Protein AF-A0A383VHU3-F1 (afdb_monomer)

Solvent-accessible surface area (backbone atoms only — not comparable to full-atom values): 30784 Å² total; per-residue (Å²): 55,43,68,39,56,47,35,20,46,36,44,37,59,75,67,51,63,88,82,58,56,52,76,43,79,46,74,23,60,64,34,76,20,34,14,43,39,44,37,44,59,28,73,34,64,44,59,44,97,55,65,43,73,41,72,67,27,66,64,13,42,55,32,26,51,58,49,47,49,46,15,53,60,30,35,75,76,34,89,88,51,68,75,78,41,67,34,75,37,12,28,36,28,49,16,83,32,60,69,46,19,51,38,38,43,77,72,35,50,77,60,54,65,62,55,78,77,49,81,92,67,82,67,57,81,74,59,42,46,77,42,67,43,72,21,25,56,66,57,44,36,70,54,37,58,64,55,49,46,48,16,40,57,51,49,54,51,64,71,69,55,74,84,75,82,75,80,89,56,83,81,60,48,64,68,46,49,68,63,59,74,67,68,72,77,61,85,92,70,46,58,56,58,26,22,23,42,35,23,65,43,16,30,27,33,41,37,33,46,40,37,44,17,35,46,46,31,30,44,53,52,23,58,73,62,75,44,76,26,40,69,46,78,43,75,45,75,68,58,34,72,69,55,53,54,51,56,57,46,75,66,67,74,95,78,81,71,80,75,78,60,74,61,44,76,49,35,56,44,34,29,39,41,43,21,66,82,34,48,93,55,64,78,58,51,26,35,34,29,43,29,35,34,31,26,61,46,70,71,57,49,54,55,52,52,52,53,50,54,52,52,51,49,50,66,70,67,57,86,68,83,90,82,81,90,71,72,79,70,67,68,72,76,59,76,79,64,58,60,65,52,62,47,55,67,31,42,22,41,49,62,88,40,23,36,31,36,57,54,42,58,32,34,35,33,28,60,53,82,43,70,86,53,50,24,59,60,38,48,68,43,45,53,56,83,49,64,53,66,53,69,70,60,67,84,70,76,81,54,101,83,65,86,73,78,64,60,68,50,52,50,53,40,51,53,49,53,52,49,52,53,36,41,31,64,44,32,48,52,56,70,71,39,44,71,72,32,42,35,50,26,40,30,15,31,29,59,75,50,97,74,37,57,47,36,43,39,49,75,61,86,69,42,77,68,57,54,50,52,51,51,54,42,44,73,70,72,46,83,70,71,83,69,86,59,71,83,83,74,63,48,50,44,30,42,50,33,20,46,36,94,51,35,68,33,38,28,36,33,52,12,43,44,49,24,48,25,65,74,66,75,39,66,87,77,53,61,67,73,28,46,52,62,58,58,57,58,56,51,74,74,57,86,73,97,77,88,89,85,88,83,92,86,135

Secondary structure (DSSP, 8-state):
--THHHHHHHHHHHHSPTTS--EEEEEESS-TT-STTTTS--EE-SB-TTSPBPTTHHHHHHHHHHHHHHHHHHHTT-TTS-S--EE---EEEE-SSHHHHHHHHHHHHHHHHHHTTS------TTTGGG--EEE-HHHHHHHSTT---HHHHHHHHHHHS--------TTTHHHHHHHHTT----TT--TTTSSEEEETT-EEE-HHHHHHHHHHHHHHHHHHT-SS-EEEEEE---S-HHHHHHHHHHT--SSS-----SEEEE--GGGGGGSTTTTTTS--EEEEEEEEEEE--HHHHHHHHHHHHHHHHHHHH-SS------TTTTGGG-TTGGGG---TTPPEEPSSSEEEESTTS-EEEE---B----HHHHHHTTT--B-GGGGT-------TTS-S--HHHHHHHHHHHHHHHHHHHH-GGGGG-EEEEEEEEEEEEPPEETTEEPPEEEE----HHHHHHHHHHHHTT-------S-TT-PPEEEEEE--GGGHHHHHHHHHHHHHHHHHTT--TTS-GGGTTHHHHHHHTTS------------

Structure (mmCIF, N/CA/C/O backbone):
data_AF-A0A383VHU3-F1
#
_entry.id   AF-A0A383VHU3-F1
#
loop_
_atom_site.group_PDB
_atom_site.id
_atom_site.type_symbol
_atom_site.label_atom_id
_atom_site.label_alt_id
_atom_site.label_comp_id
_atom_site.label_asym_id
_atom_site.label_entity_id
_atom_site.label_seq_id
_atom_site.pdbx_PDB_ins_code
_atom_site.Cartn_x
_atom_site.Cartn_y
_atom_site.Cartn_z
_atom_site.occupancy
_atom_site.B_iso_or_equiv
_atom_site.auth_seq_id
_atom_site.auth_comp_id
_atom_site.auth_asym_id
_atom_site.auth_atom_id
_atom_site.pdbx_PDB_model_num
ATOM 1 N N . MET A 1 1 ? -12.168 0.105 2.430 1.00 34.06 1 MET A N 1
ATOM 2 C CA . MET A 1 1 ? -11.260 -0.050 3.598 1.00 34.06 1 MET A CA 1
ATOM 3 C C . MET A 1 1 ? -9.777 -0.216 3.287 1.00 34.06 1 MET A C 1
ATOM 5 O O . MET A 1 1 ? -9.428 -0.640 2.189 1.00 34.06 1 MET A O 1
ATOM 9 N N . ASN A 1 2 ? -8.921 0.026 4.298 1.00 41.69 2 ASN A N 1
ATOM 10 C CA . ASN A 1 2 ? -7.475 -0.238 4.295 1.00 41.69 2 ASN A CA 1
ATOM 11 C C . ASN A 1 2 ? -7.064 -1.333 5.299 1.00 41.69 2 ASN A C 1
ATOM 13 O O . ASN A 1 2 ? -7.707 -1.459 6.334 1.00 41.69 2 ASN A O 1
ATOM 17 N N . ALA A 1 3 ? -5.942 -2.031 5.067 1.00 35.06 3 ALA A N 1
ATOM 18 C CA . ALA A 1 3 ? -5.321 -3.057 5.946 1.00 35.06 3 ALA A CA 1
ATOM 19 C C . ALA A 1 3 ? -5.277 -2.768 7.450 1.00 35.06 3 ALA A C 1
ATOM 21 O O . ALA A 1 3 ? -5.223 -3.670 8.278 1.00 35.06 3 ALA A O 1
ATOM 22 N N . ARG A 1 4 ? -5.360 -1.494 7.801 1.00 42.50 4 ARG A N 1
ATOM 23 C CA . ARG A 1 4 ? -5.113 -0.897 9.108 1.00 42.50 4 ARG A CA 1
ATOM 24 C C . ARG A 1 4 ? -6.130 -1.309 10.181 1.00 42.50 4 ARG A C 1
ATOM 26 O O . ARG A 1 4 ? -5.717 -1.648 11.286 1.00 42.50 4 ARG A O 1
ATOM 33 N N . SER A 1 5 ? -7.432 -1.311 9.873 1.00 43.00 5 SER A N 1
ATOM 34 C CA . SER A 1 5 ? -8.486 -1.641 10.854 1.00 43.00 5 SER A CA 1
ATOM 35 C C . SER A 1 5 ? -8.456 -3.118 11.258 1.00 43.00 5 SER A C 1
ATOM 37 O O . SER A 1 5 ? -8.620 -3.455 12.430 1.00 43.00 5 SER A O 1
ATOM 39 N N . GLN A 1 6 ? -8.169 -4.004 10.306 1.00 46.53 6 GLN A N 1
ATOM 40 C CA . GLN A 1 6 ? -8.087 -5.451 10.524 1.00 46.53 6 GLN A CA 1
ATOM 41 C C . GLN A 1 6 ? -6.843 -5.837 11.324 1.00 46.53 6 GLN A C 1
ATOM 43 O O . GLN A 1 6 ? -6.924 -6.651 12.240 1.00 46.53 6 GLN A O 1
ATOM 48 N N . VAL A 1 7 ? -5.701 -5.195 11.055 1.00 50.34 7 VAL A N 1
ATOM 49 C CA . VAL A 1 7 ? -4.491 -5.390 11.868 1.00 50.34 7 VAL A CA 1
ATOM 50 C C . VAL A 1 7 ? -4.752 -5.028 13.328 1.00 50.34 7 VAL A C 1
ATOM 52 O O . VAL A 1 7 ? -4.440 -5.820 14.220 1.00 50.34 7 VAL A O 1
ATOM 55 N N . ALA A 1 8 ? -5.295 -3.830 13.574 1.00 50.47 8 ALA A N 1
ATOM 56 C CA . ALA A 1 8 ? -5.555 -3.347 14.927 1.00 50.47 8 ALA A CA 1
ATOM 57 C C . ALA A 1 8 ? -6.511 -4.294 15.667 1.00 50.47 8 ALA A C 1
ATOM 59 O O . ALA A 1 8 ? -6.286 -4.620 16.828 1.00 50.47 8 ALA A O 1
ATOM 60 N N . SER A 1 9 ? -7.507 -4.823 14.955 1.00 54.31 9 SER A N 1
ATOM 61 C CA . SER A 1 9 ? -8.464 -5.813 15.454 1.00 54.31 9 SER A CA 1
ATOM 62 C C . SER A 1 9 ? -7.807 -7.131 15.879 1.00 54.31 9 SER A C 1
ATOM 64 O O . SER A 1 9 ? -7.956 -7.551 17.026 1.00 54.31 9 SER A O 1
ATOM 66 N N . CYS A 1 10 ? -7.029 -7.761 14.988 1.00 47.97 10 CYS A N 1
ATOM 67 C CA . CYS A 1 10 ? -6.321 -9.012 15.278 1.00 47.97 10 CYS A CA 1
ATOM 68 C C . CYS A 1 10 ? -5.350 -8.846 16.456 1.00 47.97 10 CYS A C 1
ATOM 70 O O . CYS A 1 10 ? -5.308 -9.666 17.374 1.00 47.97 10 CYS A O 1
ATOM 72 N N . ARG A 1 11 ? -4.585 -7.746 16.473 1.00 53.53 11 ARG A N 1
ATOM 73 C CA . ARG A 1 11 ? -3.603 -7.477 17.533 1.00 53.53 11 ARG A CA 1
ATOM 74 C C . ARG A 1 11 ? -4.275 -7.144 18.872 1.00 53.53 11 ARG A C 1
ATOM 76 O O . ARG A 1 11 ? -3.773 -7.596 19.898 1.00 53.53 11 ARG A O 1
ATOM 83 N N . LYS A 1 12 ? -5.421 -6.447 18.879 1.00 52.44 12 LYS A N 1
ATOM 84 C CA . LYS A 1 12 ? -6.235 -6.202 20.089 1.00 52.44 12 LYS A CA 1
ATOM 85 C C . LYS A 1 12 ? -6.723 -7.516 20.710 1.00 52.44 12 LYS A C 1
ATOM 87 O O . LYS A 1 12 ? -6.613 -7.709 21.920 1.00 52.44 12 LYS A O 1
ATOM 92 N N . LEU A 1 13 ? -7.194 -8.446 19.880 1.00 57.75 13 LEU A N 1
ATOM 93 C CA . LEU A 1 13 ? -7.631 -9.772 20.326 1.00 57.75 13 LEU A CA 1
ATOM 94 C C . LEU A 1 13 ? -6.479 -10.610 20.894 1.00 57.75 13 LEU A C 1
ATOM 96 O O . LEU A 1 13 ? -6.655 -11.269 21.909 1.00 57.75 13 LEU A O 1
ATOM 100 N N . LYS A 1 14 ? -5.283 -10.565 20.296 1.00 58.72 14 LYS A N 1
ATOM 101 C CA . LYS A 1 14 ? -4.125 -11.327 20.804 1.00 58.72 14 LYS A CA 1
ATOM 102 C C . LYS A 1 14 ? -3.550 -10.796 22.123 1.00 58.72 14 LYS A C 1
ATOM 104 O O . LYS A 1 14 ? -2.838 -11.529 22.797 1.00 58.72 14 LYS A O 1
ATOM 109 N N . ARG A 1 15 ? -3.794 -9.528 22.469 1.00 60.59 15 ARG A N 1
ATOM 110 C CA . ARG A 1 15 ? -3.121 -8.839 23.592 1.00 60.59 15 ARG A CA 1
ATOM 111 C C . ARG A 1 15 ? -4.005 -8.529 24.790 1.00 60.59 15 ARG A C 1
ATOM 113 O O . ARG A 1 15 ? -3.489 -8.137 25.828 1.00 60.59 15 ARG A O 1
ATOM 120 N N . SER A 1 16 ? -5.313 -8.675 24.648 1.00 59.97 16 SER A N 1
ATOM 121 C CA . SER A 1 16 ? -6.242 -8.552 25.770 1.00 59.97 16 SER A CA 1
ATOM 122 C C . SER A 1 16 ? -6.091 -9.748 26.705 1.00 59.97 16 SER A C 1
ATOM 124 O O . SER A 1 16 ? -6.022 -10.891 26.240 1.00 59.97 16 SER A O 1
ATOM 126 N N . SER A 1 17 ? -6.061 -9.489 28.014 1.00 61.84 17 SER A N 1
ATOM 127 C CA . SER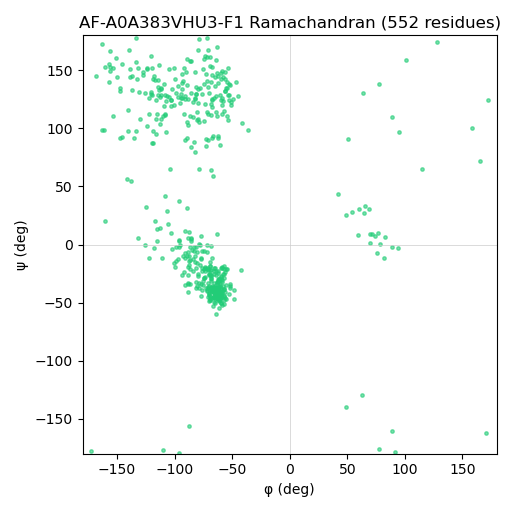 A 1 17 ? -5.995 -10.533 29.037 1.00 61.84 17 SER A CA 1
ATOM 128 C C . SER A 1 17 ? -7.105 -11.574 28.822 1.00 61.84 17 SER A C 1
ATOM 130 O O . SER A 1 17 ? -8.242 -11.190 28.517 1.00 61.84 17 SER A O 1
ATOM 132 N N . PRO A 1 18 ? -6.815 -12.880 28.954 1.00 54.09 18 PRO A N 1
ATOM 133 C CA . PRO A 1 18 ? -7.850 -13.910 28.948 1.00 54.09 18 PRO A CA 1
ATOM 134 C C . PRO A 1 18 ? -8.921 -13.614 30.010 1.00 54.09 18 PRO A C 1
ATOM 136 O O . PRO A 1 18 ? -8.595 -13.150 31.104 1.00 54.09 18 PRO A O 1
ATOM 139 N N . GLY A 1 19 ? -10.195 -13.843 29.681 1.00 58.22 19 GLY A N 1
ATOM 140 C CA . GLY A 1 19 ? -11.327 -13.622 30.596 1.00 58.22 19 GLY A CA 1
ATOM 141 C C . GLY A 1 19 ? -12.013 -12.255 30.483 1.00 58.22 19 GLY A C 1
ATOM 142 O O . GLY A 1 19 ? -13.031 -12.045 31.134 1.00 58.22 19 GLY A O 1
ATOM 143 N N . HIS A 1 20 ? -11.512 -11.351 29.633 1.00 72.00 20 HIS A N 1
ATOM 144 C CA . HIS A 1 20 ? -12.220 -10.128 29.241 1.00 72.00 20 HIS A CA 1
ATOM 145 C C . HIS A 1 20 ? -12.583 -10.210 27.758 1.00 72.00 20 HIS A C 1
ATOM 147 O O . HIS A 1 20 ? -11.723 -10.029 26.893 1.00 72.00 20 HIS A O 1
ATOM 153 N N . ALA A 1 21 ? -13.855 -10.489 27.468 1.00 80.75 21 ALA A N 1
ATOM 154 C CA . ALA A 1 21 ? -14.350 -10.614 26.103 1.00 80.75 21 ALA A CA 1
ATOM 155 C C . ALA A 1 21 ? -14.091 -9.328 25.302 1.00 80.75 21 ALA A C 1
ATOM 157 O O . ALA A 1 21 ? -14.552 -8.245 25.671 1.00 80.75 21 ALA A O 1
ATOM 158 N N . VAL A 1 22 ? -13.390 -9.444 24.173 1.00 83.38 22 VAL A N 1
ATOM 159 C CA . VAL A 1 22 ? -13.160 -8.325 23.256 1.00 83.38 22 VAL A CA 1
ATOM 160 C C . VAL A 1 22 ? -14.070 -8.456 22.050 1.00 83.38 22 VAL A C 1
ATOM 162 O O . VAL A 1 22 ? -14.043 -9.443 21.314 1.00 83.38 22 VAL A O 1
ATOM 165 N N . HIS A 1 23 ? -14.842 -7.404 21.809 1.00 86.75 23 HIS A N 1
ATOM 166 C CA . HIS A 1 23 ? -15.730 -7.322 20.662 1.00 86.75 23 HIS A CA 1
ATOM 167 C C . HIS A 1 23 ? -15.181 -6.307 19.677 1.00 86.75 23 HIS A C 1
ATOM 169 O O . HIS A 1 23 ? -14.986 -5.135 19.996 1.00 86.75 23 HIS A O 1
ATOM 175 N N . VAL A 1 24 ? -14.893 -6.787 18.477 1.00 88.94 24 VAL A N 1
ATOM 176 C CA . VAL A 1 24 ? -14.394 -5.966 17.386 1.00 88.94 24 VAL A CA 1
ATOM 177 C C . VAL A 1 24 ? -15.503 -5.801 16.366 1.00 88.94 24 VAL A C 1
ATOM 179 O O . VAL A 1 24 ? -15.974 -6.779 15.788 1.00 88.94 24 VAL A O 1
ATOM 182 N N . THR A 1 25 ? -15.840 -4.553 16.075 1.00 89.50 25 THR A N 1
ATOM 183 C CA . THR A 1 25 ? -16.714 -4.207 14.961 1.00 89.50 25 THR A CA 1
ATOM 184 C C . THR A 1 25 ? -15.918 -3.444 13.913 1.00 89.50 25 THR A C 1
ATOM 186 O O . THR A 1 25 ? -15.269 -2.446 14.218 1.00 89.50 25 THR A O 1
ATOM 189 N N . VAL A 1 26 ? -15.969 -3.917 12.672 1.00 90.75 26 VAL A N 1
ATOM 190 C CA . VAL A 1 26 ? -15.393 -3.262 11.497 1.00 90.75 26 VAL A CA 1
ATOM 191 C C . VAL A 1 26 ? -16.543 -2.726 10.650 1.00 90.75 26 VAL A C 1
ATOM 193 O O . VAL A 1 26 ? -17.464 -3.475 10.346 1.00 90.75 26 VAL A O 1
ATOM 196 N N . VAL A 1 27 ? -16.504 -1.447 10.270 1.00 90.94 27 VAL A N 1
ATOM 197 C CA . VAL A 1 27 ? -17.544 -0.810 9.439 1.00 90.94 27 VAL A CA 1
ATOM 198 C C . VAL A 1 27 ? -16.924 -0.237 8.175 1.00 90.94 27 VAL A C 1
ATOM 200 O O . VAL A 1 27 ? -16.123 0.691 8.278 1.00 90.94 27 VAL A O 1
ATOM 203 N N . ASP A 1 28 ? -17.243 -0.803 7.008 1.00 90.38 28 ASP A N 1
ATOM 204 C CA . ASP A 1 28 ? -16.713 -0.368 5.708 1.00 90.38 28 ASP A CA 1
ATOM 205 C C . ASP A 1 28 ? -17.801 -0.088 4.683 1.00 90.38 28 ASP A C 1
ATOM 207 O O . ASP A 1 28 ? -18.758 -0.840 4.600 1.00 90.38 28 ASP A O 1
ATOM 211 N N . ALA A 1 29 ? -17.589 0.890 3.806 1.00 89.75 29 ALA A N 1
ATOM 212 C CA . ALA A 1 29 ? -18.546 1.196 2.745 1.00 89.75 29 ALA A CA 1
ATOM 213 C C . ALA A 1 29 ? -18.689 0.077 1.694 1.00 89.75 29 ALA A C 1
ATOM 215 O O . ALA A 1 29 ? -19.790 -0.171 1.217 1.00 89.75 29 ALA A O 1
ATOM 216 N N . VAL A 1 30 ? -17.593 -0.600 1.331 1.00 88.81 30 VAL A N 1
ATOM 217 C CA . VAL A 1 30 ? -17.543 -1.506 0.160 1.00 88.81 30 VAL A CA 1
ATOM 218 C C . VAL A 1 30 ? -17.058 -2.917 0.496 1.00 88.81 30 VAL A C 1
ATOM 220 O O . VAL A 1 30 ? -16.983 -3.786 -0.369 1.00 88.81 30 VAL A O 1
ATOM 223 N N . GLY A 1 31 ? -16.742 -3.167 1.764 1.00 88.25 31 GLY A N 1
ATOM 224 C CA . GLY A 1 31 ? -16.284 -4.455 2.259 1.00 88.25 31 GLY A CA 1
ATOM 225 C C . GLY A 1 31 ? -14.763 -4.629 2.247 1.00 88.25 31 GLY A C 1
ATOM 226 O O . GLY A 1 31 ? -13.957 -3.748 1.922 1.00 88.25 31 GLY A O 1
ATOM 227 N N . ILE A 1 32 ? -14.337 -5.816 2.671 1.00 88.12 32 ILE A N 1
ATOM 228 C CA . ILE A 1 32 ? -12.931 -6.120 2.931 1.00 88.12 32 ILE A CA 1
ATOM 229 C C . ILE A 1 32 ? -12.117 -6.114 1.631 1.00 88.12 32 ILE A C 1
ATOM 231 O O . ILE A 1 32 ? -12.327 -6.928 0.738 1.00 88.12 32 ILE A O 1
ATOM 235 N N . GLY A 1 33 ? -11.136 -5.211 1.555 1.00 83.06 33 GLY A N 1
ATOM 236 C CA . GLY A 1 33 ? -10.191 -5.143 0.439 1.00 83.06 33 GLY A CA 1
ATOM 237 C C . GLY A 1 33 ? -10.723 -4.476 -0.834 1.00 83.06 33 GLY A C 1
ATOM 238 O O . GLY A 1 33 ? -9.952 -4.351 -1.775 1.00 83.06 33 GLY A O 1
ATOM 239 N N . ALA A 1 34 ? -11.973 -3.998 -0.856 1.00 78.31 34 ALA A N 1
ATOM 240 C CA . ALA A 1 34 ? -12.596 -3.382 -2.036 1.00 78.31 34 ALA A CA 1
ATOM 241 C C . ALA A 1 34 ? -12.366 -1.858 -2.171 1.00 78.31 34 ALA A C 1
ATOM 243 O O . ALA A 1 34 ? -12.736 -1.257 -3.171 1.00 78.31 34 ALA A O 1
ATOM 244 N N . GLY A 1 35 ? -11.750 -1.208 -1.174 1.00 76.12 35 GLY A N 1
ATOM 245 C CA . GLY A 1 35 ? -11.389 0.220 -1.244 1.00 76.12 35 GLY A CA 1
ATOM 246 C C . GLY A 1 35 ? -10.012 0.468 -1.873 1.00 76.12 35 GLY A C 1
ATOM 247 O O . GLY A 1 35 ? -9.467 -0.399 -2.544 1.00 76.12 35 GLY A O 1
ATOM 248 N N . GLY A 1 36 ? -9.370 1.602 -1.560 1.00 72.62 36 GLY A N 1
ATOM 249 C CA . GLY A 1 36 ? -8.039 1.947 -2.099 1.00 72.62 36 GLY A CA 1
ATOM 250 C C . GLY A 1 36 ? -6.929 0.900 -1.880 1.00 72.62 36 GLY A C 1
ATOM 251 O O . GLY A 1 36 ? -5.956 0.874 -2.627 1.00 72.62 36 GLY A O 1
ATOM 252 N N . SER A 1 37 ? -7.070 -0.010 -0.907 1.00 68.44 37 SER A N 1
ATOM 253 C CA . SER A 1 37 ? -6.158 -1.158 -0.776 1.00 68.44 37 SER A CA 1
ATOM 254 C C . SER A 1 37 ? -6.298 -2.186 -1.905 1.00 68.44 37 SER A C 1
ATOM 256 O O . SER A 1 37 ? -5.300 -2.806 -2.246 1.00 68.44 37 SER A O 1
ATOM 258 N N . GLY A 1 38 ? -7.478 -2.351 -2.508 1.00 69.06 38 GLY A N 1
ATOM 259 C CA . GLY A 1 38 ? -7.717 -3.264 -3.634 1.00 69.06 38 GLY A CA 1
ATOM 260 C C . GLY A 1 38 ? -7.147 -2.782 -4.971 1.00 69.06 38 GLY A C 1
ATOM 261 O O . GLY A 1 38 ? -6.921 -3.596 -5.863 1.00 69.06 38 GLY A O 1
ATOM 262 N N . ALA A 1 39 ? -6.873 -1.480 -5.091 1.00 78.19 39 ALA A N 1
ATOM 263 C CA . ALA A 1 39 ? -6.200 -0.876 -6.242 1.00 78.19 39 ALA A CA 1
ATOM 264 C C . ALA A 1 39 ? -4.666 -0.852 -6.108 1.00 78.19 39 ALA A C 1
ATOM 266 O O . ALA A 1 39 ? -3.957 -0.516 -7.057 1.00 78.19 39 ALA A O 1
ATOM 267 N N . ALA A 1 40 ? -4.135 -1.181 -4.925 1.00 84.50 40 ALA A N 1
ATOM 268 C CA . ALA A 1 40 ? -2.699 -1.203 -4.692 1.00 84.50 40 ALA A CA 1
ATOM 269 C C . ALA A 1 40 ? -2.023 -2.351 -5.459 1.00 84.50 40 ALA A C 1
ATOM 271 O O . ALA A 1 40 ? -2.605 -3.404 -5.687 1.00 84.50 40 ALA A O 1
ATOM 272 N N . ALA A 1 41 ? -0.743 -2.179 -5.778 1.00 86.81 41 ALA A N 1
ATOM 273 C CA . ALA A 1 41 ? 0.035 -3.193 -6.491 1.00 86.81 41 ALA A CA 1
ATOM 274 C C . ALA A 1 41 ? 0.620 -4.299 -5.607 1.00 86.81 41 ALA A C 1
ATOM 276 O O . ALA A 1 41 ? 1.250 -5.222 -6.110 1.00 86.81 41 ALA A O 1
ATOM 277 N N . GLY A 1 42 ? 0.474 -4.196 -4.283 1.00 94.06 42 GLY A N 1
ATOM 278 C CA . GLY A 1 42 ? 0.959 -5.236 -3.376 1.00 94.06 42 GLY A CA 1
ATOM 279 C C . GLY A 1 42 ? 2.466 -5.255 -3.123 1.00 94.06 42 GLY A C 1
ATOM 280 O O . GLY A 1 42 ? 2.953 -6.203 -2.521 1.00 94.06 42 GLY A O 1
ATOM 281 N N . LEU A 1 43 ? 3.214 -4.239 -3.553 1.00 95.38 43 LEU A N 1
ATOM 282 C CA . LEU A 1 43 ? 4.669 -4.192 -3.393 1.00 95.38 43 LEU A CA 1
ATOM 283 C C . LEU A 1 43 ? 5.066 -3.944 -1.924 1.00 95.38 43 LEU A C 1
ATOM 285 O O . LEU A 1 43 ? 4.831 -2.862 -1.382 1.00 95.38 43 LEU A O 1
ATOM 289 N N . LEU A 1 44 ? 5.703 -4.931 -1.293 1.00 95.44 44 LEU A N 1
ATOM 290 C CA . LEU A 1 44 ? 6.239 -4.877 0.066 1.00 95.44 44 LEU A CA 1
ATOM 291 C C . LEU A 1 44 ? 7.777 -4.911 0.052 1.00 95.44 44 LEU A C 1
ATOM 293 O O . LEU A 1 44 ? 8.388 -5.945 -0.216 1.00 95.44 44 LEU A O 1
ATOM 297 N N . HIS A 1 45 ? 8.401 -3.770 0.365 1.00 94.69 45 HIS A N 1
ATOM 298 C CA . HIS A 1 45 ? 9.849 -3.650 0.563 1.00 94.69 45 HIS A CA 1
ATOM 299 C C . HIS A 1 45 ? 10.212 -2.438 1.451 1.00 94.69 45 HIS A C 1
ATOM 301 O O . HIS A 1 45 ? 9.500 -1.431 1.440 1.00 94.69 45 HIS A O 1
ATOM 307 N N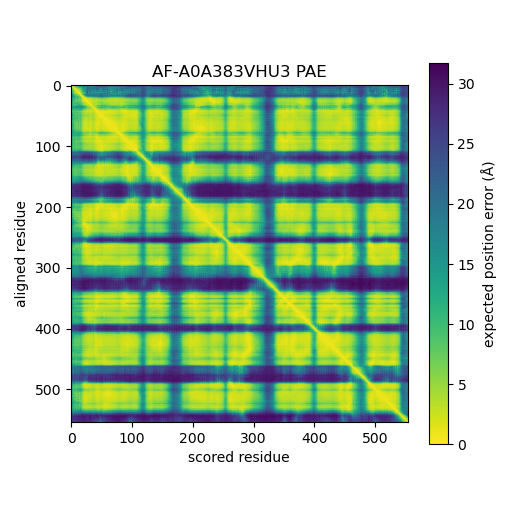 . PRO A 1 46 ? 11.343 -2.469 2.182 1.00 94.12 46 PRO A N 1
ATOM 308 C CA . PRO A 1 46 ? 11.697 -1.435 3.162 1.00 94.12 46 PRO A CA 1
ATOM 309 C C . PRO A 1 46 ? 12.537 -0.269 2.609 1.00 94.12 46 PRO A C 1
ATOM 311 O O . PRO A 1 46 ? 13.085 0.514 3.385 1.00 94.12 46 PRO A O 1
ATOM 314 N N . PHE A 1 47 ? 12.684 -0.147 1.287 1.00 94.31 47 PHE A N 1
ATOM 315 C CA . PHE A 1 47 ? 13.654 0.764 0.661 1.00 94.31 47 PHE A CA 1
ATOM 316 C C . PHE A 1 47 ? 13.009 1.969 -0.032 1.00 94.31 47 PHE A C 1
ATOM 318 O O . PHE A 1 47 ? 12.025 1.855 -0.754 1.00 94.31 47 PHE A O 1
ATOM 325 N N . SER A 1 48 ? 13.612 3.139 0.142 1.00 93.12 48 SER A N 1
ATOM 326 C CA . SER A 1 48 ? 13.305 4.363 -0.605 1.00 93.12 48 SER A CA 1
ATOM 327 C C . SER A 1 48 ? 13.785 4.288 -2.068 1.00 93.12 48 SER A C 1
ATOM 329 O O . SER A 1 48 ? 14.621 3.442 -2.396 1.00 93.12 48 SER A O 1
ATOM 331 N N . PRO A 1 49 ? 13.360 5.215 -2.953 1.00 92.06 49 PRO A N 1
ATOM 332 C CA . PRO A 1 49 ? 13.875 5.298 -4.325 1.00 92.06 49 PRO A CA 1
ATOM 333 C C . PRO A 1 49 ? 15.398 5.457 -4.426 1.00 92.06 49 PRO A C 1
ATOM 335 O O . PRO A 1 49 ? 15.982 5.074 -5.434 1.00 92.06 49 PRO A O 1
ATOM 338 N N . LYS A 1 50 ? 16.044 5.984 -3.377 1.00 92.00 50 LYS A N 1
ATOM 339 C CA . LYS A 1 50 ? 17.505 6.151 -3.273 1.00 92.00 50 LYS A CA 1
ATOM 340 C C . LYS A 1 50 ? 18.214 4.925 -2.686 1.00 92.00 50 LYS A C 1
ATOM 342 O O . LYS A 1 50 ? 19.395 4.992 -2.371 1.00 92.00 50 LYS A O 1
ATOM 347 N N . GLY A 1 51 ? 17.490 3.830 -2.453 1.00 91.88 51 GLY A N 1
ATOM 348 C CA . GLY A 1 51 ? 18.031 2.595 -1.886 1.00 91.88 51 GLY A CA 1
ATOM 349 C C . GLY A 1 51 ? 18.334 2.646 -0.387 1.00 91.88 51 GLY A C 1
ATOM 350 O O . GLY A 1 51 ? 18.894 1.692 0.143 1.00 91.88 51 GLY A O 1
ATOM 351 N N . LYS A 1 52 ? 17.959 3.720 0.320 1.00 92.75 52 LYS A N 1
ATOM 352 C CA . LYS A 1 52 ? 18.054 3.807 1.790 1.00 92.75 52 LYS A CA 1
ATOM 353 C C . LYS A 1 52 ? 16.863 3.129 2.456 1.00 92.75 52 LYS A C 1
ATOM 355 O O . LYS A 1 52 ? 15.763 3.209 1.906 1.00 92.75 52 LYS A O 1
ATOM 360 N N . LEU A 1 53 ? 17.061 2.552 3.641 1.00 92.75 53 LEU A N 1
ATOM 361 C CA . LEU A 1 53 ? 15.958 2.074 4.476 1.00 92.75 53 LEU A CA 1
ATOM 362 C C . LEU A 1 53 ? 15.008 3.224 4.834 1.00 92.75 53 LEU A C 1
ATOM 364 O O . LEU A 1 53 ? 15.435 4.361 5.041 1.00 92.75 53 LEU A O 1
ATOM 368 N N . LEU A 1 54 ? 13.716 2.916 4.871 1.00 92.81 54 LEU A N 1
ATOM 369 C CA . LEU A 1 54 ? 12.675 3.836 5.317 1.00 92.81 54 LEU A CA 1
ATOM 370 C C . LEU A 1 54 ? 12.737 4.041 6.844 1.00 92.81 54 LEU A C 1
ATOM 372 O O . LEU A 1 54 ? 13.310 3.229 7.575 1.00 92.81 54 LEU A O 1
ATOM 376 N N . TRP A 1 55 ? 12.116 5.116 7.337 1.00 93.56 55 TRP A N 1
ATOM 377 C CA . TRP A 1 55 ? 11.953 5.360 8.776 1.00 93.56 55 TRP A CA 1
ATOM 378 C C . TRP A 1 55 ? 11.320 4.138 9.448 1.00 93.56 55 TRP A C 1
ATOM 380 O O . TRP A 1 55 ? 10.310 3.641 8.958 1.00 93.56 55 TRP A O 1
ATOM 390 N N . LYS A 1 56 ? 11.911 3.617 10.529 1.00 93.88 56 LYS A N 1
ATOM 391 C CA . LYS A 1 56 ? 11.387 2.443 11.262 1.00 93.88 56 LYS A CA 1
ATOM 392 C C . LYS A 1 56 ? 11.134 1.202 10.392 1.00 93.88 56 LYS A C 1
ATOM 394 O O . LYS A 1 56 ? 10.267 0.382 10.684 1.00 93.88 56 LYS A O 1
ATOM 399 N N . ALA A 1 57 ? 11.885 1.062 9.297 1.00 92.12 57 ALA A N 1
ATOM 400 C CA . ALA A 1 57 ? 11.695 -0.018 8.335 1.00 92.12 57 ALA A CA 1
ATOM 401 C C . ALA A 1 57 ? 11.873 -1.415 8.939 1.00 92.12 57 ALA A C 1
ATOM 403 O O . ALA A 1 57 ? 11.171 -2.334 8.532 1.00 92.12 57 ALA A O 1
ATOM 404 N N . GLN A 1 58 ? 12.792 -1.581 9.891 1.00 91.00 58 GLN A N 1
ATOM 405 C CA . GLN A 1 58 ? 13.074 -2.876 10.505 1.00 91.00 58 GLN A CA 1
ATOM 406 C C . GLN A 1 58 ? 11.885 -3.369 11.334 1.00 91.00 58 GLN A C 1
ATOM 408 O O . GLN A 1 58 ? 11.379 -4.463 11.090 1.00 91.00 58 GLN A O 1
ATOM 413 N N . GLU A 1 59 ? 11.389 -2.542 12.255 1.00 91.44 59 GLU A N 1
ATOM 414 C CA . GLU A 1 59 ? 10.239 -2.874 13.099 1.00 91.44 59 GLU A CA 1
ATOM 415 C C . GLU A 1 59 ? 8.958 -3.054 12.266 1.00 91.44 59 GLU A C 1
ATOM 417 O O . GLU A 1 59 ? 8.146 -3.954 12.523 1.00 91.44 59 GLU A O 1
ATOM 422 N N . ALA A 1 60 ? 8.799 -2.213 11.239 1.00 92.81 60 ALA A N 1
ATOM 423 C CA . ALA A 1 60 ? 7.677 -2.253 10.314 1.00 92.81 60 ALA A CA 1
ATOM 424 C C . ALA A 1 60 ? 7.662 -3.542 9.478 1.00 92.81 60 ALA A C 1
ATOM 426 O O . ALA A 1 60 ? 6.655 -4.252 9.467 1.00 92.81 60 ALA A O 1
ATOM 427 N N . MET A 1 61 ? 8.793 -3.888 8.854 1.00 91.88 61 MET A N 1
ATOM 428 C CA . MET A 1 61 ? 8.923 -5.082 8.020 1.00 91.88 61 MET A CA 1
ATOM 429 C C . MET A 1 61 ? 8.750 -6.363 8.840 1.00 91.88 61 MET A C 1
ATOM 431 O O . MET A 1 61 ? 7.950 -7.210 8.457 1.00 91.88 61 MET A O 1
ATOM 435 N N . ALA A 1 62 ? 9.405 -6.478 10.002 1.00 90.31 62 ALA A N 1
ATOM 436 C CA . ALA A 1 62 ? 9.240 -7.634 10.890 1.00 90.31 62 ALA A CA 1
ATOM 437 C C . ALA A 1 62 ? 7.761 -7.850 11.259 1.00 90.31 62 ALA A C 1
ATOM 439 O O . ALA A 1 62 ? 7.207 -8.940 11.109 1.00 90.31 62 ALA A O 1
ATOM 440 N N . SER A 1 63 ? 7.065 -6.772 11.637 1.00 91.75 63 SER A N 1
ATOM 441 C CA . SER A 1 63 ? 5.629 -6.833 11.920 1.00 91.75 63 SER A CA 1
ATOM 442 C C . SER A 1 63 ? 4.795 -7.236 10.701 1.00 91.75 63 SER A C 1
ATOM 444 O O . SER A 1 63 ? 3.822 -7.976 10.861 1.00 91.75 63 SER A O 1
ATOM 446 N N . ALA A 1 64 ? 5.125 -6.728 9.510 1.00 93.12 64 ALA A N 1
ATOM 447 C CA . ALA A 1 64 ? 4.402 -7.024 8.274 1.00 93.12 64 ALA A CA 1
ATOM 448 C C . ALA A 1 64 ? 4.496 -8.508 7.906 1.00 93.12 64 ALA A C 1
ATOM 450 O O . ALA A 1 64 ? 3.492 -9.096 7.512 1.00 93.12 64 ALA A O 1
ATOM 451 N N . LEU A 1 65 ? 5.658 -9.124 8.113 1.00 92.44 65 LEU A N 1
ATOM 452 C CA . LEU A 1 65 ? 5.900 -10.538 7.824 1.00 92.44 65 LEU A CA 1
ATOM 453 C C . LEU A 1 65 ? 5.178 -11.462 8.795 1.00 92.44 65 LEU A C 1
ATOM 455 O O . LEU A 1 65 ? 4.504 -12.387 8.356 1.00 92.44 65 LEU A O 1
ATOM 459 N N . GLN A 1 66 ? 5.232 -11.167 10.096 1.00 91.31 66 GLN A N 1
ATOM 460 C CA . GLN A 1 66 ? 4.451 -11.901 11.098 1.00 91.31 66 GLN A CA 1
ATOM 461 C C . GLN A 1 66 ? 2.954 -11.862 10.777 1.00 91.31 66 GLN A C 1
ATOM 463 O O . GLN A 1 66 ? 2.223 -12.832 10.971 1.00 91.31 66 GLN A O 1
ATOM 468 N N . LEU A 1 67 ? 2.478 -10.716 10.288 1.00 91.94 67 LEU A N 1
ATOM 469 C CA . LEU A 1 67 ? 1.083 -10.556 9.919 1.00 91.94 67 LEU A CA 1
ATOM 470 C C . LEU A 1 67 ? 0.742 -11.251 8.591 1.00 91.94 67 LEU A C 1
ATOM 472 O O . LEU A 1 67 ? -0.360 -11.774 8.453 1.00 91.94 67 LEU A O 1
ATOM 476 N N . LEU A 1 68 ? 1.665 -11.268 7.627 1.00 93.81 68 LEU A N 1
ATOM 477 C CA . LEU A 1 68 ? 1.533 -12.051 6.399 1.00 93.81 68 LEU A CA 1
ATOM 478 C C . LEU A 1 68 ? 1.449 -13.546 6.698 1.00 93.81 68 LEU A C 1
ATOM 480 O O . LEU A 1 68 ? 0.541 -14.198 6.198 1.00 93.81 68 LEU A O 1
ATOM 484 N N . GLN A 1 69 ? 2.318 -14.053 7.570 1.00 93.25 69 GLN A N 1
ATOM 485 C CA . GLN A 1 69 ? 2.276 -15.439 8.017 1.00 93.25 69 GLN A CA 1
ATOM 486 C C . GLN A 1 69 ? 0.915 -15.779 8.640 1.00 93.25 69 GLN A C 1
ATOM 488 O O . GLN A 1 69 ? 0.284 -16.748 8.235 1.00 93.25 69 GLN A O 1
ATOM 493 N N . ALA A 1 70 ? 0.404 -14.937 9.545 1.00 90.50 70 ALA A N 1
ATOM 494 C CA . ALA A 1 70 ? -0.921 -15.144 10.133 1.00 90.50 70 ALA A CA 1
ATOM 495 C C . ALA A 1 70 ? -2.055 -15.136 9.085 1.00 90.50 70 ALA A C 1
ATOM 497 O O . ALA A 1 70 ? -3.051 -15.838 9.248 1.00 90.50 70 ALA A O 1
ATOM 498 N N . ALA A 1 71 ? -1.924 -14.342 8.016 1.00 94.12 71 ALA A N 1
ATOM 499 C CA . ALA A 1 71 ? -2.876 -14.343 6.908 1.00 94.12 71 ALA A CA 1
ATOM 500 C C . ALA A 1 71 ? -2.792 -15.641 6.090 1.00 94.12 71 ALA A C 1
ATOM 502 O O . ALA A 1 71 ? -3.823 -16.211 5.752 1.00 94.12 71 ALA A O 1
ATOM 503 N N . GLU A 1 72 ? -1.587 -16.126 5.789 1.00 94.75 72 GLU A N 1
ATOM 504 C CA . GLU A 1 72 ? -1.371 -17.386 5.065 1.00 94.75 72 GLU A CA 1
ATOM 505 C C . GLU A 1 72 ? -1.886 -18.592 5.872 1.00 94.75 72 GLU A C 1
ATOM 507 O O . GLU A 1 72 ? -2.607 -19.428 5.329 1.00 94.75 72 GLU A O 1
ATOM 512 N N . GLU A 1 73 ? -1.614 -18.637 7.180 1.00 93.31 73 GLU A N 1
ATOM 513 C CA . GLU A 1 73 ? -2.132 -19.658 8.106 1.00 93.31 73 GLU A CA 1
ATOM 514 C C . GLU A 1 73 ? -3.664 -19.653 8.187 1.00 93.31 73 GLU A C 1
ATOM 516 O O . GLU A 1 73 ? -4.290 -20.714 8.248 1.00 93.31 73 GLU A O 1
ATOM 521 N N . ALA A 1 74 ? -4.282 -18.469 8.176 1.00 92.31 74 ALA A N 1
ATOM 522 C CA . ALA A 1 74 ? -5.733 -18.353 8.130 1.00 92.31 74 ALA A CA 1
ATOM 523 C C . ALA A 1 74 ? -6.277 -18.806 6.772 1.00 92.31 74 ALA A C 1
ATOM 525 O O . ALA A 1 74 ? -7.183 -19.628 6.729 1.00 92.31 74 ALA A O 1
ATOM 526 N N . ALA A 1 75 ? -5.707 -18.340 5.658 1.00 93.56 75 ALA A N 1
ATOM 527 C CA . ALA A 1 75 ? -6.151 -18.728 4.320 1.00 93.56 75 ALA A CA 1
ATOM 528 C C . ALA A 1 75 ? -6.045 -20.238 4.063 1.00 93.56 75 ALA A C 1
ATOM 530 O O . ALA A 1 75 ? -6.856 -20.778 3.319 1.00 93.56 75 ALA A O 1
ATOM 531 N N . ALA A 1 76 ? -5.101 -20.937 4.698 1.00 92.50 76 ALA A N 1
ATOM 532 C CA . ALA A 1 76 ? -5.017 -22.397 4.641 1.00 92.50 76 ALA A CA 1
ATOM 533 C C . ALA A 1 76 ? -6.206 -23.111 5.320 1.00 92.50 76 ALA A C 1
ATOM 535 O O . ALA A 1 76 ? -6.500 -24.255 4.986 1.00 92.50 76 ALA A O 1
ATOM 536 N N . GLN A 1 77 ? -6.896 -22.448 6.253 1.00 92.50 77 GLN A N 1
ATOM 537 C CA . GLN A 1 77 ? -8.065 -22.982 6.964 1.00 92.50 77 GLN A CA 1
ATOM 538 C C . GLN A 1 77 ? -9.403 -22.622 6.302 1.00 92.50 77 GLN A C 1
ATOM 540 O O . GLN A 1 77 ? -10.432 -23.172 6.687 1.00 92.50 77 GLN A O 1
ATOM 545 N N . PHE A 1 78 ? -9.408 -21.724 5.311 1.00 87.88 78 PHE A N 1
ATOM 546 C CA . PHE A 1 78 ? -10.613 -21.298 4.594 1.00 87.88 78 PHE A CA 1
ATOM 547 C C . PHE A 1 78 ? -10.500 -21.644 3.103 1.00 87.88 78 PHE A C 1
ATOM 549 O O . PHE A 1 78 ? -9.912 -20.866 2.350 1.00 87.88 78 PHE A O 1
ATOM 556 N N . PRO A 1 79 ? -11.086 -22.772 2.653 1.00 82.19 79 PRO A N 1
ATOM 557 C CA . PRO A 1 79 ? -10.996 -23.228 1.262 1.00 82.19 79 PRO A CA 1
ATOM 558 C C . PRO A 1 79 ? -11.509 -22.215 0.230 1.00 82.19 79 PRO A C 1
ATOM 560 O O . PRO A 1 79 ? -11.012 -22.179 -0.892 1.00 82.19 79 PRO A O 1
ATOM 563 N N . ASP A 1 80 ? -12.469 -21.374 0.620 1.00 87.69 80 ASP A N 1
ATOM 564 C CA . ASP A 1 80 ? -13.081 -20.374 -0.260 1.00 87.69 80 ASP A CA 1
ATOM 565 C C . ASP A 1 80 ? -12.196 -19.135 -0.481 1.00 87.69 80 ASP A C 1
ATOM 567 O O . ASP A 1 80 ? -12.485 -18.314 -1.355 1.00 87.69 80 ASP A O 1
ATOM 571 N N . LEU A 1 81 ? -11.120 -18.963 0.301 1.00 87.62 81 LEU A N 1
ATOM 572 C CA . LEU A 1 81 ? -10.213 -17.832 0.129 1.00 87.62 81 LEU A CA 1
ATOM 573 C C . LEU A 1 81 ? -9.241 -18.080 -1.034 1.00 87.62 81 LEU A C 1
ATOM 575 O O . LEU A 1 81 ? -8.454 -19.029 -0.989 1.00 87.62 81 LEU A O 1
ATOM 579 N N . PRO A 1 82 ? -9.212 -17.203 -2.058 1.00 87.62 82 PRO A N 1
ATOM 580 C CA . PRO A 1 82 ? -8.332 -17.401 -3.200 1.00 87.62 82 PRO A CA 1
ATOM 581 C C . PRO A 1 82 ? -6.852 -17.324 -2.807 1.00 87.62 82 PRO A C 1
ATOM 583 O O . PRO A 1 82 ? -6.420 -16.400 -2.113 1.00 87.62 82 PRO A O 1
ATOM 586 N N . GLN A 1 83 ? -6.055 -18.251 -3.336 1.00 87.50 83 GLN A N 1
ATOM 587 C CA . GLN A 1 83 ? -4.603 -18.328 -3.156 1.00 87.50 83 GLN A CA 1
ATOM 588 C C . GLN A 1 83 ? -3.863 -18.252 -4.511 1.00 87.50 83 GLN A C 1
ATOM 590 O O . GLN A 1 83 ? -4.485 -18.438 -5.560 1.00 87.50 83 GLN A O 1
ATOM 595 N N . PRO A 1 84 ? -2.551 -17.941 -4.534 1.00 93.00 84 PRO A N 1
ATOM 596 C CA . PRO A 1 84 ? -1.720 -17.508 -3.404 1.00 93.00 84 PRO A CA 1
ATOM 597 C C . PRO A 1 84 ? -2.022 -16.061 -2.973 1.00 93.00 84 PRO A C 1
ATOM 599 O O . PRO A 1 84 ? -2.636 -15.288 -3.717 1.00 93.00 84 PRO A O 1
ATOM 602 N N . LEU A 1 85 ? -1.596 -15.710 -1.752 1.00 94.56 85 LEU A N 1
ATOM 603 C CA . LEU A 1 85 ? -1.675 -14.346 -1.206 1.00 94.56 85 LEU A CA 1
ATOM 604 C C . LEU A 1 85 ? -0.442 -13.500 -1.553 1.00 94.56 85 LEU A C 1
ATOM 606 O O . LEU A 1 85 ? -0.530 -12.271 -1.568 1.00 94.56 85 LEU A O 1
ATOM 610 N N . ALA A 1 86 ? 0.703 -14.153 -1.772 1.00 95.56 86 ALA A N 1
ATOM 611 C CA . ALA A 1 86 ? 2.014 -13.528 -1.848 1.00 95.56 86 ALA A CA 1
ATOM 612 C C . ALA A 1 86 ? 2.973 -14.295 -2.770 1.00 95.56 86 ALA A C 1
ATOM 614 O O . ALA A 1 86 ? 2.997 -15.525 -2.766 1.00 95.56 86 ALA A O 1
ATOM 615 N N . TRP A 1 87 ? 3.824 -13.555 -3.478 1.00 95.69 87 TRP A N 1
ATOM 616 C CA . TRP A 1 87 ? 4.930 -14.047 -4.297 1.00 95.69 87 TRP A CA 1
ATOM 617 C C . TRP A 1 87 ? 6.242 -13.466 -3.773 1.00 95.69 87 TRP A C 1
ATOM 619 O O . TRP A 1 87 ? 6.354 -12.258 -3.552 1.00 95.69 87 TRP A O 1
ATOM 629 N N . ARG A 1 88 ? 7.228 -14.337 -3.545 1.00 94.38 88 ARG A N 1
ATOM 630 C CA . ARG A 1 88 ? 8.511 -14.020 -2.890 1.00 94.38 88 ARG A CA 1
ATOM 631 C C . ARG A 1 88 ? 9.669 -14.028 -3.892 1.00 94.38 88 ARG A C 1
ATOM 633 O O . ARG A 1 88 ? 10.738 -14.549 -3.606 1.00 94.38 88 ARG A O 1
ATOM 640 N N . SER A 1 89 ? 9.424 -13.459 -5.068 1.00 92.50 89 SER A N 1
ATOM 641 C CA . SER A 1 89 ? 10.345 -13.461 -6.215 1.00 92.50 89 SER A CA 1
ATOM 642 C C . SER A 1 89 ? 11.365 -12.311 -6.179 1.00 92.50 89 SER A C 1
ATOM 644 O O . SER A 1 89 ? 12.137 -12.130 -7.114 1.00 92.50 89 SER A O 1
ATOM 646 N N . GLY A 1 90 ? 11.365 -11.498 -5.119 1.00 95.31 90 GLY A N 1
ATOM 647 C CA . GLY A 1 90 ? 12.230 -10.332 -4.998 1.00 95.31 90 GLY A CA 1
ATOM 648 C C . GLY A 1 90 ? 11.755 -9.130 -5.815 1.00 95.31 90 GLY A C 1
ATOM 649 O O . GLY A 1 90 ? 10.679 -9.111 -6.422 1.00 95.31 90 GLY A O 1
ATOM 650 N N . MET A 1 91 ? 12.567 -8.075 -5.796 1.00 97.25 91 MET A N 1
ATOM 651 C CA . MET A 1 91 ? 12.334 -6.845 -6.549 1.00 97.25 91 MET A CA 1
ATOM 652 C C . MET A 1 91 ? 13.624 -6.312 -7.159 1.00 97.25 91 MET A C 1
ATOM 654 O O . MET A 1 91 ? 14.680 -6.337 -6.528 1.00 97.25 91 MET A O 1
ATOM 658 N N . LEU A 1 92 ? 13.516 -5.746 -8.355 1.00 97.69 92 LEU A N 1
ATOM 659 C CA . LEU A 1 92 ? 14.599 -5.057 -9.039 1.00 97.69 92 LEU A CA 1
ATOM 660 C C . LEU A 1 92 ? 14.184 -3.610 -9.303 1.00 97.69 92 LEU A C 1
ATOM 662 O O . LEU A 1 92 ? 13.095 -3.339 -9.803 1.00 97.69 92 LEU A O 1
ATOM 666 N N . ARG A 1 93 ? 15.051 -2.659 -8.964 1.00 97.69 93 ARG A N 1
ATOM 667 C CA . ARG A 1 93 ? 14.861 -1.238 -9.261 1.00 97.69 93 ARG A CA 1
ATOM 668 C C . ARG A 1 93 ? 15.956 -0.770 -10.216 1.00 97.69 93 ARG A C 1
ATOM 670 O O . ARG A 1 93 ? 17.036 -0.417 -9.735 1.00 97.69 93 ARG A O 1
ATOM 677 N N . PRO A 1 94 ? 15.709 -0.757 -11.534 1.00 97.06 94 PRO A N 1
ATOM 678 C CA . PRO A 1 94 ? 16.596 -0.093 -12.479 1.00 97.06 94 PRO A CA 1
ATOM 679 C C . PRO A 1 94 ? 16.805 1.368 -12.077 1.00 97.06 94 PRO A C 1
ATOM 681 O O . PRO A 1 94 ? 15.850 2.064 -11.724 1.00 97.06 94 PRO A O 1
ATOM 684 N N . ALA A 1 95 ? 18.050 1.841 -12.113 1.00 95.62 95 ALA A N 1
ATOM 685 C CA . ALA A 1 95 ? 18.324 3.247 -11.873 1.00 95.62 95 ALA A CA 1
ATOM 686 C C . ALA A 1 95 ? 17.771 4.069 -13.047 1.00 95.62 95 ALA A C 1
ATOM 688 O O . ALA A 1 95 ? 18.174 3.893 -14.199 1.00 95.62 95 ALA A O 1
ATOM 689 N N . SER A 1 96 ? 16.866 4.997 -12.747 1.00 93.19 96 SER A N 1
ATOM 690 C CA . SER A 1 96 ? 16.211 5.862 -13.731 1.00 93.19 96 SER A CA 1
ATOM 691 C C . SER A 1 96 ? 17.179 6.830 -14.408 1.00 93.19 96 SER A C 1
ATOM 693 O O . SER A 1 96 ? 16.866 7.385 -15.454 1.00 93.19 96 SER A O 1
ATOM 695 N N . ASN A 1 97 ? 18.330 7.088 -13.784 1.00 91.44 97 ASN A N 1
ATOM 696 C CA . ASN A 1 97 ? 19.388 7.955 -14.288 1.00 91.44 97 ASN A CA 1
ATOM 697 C C . ASN A 1 97 ? 20.712 7.692 -13.549 1.00 91.44 97 ASN A C 1
ATOM 699 O O . ASN A 1 97 ? 20.763 6.996 -12.527 1.00 91.44 97 ASN A O 1
ATOM 703 N N . ILE A 1 98 ? 21.785 8.319 -14.035 1.00 90.94 98 ILE A N 1
ATOM 704 C CA . ILE A 1 98 ? 23.130 8.227 -13.448 1.00 90.94 98 ILE A CA 1
ATOM 705 C C . ILE A 1 98 ? 23.169 8.662 -11.971 1.00 90.94 98 ILE A C 1
ATOM 707 O O . ILE A 1 98 ? 23.872 8.055 -11.165 1.00 90.94 98 ILE A O 1
ATOM 711 N N . LYS A 1 99 ? 22.415 9.696 -11.577 1.00 91.31 99 LYS A N 1
ATOM 712 C CA . LYS A 1 99 ? 22.412 10.189 -10.188 1.00 91.31 99 LYS A CA 1
ATOM 713 C C . LYS A 1 99 ? 21.863 9.130 -9.230 1.00 91.31 99 LYS A C 1
ATOM 715 O O . LYS A 1 99 ? 22.447 8.907 -8.173 1.00 91.31 99 LYS A O 1
ATOM 720 N N . GLN A 1 100 ? 20.783 8.450 -9.606 1.00 93.00 100 GLN A N 1
ATOM 721 C CA . GLN A 1 100 ? 20.213 7.376 -8.799 1.00 93.00 100 GLN A CA 1
ATOM 722 C C . GLN A 1 100 ? 21.156 6.165 -8.718 1.00 93.00 100 GLN A C 1
ATOM 724 O O . GLN A 1 100 ? 21.320 5.601 -7.639 1.00 93.00 100 GLN A O 1
ATOM 729 N N . SER A 1 101 ? 21.847 5.830 -9.814 1.00 92.62 101 SER A N 1
ATOM 730 C CA . SER A 1 101 ? 22.914 4.816 -9.814 1.00 92.62 101 SER A CA 1
ATOM 731 C C . SER A 1 101 ? 24.023 5.154 -8.803 1.00 92.62 101 SER A C 1
ATOM 733 O O . SER A 1 101 ? 24.434 4.310 -8.004 1.00 92.62 101 SER A O 1
ATOM 735 N N . GLN A 1 102 ? 24.461 6.416 -8.762 1.00 91.12 102 GLN A N 1
ATOM 736 C CA . GLN A 1 102 ? 25.451 6.879 -7.785 1.00 91.12 102 GLN A CA 1
ATOM 737 C C . GLN A 1 102 ? 24.932 6.818 -6.348 1.00 91.12 102 GLN A C 1
ATOM 739 O O . GLN A 1 102 ? 25.705 6.548 -5.431 1.00 91.12 102 GLN A O 1
ATOM 744 N N . ASP A 1 103 ? 23.645 7.086 -6.126 1.00 92.31 103 ASP A N 1
ATOM 745 C CA . ASP A 1 103 ? 23.040 6.962 -4.801 1.00 92.31 103 ASP A CA 1
ATOM 746 C C . ASP A 1 103 ? 23.021 5.501 -4.329 1.00 92.31 103 ASP A C 1
ATOM 748 O O . ASP A 1 103 ? 23.368 5.246 -3.176 1.00 92.31 103 ASP A O 1
ATOM 752 N N . TYR A 1 104 ? 22.733 4.535 -5.211 1.00 93.06 104 TYR A N 1
ATOM 753 C CA . TYR A 1 104 ? 22.855 3.108 -4.880 1.00 93.06 104 TYR A CA 1
ATOM 754 C C . TYR A 1 104 ? 24.282 2.739 -4.499 1.00 93.06 104 TYR A C 1
ATOM 756 O O . TYR A 1 104 ? 24.490 2.115 -3.457 1.00 93.06 104 TYR A O 1
ATOM 764 N N . TRP A 1 105 ? 25.261 3.198 -5.282 1.00 90.81 105 TRP A N 1
ATOM 765 C CA . TRP A 1 105 ? 26.673 2.976 -4.989 1.00 90.81 105 TRP A CA 1
ATOM 766 C C . TRP A 1 105 ? 27.072 3.504 -3.617 1.00 90.81 105 TRP A C 1
ATOM 768 O O . TRP A 1 105 ? 27.613 2.757 -2.810 1.00 90.81 105 TRP A O 1
ATOM 778 N N . LYS A 1 106 ? 26.745 4.764 -3.310 1.00 90.44 106 LYS A N 1
ATOM 779 C CA . LYS A 1 106 ? 27.060 5.385 -2.011 1.00 90.44 106 LYS A CA 1
ATOM 780 C C . LYS A 1 106 ? 26.512 4.600 -0.825 1.00 90.44 106 LYS A C 1
ATOM 782 O O . LYS A 1 106 ? 27.111 4.629 0.243 1.00 90.44 106 LYS A O 1
ATOM 787 N N . VAL A 1 107 ? 25.343 3.983 -0.984 1.00 89.25 107 VAL A N 1
ATOM 788 C CA . VAL A 1 107 ? 24.652 3.303 0.116 1.00 89.25 107 VAL A CA 1
ATOM 789 C C . VAL A 1 107 ? 25.125 1.855 0.278 1.00 89.25 107 VAL A C 1
ATOM 791 O O . VAL A 1 107 ? 25.170 1.368 1.408 1.00 89.25 107 VAL A O 1
ATOM 794 N N . HIS A 1 108 ? 25.475 1.167 -0.814 1.00 88.50 108 HIS A N 1
ATOM 795 C CA . HIS A 1 108 ? 25.621 -0.296 -0.810 1.00 88.50 108 HIS A CA 1
ATOM 796 C C . HIS A 1 108 ? 27.002 -0.832 -1.226 1.00 88.50 108 HIS A C 1
ATOM 798 O O . HIS A 1 108 ? 27.275 -2.002 -0.963 1.00 88.50 108 HIS A O 1
ATOM 804 N N . SER A 1 109 ? 27.908 -0.020 -1.785 1.00 80.81 109 SER A N 1
ATOM 805 C CA . SER A 1 109 ? 29.216 -0.505 -2.273 1.00 80.81 109 SER A CA 1
ATOM 806 C C . SER A 1 109 ? 30.137 -1.029 -1.161 1.00 80.81 109 SER A C 1
ATOM 808 O O . SER A 1 109 ? 30.759 -2.079 -1.311 1.00 80.81 109 SER A O 1
ATOM 810 N N . SER A 1 110 ? 30.171 -0.369 0.002 1.00 68.25 110 SER A N 1
ATOM 811 C CA . SER A 1 110 ? 30.983 -0.810 1.149 1.00 68.25 110 SER A CA 1
ATOM 812 C C . SER A 1 110 ? 30.484 -2.118 1.776 1.00 68.25 110 SER A C 1
ATOM 814 O O . SER A 1 110 ? 31.273 -2.865 2.348 1.00 68.25 110 SER A O 1
ATOM 816 N N . LYS A 1 111 ? 29.183 -2.423 1.654 1.00 61.09 111 LYS A N 1
ATOM 817 C CA . LYS A 1 111 ? 28.589 -3.673 2.159 1.00 61.09 111 LYS A CA 1
ATOM 818 C C . LYS A 1 111 ? 28.893 -4.865 1.247 1.00 61.09 111 LYS A C 1
ATOM 820 O O . LYS A 1 111 ? 29.107 -5.964 1.747 1.00 61.09 111 LYS A O 1
ATOM 825 N N . GLN A 1 112 ? 28.977 -4.638 -0.067 1.00 57.12 112 GLN A N 1
ATOM 826 C CA . GLN A 1 112 ? 29.361 -5.667 -1.041 1.00 57.12 112 GLN A CA 1
ATOM 827 C C . GLN A 1 112 ? 30.808 -6.146 -0.860 1.00 57.12 112 GLN A C 1
ATOM 829 O O . GLN A 1 112 ? 31.065 -7.342 -0.966 1.00 57.12 112 GLN A O 1
ATOM 834 N N . GLN A 1 113 ? 31.742 -5.249 -0.527 1.00 50.62 113 GLN A N 1
ATOM 835 C CA . GLN A 1 113 ? 33.153 -5.614 -0.330 1.00 50.62 113 GLN A CA 1
ATOM 836 C C . GLN A 1 113 ? 33.391 -6.483 0.919 1.00 50.62 113 GLN A C 1
ATOM 838 O O . GLN A 1 113 ? 34.298 -7.307 0.917 1.00 50.62 113 GLN A O 1
ATOM 843 N N . GLN A 1 114 ? 32.564 -6.361 1.965 1.00 48.59 114 GLN A N 1
ATOM 844 C CA . GLN A 1 114 ? 32.652 -7.218 3.158 1.00 48.59 114 GLN A CA 1
ATOM 845 C C . GLN A 1 114 ? 32.016 -8.605 2.967 1.00 48.59 114 GLN A C 1
ATOM 847 O O . GLN A 1 114 ? 32.444 -9.559 3.612 1.00 48.59 114 GLN A O 1
ATOM 852 N N . GLN A 1 115 ? 31.028 -8.748 2.078 1.00 48.09 115 GLN A N 1
ATOM 853 C CA . GLN A 1 115 ? 30.374 -10.037 1.802 1.00 48.09 115 GLN A CA 1
ATOM 854 C C . GLN A 1 115 ? 31.162 -10.946 0.848 1.00 48.09 115 GLN A C 1
ATOM 856 O O . GLN A 1 115 ? 30.909 -12.143 0.824 1.00 48.09 115 GLN A O 1
ATOM 861 N N . GLN A 1 116 ? 32.149 -10.426 0.111 1.00 45.78 116 GLN A N 1
ATOM 862 C CA . GLN A 1 116 ? 33.027 -11.246 -0.740 1.00 45.78 116 GLN A CA 1
ATOM 863 C C . GLN A 1 116 ? 34.130 -11.999 0.037 1.00 45.78 116 GLN A C 1
ATOM 865 O O . GLN A 1 116 ? 34.908 -12.723 -0.576 1.00 45.78 116 GLN A O 1
ATOM 870 N N . GLY A 1 117 ? 34.205 -11.850 1.368 1.00 37.97 117 GLY A N 1
ATOM 871 C CA . GLY A 1 117 ? 35.207 -12.503 2.227 1.00 37.97 117 GLY A CA 1
ATOM 872 C C . GLY A 1 117 ? 34.659 -13.517 3.239 1.00 37.97 117 GLY A C 1
ATOM 873 O O . GLY A 1 117 ? 35.432 -14.037 4.038 1.00 37.97 117 GLY A O 1
ATOM 874 N N . LEU A 1 118 ? 33.351 -13.785 3.247 1.00 37.16 118 LEU A N 1
ATOM 875 C CA . LEU A 1 118 ? 32.713 -14.732 4.166 1.00 37.16 118 LEU A CA 1
ATOM 876 C C . LEU A 1 118 ? 31.810 -15.668 3.362 1.00 37.16 118 LEU A C 1
ATOM 878 O O . LEU A 1 118 ? 31.021 -15.197 2.543 1.00 37.16 118 LEU A O 1
ATOM 882 N N . ASP A 1 119 ? 31.936 -16.977 3.599 1.00 37.25 119 ASP A N 1
ATOM 883 C CA . ASP A 1 119 ? 31.059 -17.995 3.019 1.00 37.25 119 ASP A CA 1
ATOM 884 C C . ASP A 1 119 ? 29.591 -17.577 3.153 1.00 37.25 119 ASP A C 1
ATOM 886 O O . ASP A 1 119 ? 29.180 -17.038 4.185 1.00 37.25 119 ASP A O 1
ATOM 890 N N . ALA A 1 120 ? 28.806 -17.839 2.103 1.00 40.22 120 ALA A N 1
ATOM 891 C CA . ALA A 1 120 ? 27.371 -17.581 2.003 1.00 40.22 120 ALA A CA 1
ATOM 892 C C . ALA A 1 120 ? 26.561 -18.463 2.979 1.00 40.22 120 ALA A C 1
ATOM 894 O O . ALA A 1 120 ? 25.719 -19.269 2.585 1.00 40.22 120 ALA A O 1
ATOM 895 N N . GLY A 1 121 ? 26.840 -18.337 4.275 1.00 38.16 121 GLY A N 1
ATOM 896 C CA . GLY A 1 121 ? 26.086 -18.933 5.359 1.00 38.16 121 GLY A CA 1
ATOM 897 C C . GLY A 1 121 ? 24.712 -18.285 5.426 1.00 38.16 121 GLY A C 1
ATOM 898 O O . GLY A 1 121 ? 24.594 -17.061 5.484 1.00 38.16 121 GLY A O 1
ATOM 899 N N . ALA A 1 122 ? 23.681 -19.127 5.377 1.00 40.62 122 ALA A N 1
ATOM 900 C CA . ALA A 1 122 ? 22.272 -18.770 5.363 1.00 40.62 122 ALA A CA 1
ATOM 901 C C . ALA A 1 122 ? 21.943 -17.634 6.345 1.00 40.62 122 ALA A C 1
ATOM 903 O O . ALA A 1 122 ? 21.845 -17.831 7.557 1.00 40.62 122 ALA A O 1
ATOM 904 N N . VAL A 1 123 ? 21.738 -16.436 5.801 1.00 43.78 123 VAL A N 1
ATOM 905 C CA . VAL A 1 123 ? 21.135 -15.333 6.540 1.00 43.78 123 VAL A CA 1
ATOM 906 C C . VAL A 1 123 ? 19.679 -15.729 6.776 1.00 43.78 123 VAL A C 1
ATOM 908 O O . VAL A 1 123 ? 18.899 -15.865 5.835 1.00 43.78 123 VAL A O 1
ATOM 911 N N . SER A 1 124 ? 19.335 -15.982 8.034 1.00 48.56 124 SER A N 1
ATOM 912 C CA . SER A 1 124 ? 17.997 -16.383 8.466 1.00 48.56 124 SER A CA 1
ATOM 913 C C . SER A 1 124 ? 16.921 -15.374 8.026 1.00 48.56 124 SER A C 1
ATOM 915 O O . SER A 1 124 ? 17.169 -14.172 7.895 1.00 48.56 124 SER A O 1
ATOM 917 N N . GLY A 1 125 ? 15.712 -15.889 7.767 1.00 56.50 125 GLY A N 1
ATOM 918 C CA . GLY A 1 125 ? 14.704 -15.301 6.871 1.00 56.50 125 GLY A CA 1
ATOM 919 C C . GLY A 1 125 ? 14.244 -13.855 7.114 1.00 56.50 125 GLY A C 1
ATOM 920 O O . GLY A 1 125 ? 13.770 -13.232 6.170 1.00 56.50 125 GLY A O 1
ATOM 921 N N . GLU A 1 126 ? 14.407 -13.275 8.308 1.00 56.12 126 GLU A N 1
ATOM 922 C CA . GLU A 1 126 ? 14.044 -11.866 8.570 1.00 56.12 126 GLU A CA 1
ATOM 923 C C . GLU A 1 126 ? 15.117 -10.860 8.120 1.00 56.12 126 GLU A C 1
ATOM 925 O O . GLU A 1 126 ? 14.791 -9.759 7.674 1.00 56.12 126 GLU A O 1
ATOM 930 N N . LEU A 1 127 ? 16.402 -11.223 8.186 1.00 60.50 127 LEU A N 1
ATOM 931 C CA . LEU A 1 127 ? 17.506 -10.330 7.813 1.00 60.50 127 LEU A CA 1
ATOM 932 C C . LEU A 1 127 ? 17.643 -10.189 6.292 1.00 60.50 127 LEU A C 1
ATOM 934 O O . LEU A 1 127 ? 17.979 -9.107 5.812 1.00 60.50 127 LEU A O 1
ATOM 938 N N . ALA A 1 128 ? 17.311 -11.237 5.530 1.00 65.75 128 ALA A N 1
ATOM 939 C CA . ALA A 1 128 ? 17.312 -11.212 4.064 1.00 65.75 128 ALA A CA 1
ATOM 940 C C . ALA A 1 128 ? 16.359 -10.144 3.484 1.00 65.75 128 ALA A C 1
ATOM 942 O O . ALA A 1 128 ? 16.602 -9.582 2.418 1.00 65.75 128 ALA A O 1
ATOM 943 N N . LEU A 1 129 ? 15.295 -9.809 4.221 1.00 71.50 129 LEU A N 1
ATOM 944 C CA . LEU A 1 129 ? 14.258 -8.853 3.822 1.00 71.50 129 LEU A CA 1
ATOM 945 C C . LEU A 1 129 ? 14.681 -7.389 3.979 1.00 71.50 129 LEU A C 1
ATOM 947 O O . LEU A 1 129 ? 14.090 -6.498 3.368 1.00 71.50 129 LEU A O 1
ATOM 951 N N . LEU A 1 130 ? 15.736 -7.148 4.759 1.00 82.56 130 LEU A N 1
ATOM 952 C CA . LEU A 1 130 ? 16.346 -5.836 4.985 1.00 82.56 130 LEU A CA 1
ATOM 953 C C . LEU A 1 130 ? 17.645 -5.652 4.195 1.00 82.56 130 LEU A C 1
ATOM 955 O O . LEU A 1 130 ? 18.365 -4.670 4.401 1.00 82.56 130 LEU A O 1
ATOM 959 N N . GLN A 1 131 ? 17.945 -6.577 3.283 1.00 87.38 131 GLN A N 1
ATOM 960 C CA . GLN A 1 131 ? 19.101 -6.505 2.406 1.00 87.38 131 GLN A CA 1
ATOM 961 C C . GLN A 1 131 ? 18.713 -6.006 1.018 1.00 87.38 131 GLN A C 1
ATOM 963 O O . GLN A 1 131 ? 17.663 -6.331 0.465 1.00 87.38 131 GLN A O 1
ATOM 968 N N . ALA A 1 132 ? 19.605 -5.199 0.459 1.00 92.50 132 ALA A N 1
ATOM 969 C CA . ALA A 1 132 ? 19.616 -4.858 -0.946 1.00 92.50 132 ALA A CA 1
ATOM 970 C C . ALA A 1 132 ? 21.066 -4.878 -1.424 1.00 92.50 132 ALA A C 1
ATOM 972 O O . ALA A 1 132 ? 21.989 -4.642 -0.643 1.00 92.50 132 ALA A O 1
ATOM 973 N N . SER A 1 133 ? 21.255 -5.178 -2.700 1.00 92.38 133 SER A N 1
ATOM 974 C CA . SER A 1 133 ? 22.563 -5.254 -3.338 1.00 92.38 133 SER A CA 1
ATOM 975 C C . SER A 1 133 ? 22.541 -4.509 -4.662 1.00 92.38 133 SER A C 1
ATOM 977 O O . SER A 1 133 ? 21.483 -4.275 -5.251 1.00 92.38 133 SER A O 1
ATOM 979 N N . ILE A 1 134 ? 23.718 -4.093 -5.108 1.00 93.12 134 ILE A N 1
ATOM 980 C CA . ILE A 1 134 ? 23.877 -3.450 -6.404 1.00 93.12 134 ILE A CA 1
ATOM 981 C C . ILE A 1 134 ? 23.929 -4.549 -7.463 1.00 93.12 134 ILE A C 1
ATOM 983 O O . ILE A 1 134 ? 24.711 -5.489 -7.327 1.00 93.12 134 ILE A O 1
ATOM 987 N N . ALA A 1 135 ? 23.115 -4.412 -8.505 1.00 93.25 135 ALA A N 1
ATOM 988 C CA . ALA A 1 135 ? 23.192 -5.240 -9.696 1.00 93.25 135 ALA A CA 1
ATOM 989 C C . ALA A 1 135 ? 23.832 -4.440 -10.840 1.00 93.25 135 ALA A C 1
ATOM 991 O O . ALA A 1 135 ? 23.398 -3.328 -11.179 1.00 93.25 135 ALA A O 1
ATOM 992 N N . ASP A 1 136 ? 24.873 -5.017 -11.431 1.00 92.50 136 ASP A N 1
ATOM 993 C CA . ASP A 1 136 ? 25.396 -4.572 -12.717 1.00 92.50 136 ASP A CA 1
ATOM 994 C C . ASP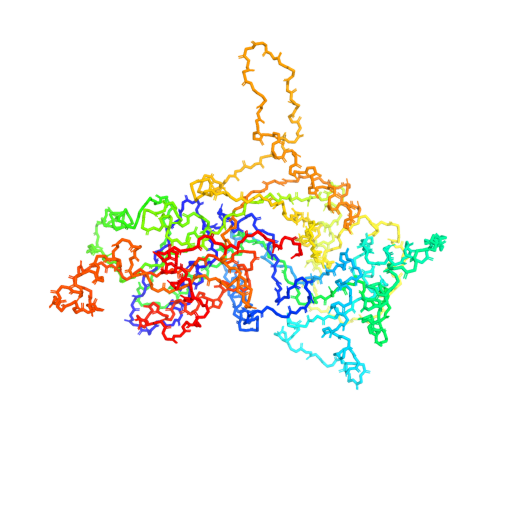 A 1 136 ? 24.430 -4.952 -13.855 1.00 92.50 136 ASP A C 1
ATOM 996 O O . ASP A 1 136 ? 23.373 -5.555 -13.631 1.00 92.50 136 ASP A O 1
ATOM 1000 N N . ALA A 1 137 ? 24.767 -4.554 -15.082 1.00 91.25 137 ALA A N 1
ATOM 1001 C CA . ALA A 1 137 ? 23.909 -4.809 -16.233 1.00 91.25 137 ALA A CA 1
ATOM 1002 C C . ALA A 1 137 ? 23.672 -6.309 -16.485 1.00 91.25 137 ALA A C 1
ATOM 1004 O O . ALA A 1 137 ? 22.550 -6.704 -16.804 1.00 91.25 137 ALA A O 1
ATOM 1005 N N . ALA A 1 138 ? 24.702 -7.144 -16.325 1.00 92.25 138 ALA A N 1
ATOM 1006 C CA . ALA A 1 138 ? 24.614 -8.576 -16.589 1.00 92.25 138 ALA A CA 1
ATOM 1007 C C . ALA A 1 138 ? 23.734 -9.281 -15.548 1.00 92.25 138 ALA A C 1
ATOM 1009 O O . ALA A 1 138 ? 22.826 -10.027 -15.911 1.00 92.25 138 ALA A O 1
ATOM 1010 N N . ALA A 1 139 ? 23.936 -8.981 -14.263 1.00 93.88 139 ALA A N 1
ATOM 1011 C CA . ALA A 1 139 ? 23.123 -9.500 -13.172 1.00 93.88 139 ALA A CA 1
ATOM 1012 C C . ALA A 1 139 ? 21.657 -9.061 -13.301 1.00 93.88 139 ALA A C 1
ATOM 1014 O O . ALA A 1 139 ? 20.749 -9.864 -13.087 1.00 93.88 139 ALA A O 1
ATOM 1015 N N . ALA A 1 140 ? 21.402 -7.808 -13.694 1.00 94.00 140 ALA A N 1
ATOM 1016 C CA . ALA A 1 140 ? 20.045 -7.324 -13.927 1.00 94.00 140 ALA A CA 1
ATOM 1017 C C . ALA A 1 140 ? 19.349 -8.068 -15.083 1.00 94.00 140 ALA A C 1
ATOM 1019 O O . ALA A 1 140 ? 18.202 -8.483 -14.924 1.00 94.00 140 ALA A O 1
ATOM 1020 N N . GLN A 1 141 ? 20.044 -8.294 -16.206 1.00 93.00 141 GLN A N 1
ATOM 1021 C CA . GLN A 1 141 ? 19.515 -9.078 -17.333 1.00 93.00 141 GLN A CA 1
ATOM 1022 C C . GLN A 1 141 ? 19.306 -10.554 -16.981 1.00 93.00 141 GLN A C 1
ATOM 1024 O O . GLN A 1 141 ? 18.369 -11.174 -17.472 1.00 93.00 141 GLN A O 1
ATOM 1029 N N . GLN A 1 142 ? 20.150 -11.124 -16.120 1.00 93.44 142 GLN A N 1
ATOM 1030 C CA . GLN A 1 142 ? 19.970 -12.492 -15.641 1.00 93.44 142 GLN A CA 1
ATOM 1031 C C . GLN A 1 142 ? 18.725 -12.622 -14.751 1.00 93.44 142 GLN A C 1
ATOM 1033 O O . GLN A 1 142 ? 18.007 -13.615 -14.846 1.00 93.44 142 GLN A O 1
ATOM 1038 N N . LEU A 1 143 ? 18.469 -11.631 -13.891 1.00 93.75 143 LEU A N 1
ATOM 1039 C CA . LEU A 1 143 ? 17.297 -11.611 -13.012 1.00 93.75 143 LEU A CA 1
ATOM 1040 C C . LEU A 1 143 ? 15.994 -11.390 -13.787 1.00 93.75 143 LEU A C 1
ATOM 1042 O O . LEU A 1 143 ? 14.990 -12.033 -13.490 1.00 93.75 143 LEU A O 1
ATOM 1046 N N . LEU A 1 144 ? 16.002 -10.479 -14.762 1.00 94.25 144 LEU A N 1
ATOM 1047 C CA . LEU A 1 144 ? 14.870 -10.247 -15.652 1.00 94.25 144 LEU A CA 1
ATOM 1048 C C . LEU A 1 144 ? 15.362 -9.994 -17.085 1.00 94.25 144 LEU A C 1
ATOM 1050 O O . LEU A 1 144 ? 15.704 -8.857 -17.426 1.00 94.25 144 LEU A O 1
ATOM 1054 N N . PRO A 1 145 ? 15.357 -11.028 -17.942 1.00 93.56 145 PRO A N 1
ATOM 1055 C CA . PRO A 1 145 ? 15.713 -10.878 -19.344 1.00 93.56 145 PRO A CA 1
ATOM 1056 C C . PRO A 1 145 ? 14.847 -9.829 -20.048 1.00 93.56 145 PRO A C 1
ATOM 1058 O O . PRO A 1 145 ? 13.618 -9.823 -19.932 1.00 93.56 145 PRO A O 1
ATOM 1061 N N . GLY A 1 146 ? 15.498 -8.926 -20.781 1.00 92.06 146 GLY A N 1
ATOM 1062 C CA . GLY A 1 146 ? 14.829 -7.854 -21.520 1.00 92.06 146 GLY A CA 1
ATOM 1063 C C . GLY A 1 146 ? 14.491 -6.622 -20.679 1.00 92.06 146 GLY A C 1
ATOM 1064 O O . GLY A 1 146 ? 13.831 -5.714 -21.182 1.00 92.06 146 GLY A O 1
ATOM 1065 N N . VAL A 1 147 ? 14.929 -6.549 -19.416 1.00 94.81 147 VAL A N 1
ATOM 1066 C CA . VAL A 1 147 ? 14.792 -5.327 -18.611 1.00 94.81 147 VAL A CA 1
ATOM 1067 C C . VAL A 1 147 ? 15.581 -4.175 -19.234 1.00 94.81 147 VAL A C 1
ATOM 1069 O O . VAL A 1 147 ? 16.713 -4.346 -19.692 1.00 94.81 147 VAL A O 1
ATOM 1072 N N . VAL A 1 148 ? 15.004 -2.975 -19.236 1.00 95.06 148 VAL A N 1
ATOM 1073 C CA . VAL A 1 148 ? 15.695 -1.764 -19.693 1.00 95.06 148 VAL A CA 1
ATOM 1074 C C . VAL A 1 148 ? 16.430 -1.109 -18.526 1.00 95.06 148 VAL A C 1
ATOM 1076 O O . VAL A 1 148 ? 15.899 -0.987 -17.422 1.00 95.06 148 VAL A O 1
ATOM 1079 N N . LEU A 1 149 ? 17.662 -0.655 -18.779 1.00 94.56 149 LEU A N 1
ATOM 1080 C CA . LEU A 1 149 ? 18.546 -0.026 -17.792 1.00 94.56 149 LEU A CA 1
ATOM 1081 C C . LEU A 1 149 ? 18.884 1.419 -18.213 1.00 94.56 149 LEU A C 1
ATOM 1083 O O . LEU A 1 149 ? 19.902 1.647 -18.875 1.00 94.56 149 LEU A O 1
ATOM 1087 N N . PRO A 1 150 ? 18.059 2.419 -17.841 1.00 89.81 150 PRO A N 1
ATOM 1088 C CA . PRO A 1 150 ? 18.190 3.793 -18.338 1.00 89.81 150 PRO A CA 1
ATOM 1089 C C . PRO A 1 150 ? 19.548 4.443 -18.053 1.00 89.81 150 PRO A C 1
ATOM 1091 O O . PRO A 1 150 ? 20.093 5.137 -18.909 1.00 89.81 150 PRO A O 1
ATOM 1094 N N . ALA A 1 151 ? 20.129 4.198 -16.874 1.00 83.69 151 ALA A N 1
ATOM 1095 C CA . ALA A 1 151 ? 21.433 4.753 -16.509 1.00 83.69 151 ALA A CA 1
ATOM 1096 C C . ALA A 1 151 ? 22.578 4.286 -17.431 1.00 83.69 151 ALA A C 1
ATOM 1098 O O . ALA A 1 151 ? 23.497 5.064 -17.689 1.00 83.69 151 ALA A O 1
ATOM 1099 N N . VAL A 1 152 ? 22.506 3.058 -17.960 1.00 82.38 152 VAL A N 1
ATOM 1100 C CA . VAL A 1 152 ? 23.490 2.526 -18.920 1.00 82.38 152 VAL A CA 1
ATOM 1101 C C . VAL A 1 152 ? 23.354 3.242 -20.258 1.00 82.38 152 VAL A C 1
ATOM 1103 O O . VAL A 1 152 ? 24.338 3.751 -20.791 1.00 82.38 152 VAL A O 1
ATOM 1106 N N . ALA A 1 153 ? 22.123 3.352 -20.766 1.00 81.31 153 ALA A N 1
ATOM 1107 C CA . ALA A 1 153 ? 21.842 4.052 -22.016 1.00 81.31 153 ALA A CA 1
ATOM 1108 C C . ALA A 1 153 ? 22.274 5.529 -21.954 1.00 81.31 153 ALA A C 1
ATOM 1110 O O . ALA A 1 153 ? 22.885 6.040 -22.891 1.00 81.31 153 ALA A O 1
ATOM 1111 N N . GLN A 1 154 ? 22.022 6.197 -20.823 1.00 81.44 154 GLN A N 1
ATOM 1112 C CA . GLN A 1 154 ? 22.456 7.574 -20.591 1.00 81.44 154 GLN A CA 1
ATOM 1113 C C . GLN A 1 154 ? 23.986 7.706 -20.603 1.00 81.44 154 GLN A C 1
ATOM 1115 O O . GLN A 1 154 ? 24.516 8.603 -21.252 1.00 81.44 154 GLN A O 1
ATOM 1120 N N . ALA A 1 155 ? 24.705 6.808 -19.924 1.00 78.12 155 ALA A N 1
ATOM 1121 C CA . ALA A 1 155 ? 26.165 6.846 -19.886 1.00 78.12 155 ALA A CA 1
ATOM 1122 C C . ALA A 1 155 ? 26.799 6.586 -21.260 1.00 78.12 155 ALA A C 1
ATOM 1124 O O . ALA A 1 155 ? 27.778 7.243 -21.617 1.00 78.12 155 ALA A O 1
ATOM 1125 N N . ALA A 1 156 ? 26.218 5.678 -22.050 1.00 77.62 156 ALA A N 1
ATOM 1126 C CA . ALA A 1 156 ? 26.633 5.457 -23.428 1.00 77.62 156 ALA A CA 1
ATOM 1127 C C . ALA A 1 156 ? 26.419 6.717 -24.285 1.00 77.62 156 ALA A C 1
ATOM 1129 O O . ALA A 1 156 ? 27.329 7.119 -25.008 1.00 77.62 156 ALA A O 1
ATOM 1130 N N . ALA A 1 157 ? 25.266 7.385 -24.172 1.00 79.06 157 ALA A N 1
ATOM 1131 C CA . ALA A 1 157 ? 24.993 8.628 -24.898 1.00 79.06 157 ALA A CA 1
ATOM 1132 C C . ALA A 1 157 ? 25.967 9.761 -24.517 1.00 79.06 157 ALA A C 1
ATOM 1134 O O . ALA A 1 157 ? 26.498 10.436 -25.400 1.00 79.06 157 ALA A O 1
ATOM 1135 N N . ASP A 1 158 ? 26.263 9.925 -23.224 1.00 77.62 158 ASP A N 1
ATOM 1136 C CA . ASP A 1 158 ? 27.212 10.928 -22.724 1.00 77.62 158 ASP A CA 1
ATOM 1137 C C . ASP A 1 158 ? 28.644 10.693 -23.246 1.00 77.62 158 ASP A C 1
ATOM 1139 O O . ASP A 1 158 ? 29.382 11.652 -23.475 1.00 77.62 158 ASP A O 1
ATOM 1143 N N . ALA A 1 159 ? 29.043 9.433 -23.463 1.00 73.81 159 ALA A N 1
ATOM 1144 C CA . ALA A 1 159 ? 30.358 9.081 -24.006 1.00 73.81 159 ALA A CA 1
ATOM 1145 C C . ALA A 1 159 ? 30.498 9.369 -25.514 1.00 73.81 159 ALA A C 1
ATOM 1147 O O . ALA A 1 159 ? 31.604 9.630 -25.983 1.00 73.81 159 ALA A O 1
ATOM 1148 N N . HIS A 1 160 ? 29.391 9.336 -26.264 1.00 7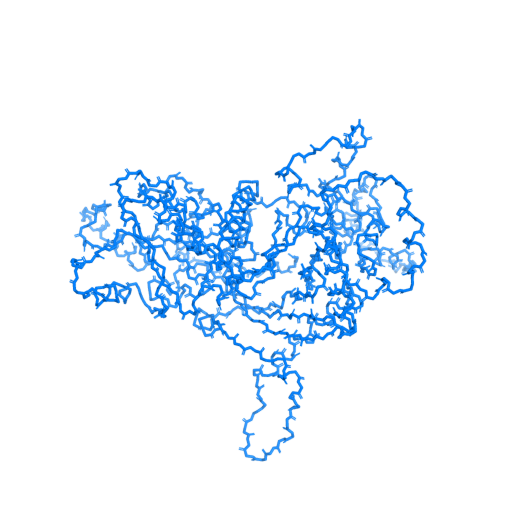2.06 160 HIS A N 1
ATOM 1149 C CA . HIS A 1 160 ? 29.364 9.551 -27.718 1.00 72.06 160 HIS A CA 1
ATOM 1150 C C . HIS A 1 160 ? 29.021 10.997 -28.117 1.00 72.06 160 HIS A C 1
ATOM 1152 O O . HIS A 1 160 ? 29.007 11.322 -29.306 1.00 72.06 160 HIS A O 1
ATOM 1158 N N . ALA A 1 161 ? 28.746 11.883 -27.154 1.00 65.94 161 ALA A N 1
ATOM 1159 C CA . ALA A 1 161 ? 28.483 13.288 -27.434 1.00 65.94 161 ALA A CA 1
ATOM 1160 C C . ALA A 1 161 ? 29.762 13.985 -27.956 1.00 65.94 161 ALA A C 1
ATOM 1162 O O . ALA A 1 161 ? 30.794 13.956 -27.278 1.00 65.94 161 ALA A O 1
ATOM 1163 N N . PRO A 1 162 ? 29.732 14.635 -29.139 1.00 57.22 162 PRO A N 1
ATOM 1164 C CA . PRO A 1 162 ? 30.903 15.317 -29.676 1.00 57.22 162 PRO A CA 1
ATOM 1165 C C . PRO A 1 162 ? 31.346 16.450 -28.736 1.00 57.22 162 PRO A C 1
ATOM 1167 O O . PRO A 1 162 ? 30.495 17.119 -28.135 1.00 57.22 162 PRO A O 1
ATOM 1170 N N . PRO A 1 163 ? 32.661 16.711 -28.606 1.00 55.00 163 PRO A N 1
ATOM 1171 C CA . PRO A 1 163 ? 33.149 17.816 -27.796 1.00 55.00 163 PRO A CA 1
ATOM 1172 C C . PRO A 1 163 ? 32.567 19.122 -28.341 1.00 55.00 163 PRO A C 1
ATOM 1174 O O . PRO A 1 163 ? 32.875 19.540 -29.456 1.00 55.00 163 PRO A O 1
ATOM 1177 N N . GLN A 1 164 ? 31.694 19.763 -27.561 1.00 50.81 164 GLN A N 1
ATOM 1178 C CA . GLN A 1 164 ? 31.134 21.059 -27.928 1.00 50.81 164 GLN A CA 1
ATOM 1179 C C . GLN A 1 164 ? 32.280 22.061 -28.115 1.00 50.81 164 GLN A C 1
ATOM 1181 O O . GLN A 1 164 ? 33.039 22.321 -27.175 1.00 50.81 164 GLN A O 1
ATOM 1186 N N . GLN A 1 165 ? 32.403 22.624 -29.321 1.00 46.75 165 GLN A N 1
ATOM 1187 C CA . GLN A 1 165 ? 33.316 23.731 -29.593 1.00 46.75 165 GLN A CA 1
ATOM 1188 C C . GLN A 1 165 ? 32.969 24.891 -28.655 1.00 46.75 165 GLN A C 1
ATOM 1190 O O . GLN A 1 165 ? 31.867 25.442 -28.669 1.00 46.75 165 GLN A O 1
ATOM 1195 N N . GLN A 1 166 ? 33.910 25.210 -27.773 1.00 48.06 166 GLN A N 1
ATOM 1196 C CA . GLN A 1 166 ? 33.743 26.219 -26.742 1.00 48.06 166 GLN A CA 1
ATOM 1197 C C . GLN A 1 166 ? 33.824 27.607 -27.380 1.00 48.06 166 GLN A C 1
ATOM 1199 O O . GLN A 1 166 ? 34.913 28.075 -27.697 1.00 48.06 166 GLN A O 1
ATOM 1204 N N . ASN A 1 167 ? 32.693 28.302 -27.507 1.00 47.53 167 ASN A N 1
ATOM 1205 C CA . ASN A 1 167 ? 32.726 29.746 -27.723 1.00 47.53 167 ASN A CA 1
ATOM 1206 C C . ASN A 1 167 ? 33.355 30.414 -26.490 1.00 47.53 167 ASN A C 1
ATOM 1208 O O . ASN A 1 167 ? 32.828 30.347 -25.375 1.00 47.53 167 ASN A O 1
ATOM 1212 N N . HIS A 1 168 ? 34.526 31.015 -26.694 1.00 45.72 168 HIS A N 1
ATOM 1213 C CA . HIS A 1 168 ? 35.350 31.645 -25.670 1.00 45.72 168 HIS A CA 1
ATOM 1214 C C . HIS A 1 168 ? 34.674 32.896 -25.087 1.00 45.72 168 HIS A C 1
ATOM 1216 O O . HIS A 1 168 ? 34.834 34.001 -25.596 1.00 45.72 168 HIS A O 1
ATOM 1222 N N . GLN A 1 169 ? 33.944 32.739 -23.978 1.00 47.12 169 GLN A N 1
ATOM 1223 C CA . GLN A 1 169 ? 33.545 33.855 -23.113 1.00 47.12 169 GLN A CA 1
ATOM 1224 C C . GLN A 1 169 ? 34.187 33.714 -21.716 1.00 47.12 169 GLN A C 1
ATOM 1226 O O . GLN A 1 169 ? 33.780 32.850 -20.932 1.00 47.12 169 GLN A O 1
ATOM 1231 N N . PRO A 1 170 ? 35.180 34.557 -21.364 1.00 53.03 170 PRO A N 1
ATOM 1232 C CA . PRO A 1 170 ? 36.003 34.383 -20.157 1.00 53.03 170 PRO A CA 1
ATOM 1233 C C . PRO A 1 170 ? 35.264 34.604 -18.821 1.00 53.03 170 PRO A C 1
ATOM 1235 O O . PRO A 1 170 ? 35.737 34.177 -17.770 1.00 53.03 170 PRO A O 1
ATOM 1238 N N . HIS A 1 171 ? 34.074 35.212 -18.824 1.00 52.62 171 HIS A N 1
ATOM 1239 C CA . HIS A 1 171 ? 33.326 35.554 -17.604 1.00 52.62 171 HIS A CA 1
ATOM 1240 C C . HIS A 1 171 ? 32.400 34.432 -17.087 1.00 52.62 171 HIS A C 1
ATOM 1242 O O . HIS A 1 171 ? 32.053 34.417 -15.905 1.00 52.62 171 HIS A O 1
ATOM 1248 N N . LEU A 1 172 ? 32.057 33.433 -17.911 1.00 49.62 172 LEU A N 1
ATOM 1249 C CA . LEU A 1 172 ? 31.243 32.273 -17.498 1.00 49.62 172 LEU A CA 1
ATOM 1250 C C . LEU A 1 172 ? 32.077 31.083 -16.983 1.00 49.62 172 LEU A C 1
ATOM 1252 O O . LEU A 1 172 ? 31.532 30.164 -16.364 1.00 49.62 172 LEU A O 1
ATOM 1256 N N . GLN A 1 173 ? 33.401 31.103 -17.178 1.00 50.75 173 GLN A N 1
ATOM 1257 C CA . GLN A 1 173 ? 34.297 30.016 -16.769 1.00 50.75 173 GLN A CA 1
ATOM 1258 C C . GLN A 1 173 ? 34.485 29.925 -15.248 1.00 50.75 173 GLN A C 1
ATOM 1260 O O . GLN A 1 173 ? 34.442 28.821 -14.712 1.00 50.75 173 GLN A O 1
ATOM 1265 N N . ARG A 1 174 ? 34.586 31.043 -14.511 1.00 47.53 174 ARG A N 1
ATOM 1266 C CA . ARG A 1 174 ? 34.798 31.003 -13.044 1.00 47.53 174 ARG A CA 1
ATOM 1267 C C . ARG A 1 174 ? 33.604 30.438 -12.264 1.00 47.53 174 ARG A C 1
ATOM 1269 O O . ARG A 1 174 ? 33.791 29.688 -11.311 1.00 47.53 174 ARG A O 1
ATOM 1276 N N . ARG A 1 175 ? 32.369 30.717 -12.703 1.00 46.88 175 ARG A N 1
ATOM 1277 C CA . ARG A 1 175 ? 31.143 30.161 -12.091 1.00 46.88 175 ARG A CA 1
ATOM 1278 C C . ARG A 1 175 ? 30.923 28.681 -12.431 1.00 46.88 175 ARG A C 1
ATOM 1280 O O . ARG A 1 175 ? 30.334 27.957 -11.631 1.00 46.88 175 ARG A O 1
ATOM 1287 N N . ARG A 1 176 ? 31.402 28.220 -13.595 1.00 45.25 176 ARG A N 1
ATOM 1288 C CA . ARG A 1 176 ? 31.345 26.807 -14.007 1.00 45.25 176 ARG A CA 1
ATOM 1289 C C . ARG A 1 176 ? 32.466 25.968 -13.396 1.00 45.25 176 ARG A C 1
ATOM 1291 O O . ARG A 1 176 ? 32.184 24.859 -12.962 1.00 45.25 176 ARG A O 1
ATOM 1298 N N . GLN A 1 177 ? 33.676 26.506 -13.256 1.00 45.12 177 GLN A N 1
ATOM 1299 C CA . GLN A 1 177 ? 34.796 25.822 -12.600 1.00 45.12 177 GLN A CA 1
ATOM 1300 C C . GLN A 1 177 ? 34.525 25.586 -11.106 1.00 45.12 177 GLN A C 1
ATOM 1302 O O . GLN A 1 177 ? 34.760 24.481 -10.630 1.00 45.12 177 GLN A O 1
ATOM 1307 N N . GLY A 1 178 ? 33.891 26.537 -10.405 1.00 39.41 178 GLY A N 1
ATOM 1308 C CA . GLY A 1 178 ? 33.471 26.346 -9.008 1.00 39.41 178 GLY A CA 1
ATOM 1309 C C . GLY A 1 178 ? 32.375 25.286 -8.801 1.00 39.41 178 GLY A C 1
ATOM 1310 O O . GLY A 1 178 ? 32.310 24.683 -7.736 1.00 39.41 178 GLY A O 1
ATOM 1311 N N . LYS A 1 179 ? 31.540 25.004 -9.816 1.00 41.97 179 LYS A N 1
ATOM 1312 C CA . LYS A 1 179 ? 30.529 23.924 -9.772 1.00 41.97 179 LYS A CA 1
ATOM 1313 C C . LYS A 1 179 ? 31.025 22.595 -10.363 1.00 41.97 179 LYS A C 1
ATOM 1315 O O . LYS A 1 179 ? 30.548 21.540 -9.958 1.00 41.97 179 LYS A O 1
ATOM 1320 N N . GLN A 1 180 ? 31.985 22.614 -11.290 1.00 43.22 180 GLN A N 1
ATOM 1321 C CA . GLN A 1 180 ? 32.615 21.407 -11.846 1.00 43.22 180 GLN A CA 1
ATOM 1322 C C . GLN A 1 180 ? 33.691 20.817 -10.919 1.00 43.22 180 GLN A C 1
ATOM 1324 O O . GLN A 1 180 ? 33.890 19.605 -10.935 1.00 43.22 180 GLN A O 1
ATOM 1329 N N . GLN A 1 181 ? 34.317 21.620 -10.051 1.00 41.69 181 GLN A N 1
ATOM 1330 C CA . GLN A 1 181 ? 35.328 21.163 -9.082 1.00 41.69 181 GLN A CA 1
ATOM 1331 C C . GLN A 1 181 ? 34.763 20.449 -7.837 1.00 41.69 181 GLN A C 1
ATOM 1333 O O . GLN A 1 181 ? 35.522 20.084 -6.944 1.00 41.69 181 GLN A O 1
ATOM 1338 N N . GLN A 1 182 ? 33.457 20.163 -7.791 1.00 42.69 182 GLN A N 1
ATOM 1339 C CA . GLN A 1 182 ? 32.836 19.355 -6.731 1.00 42.69 182 GLN A CA 1
ATOM 1340 C C . GLN A 1 182 ? 32.196 18.049 -7.234 1.00 42.69 182 GLN A C 1
ATOM 1342 O O . GLN A 1 182 ? 31.404 17.429 -6.530 1.00 42.69 182 GLN A O 1
ATOM 1347 N N . LYS A 1 183 ? 32.579 17.557 -8.421 1.00 46.94 183 LYS A N 1
ATOM 1348 C CA . LYS A 1 183 ? 32.417 16.135 -8.769 1.00 46.94 183 LYS A CA 1
ATOM 1349 C C . LYS A 1 183 ? 33.599 15.366 -8.168 1.00 46.94 183 LYS A C 1
ATOM 1351 O O . LYS A 1 183 ? 34.559 15.050 -8.866 1.00 46.94 183 LYS A O 1
ATOM 1356 N N . LYS A 1 184 ? 33.552 15.068 -6.861 1.00 46.94 184 LYS A N 1
ATOM 1357 C CA . LYS A 1 184 ? 34.365 13.965 -6.317 1.00 46.94 184 LYS A CA 1
ATOM 1358 C C . LYS A 1 184 ? 33.999 12.734 -7.148 1.00 46.94 184 LYS A C 1
ATOM 1360 O O . LYS A 1 184 ? 32.848 12.298 -7.090 1.00 46.94 184 LYS A O 1
ATOM 1365 N N . LYS A 1 185 ? 34.923 12.234 -7.978 1.00 56.28 185 LYS A N 1
ATOM 1366 C CA . LYS A 1 185 ? 34.765 10.911 -8.594 1.00 56.28 185 LYS A CA 1
ATOM 1367 C C . LYS A 1 185 ? 34.492 9.947 -7.440 1.00 56.28 185 LYS A C 1
ATOM 1369 O O . LYS A 1 185 ? 35.224 9.959 -6.457 1.00 56.28 185 LYS A O 1
ATOM 1374 N N . LEU A 1 186 ? 33.379 9.222 -7.506 1.00 68.00 186 LEU A N 1
ATOM 1375 C CA . LEU A 1 186 ? 33.131 8.153 -6.551 1.00 68.00 186 LEU A CA 1
ATOM 1376 C C . LEU A 1 186 ? 34.100 7.033 -6.892 1.00 68.00 186 LEU A C 1
ATOM 1378 O O . LEU A 1 186 ? 33.990 6.446 -7.968 1.00 68.00 186 LEU A O 1
ATOM 1382 N N . ASP A 1 187 ? 35.056 6.788 -6.004 1.00 71.06 187 ASP A N 1
ATOM 1383 C CA . ASP A 1 187 ? 36.055 5.745 -6.193 1.00 71.06 187 ASP A CA 1
ATOM 1384 C C . ASP A 1 187 ? 35.361 4.400 -6.469 1.00 71.06 187 ASP A C 1
ATOM 1386 O O . ASP A 1 187 ? 34.427 4.002 -5.766 1.00 71.06 187 ASP A O 1
ATOM 1390 N N . GLY A 1 188 ? 35.777 3.740 -7.553 1.00 71.81 188 GLY A N 1
ATOM 1391 C CA . GLY A 1 188 ? 35.263 2.439 -7.991 1.00 71.81 188 GLY A CA 1
ATOM 1392 C C . GLY A 1 188 ? 33.887 2.434 -8.671 1.00 71.81 188 GLY A C 1
ATOM 1393 O O . GLY A 1 188 ? 33.498 1.392 -9.189 1.00 71.81 188 GLY A O 1
ATOM 1394 N N . TRP A 1 189 ? 33.152 3.552 -8.718 1.00 83.38 189 TRP A N 1
ATOM 1395 C CA . TRP A 1 189 ? 31.848 3.582 -9.388 1.00 83.38 189 TRP A CA 1
ATOM 1396 C C . TRP A 1 189 ? 31.997 3.617 -10.913 1.00 83.38 189 TRP A C 1
ATOM 1398 O O . TRP A 1 189 ? 32.673 4.492 -11.462 1.00 83.38 189 TRP A O 1
ATOM 1408 N N . THR A 1 190 ? 31.286 2.723 -11.599 1.00 75.38 190 THR A N 1
ATOM 1409 C CA . THR A 1 190 ? 31.089 2.758 -13.052 1.00 75.38 190 THR A CA 1
ATOM 1410 C C . THR A 1 190 ? 29.596 2.766 -13.373 1.00 75.38 190 THR A C 1
ATOM 1412 O O . THR A 1 190 ? 28.781 2.223 -12.623 1.00 75.38 190 THR A O 1
ATOM 1415 N N . ALA A 1 191 ? 29.222 3.377 -14.500 1.00 68.62 191 ALA A N 1
ATOM 1416 C CA . ALA A 1 191 ? 27.822 3.440 -14.920 1.00 68.62 191 ALA A CA 1
ATOM 1417 C C . ALA A 1 191 ? 27.223 2.054 -15.222 1.00 68.62 191 ALA A C 1
ATOM 1419 O O . ALA A 1 191 ? 26.022 1.870 -15.061 1.00 68.62 191 ALA A O 1
ATOM 1420 N N . GLU A 1 192 ? 28.057 1.084 -15.603 1.00 72.50 192 GLU A N 1
ATOM 1421 C CA . GLU A 1 192 ? 27.667 -0.307 -15.875 1.00 72.50 192 GLU A CA 1
ATOM 1422 C C . GLU A 1 192 ? 27.701 -1.201 -14.625 1.00 72.50 192 GLU A C 1
ATOM 1424 O O . GLU A 1 192 ? 27.042 -2.236 -14.598 1.00 72.50 192 GLU A O 1
ATOM 1429 N N . GLY A 1 193 ? 28.425 -0.798 -13.574 1.00 75.44 193 GLY A N 1
ATOM 1430 C CA . GLY A 1 193 ? 28.582 -1.574 -12.340 1.00 75.44 193 GLY A CA 1
ATOM 1431 C C . GLY A 1 193 ? 27.487 -1.342 -11.295 1.00 75.44 193 GLY A C 1
ATOM 1432 O O . GLY A 1 193 ? 27.390 -2.104 -10.339 1.00 75.44 193 GLY A O 1
ATOM 1433 N N . ALA A 1 194 ? 26.657 -0.302 -11.449 1.00 83.06 194 ALA A N 1
ATOM 1434 C CA . ALA A 1 194 ? 25.587 0.029 -10.502 1.00 83.06 194 ALA A CA 1
ATOM 1435 C C . ALA A 1 194 ? 24.275 0.427 -11.182 1.00 83.06 194 ALA A C 1
ATOM 1437 O O . ALA A 1 194 ? 23.727 1.508 -10.958 1.00 83.06 194 ALA A O 1
ATOM 1438 N N . THR A 1 195 ? 23.781 -0.444 -12.051 1.00 89.44 195 THR A N 1
ATOM 1439 C CA . THR A 1 195 ? 22.660 -0.139 -12.955 1.00 89.44 195 THR A CA 1
ATOM 1440 C C . THR A 1 195 ? 21.295 -0.330 -12.314 1.00 89.44 195 THR A C 1
ATOM 1442 O O . THR A 1 195 ? 20.321 0.278 -12.758 1.00 89.44 195 THR A O 1
ATOM 1445 N N . ALA A 1 196 ? 21.217 -1.143 -11.261 1.00 95.19 196 ALA A N 1
ATOM 1446 C CA . ALA A 1 196 ? 19.986 -1.421 -10.545 1.00 95.19 196 ALA A CA 1
ATOM 1447 C C . ALA A 1 196 ? 20.243 -1.741 -9.066 1.00 95.19 196 ALA A C 1
ATOM 1449 O O . ALA A 1 196 ? 21.348 -2.108 -8.660 1.00 95.19 196 ALA A O 1
ATOM 1450 N N . LEU A 1 197 ? 19.191 -1.618 -8.260 1.00 96.19 197 LEU A N 1
ATOM 1451 C CA . LEU A 1 197 ? 19.144 -2.110 -6.888 1.00 96.19 197 LEU A CA 1
ATOM 1452 C C . LEU A 1 197 ? 18.315 -3.397 -6.846 1.00 96.19 197 LEU A C 1
ATOM 1454 O O . LEU A 1 197 ? 17.125 -3.374 -7.163 1.00 96.19 197 LEU A O 1
ATOM 1458 N N . HIS A 1 198 ? 18.928 -4.500 -6.429 1.00 96.75 198 HIS A N 1
ATOM 1459 C CA . HIS A 1 198 ? 18.266 -5.784 -6.238 1.00 96.75 198 HIS A CA 1
ATOM 1460 C C . HIS A 1 198 ? 17.892 -5.981 -4.764 1.00 96.75 198 HIS A C 1
ATOM 1462 O O . HIS A 1 198 ? 18.735 -5.860 -3.874 1.00 96.75 198 HIS A O 1
ATOM 1468 N N . ILE A 1 199 ? 16.619 -6.281 -4.511 1.00 95.94 199 ILE A N 1
ATOM 1469 C CA . ILE A 1 199 ? 16.030 -6.514 -3.191 1.00 95.94 199 ILE A CA 1
ATOM 1470 C C . ILE A 1 199 ? 15.482 -7.952 -3.189 1.00 95.94 199 ILE A C 1
ATOM 1472 O O . ILE A 1 199 ? 14.310 -8.153 -3.518 1.00 95.94 199 ILE A O 1
ATOM 1476 N N . PRO A 1 200 ? 16.299 -8.963 -2.846 1.00 93.81 200 PRO A N 1
ATOM 1477 C CA . PRO A 1 200 ? 15.897 -10.369 -2.948 1.00 93.81 200 PRO A CA 1
ATOM 1478 C C . PRO A 1 200 ? 14.707 -10.708 -2.043 1.00 93.81 200 PRO A C 1
ATOM 1480 O O . PRO A 1 200 ? 13.865 -11.519 -2.401 1.00 93.81 200 PRO A O 1
ATOM 1483 N N . GLY A 1 201 ? 14.581 -10.033 -0.897 1.00 91.88 201 GLY A N 1
ATOM 1484 C CA . GLY A 1 201 ? 13.429 -10.190 -0.014 1.00 91.88 201 GLY A CA 1
ATOM 1485 C C . GLY A 1 201 ? 12.159 -9.444 -0.455 1.00 91.88 201 GLY A C 1
ATOM 1486 O O . GLY A 1 201 ? 11.154 -9.474 0.241 1.00 91.88 201 GLY A O 1
ATOM 1487 N N . GLY A 1 202 ? 12.143 -8.726 -1.576 1.00 94.31 202 GLY A N 1
ATOM 1488 C CA . GLY A 1 202 ? 10.915 -8.057 -2.014 1.00 94.31 202 GLY A CA 1
ATOM 1489 C C . GLY A 1 202 ? 9.742 -9.042 -2.164 1.00 94.31 202 GLY A C 1
ATOM 1490 O O . GLY A 1 202 ? 9.891 -10.095 -2.781 1.00 94.31 202 GLY A O 1
ATOM 1491 N N . ILE A 1 203 ? 8.575 -8.703 -1.606 1.00 96.06 203 ILE A N 1
ATOM 1492 C CA . ILE A 1 203 ? 7.353 -9.518 -1.707 1.00 96.06 203 ILE A CA 1
ATOM 1493 C C . ILE A 1 203 ? 6.297 -8.759 -2.507 1.00 96.06 203 ILE A C 1
ATOM 1495 O O . ILE A 1 203 ? 6.056 -7.575 -2.266 1.00 96.06 203 ILE A O 1
ATOM 1499 N N . THR A 1 204 ? 5.626 -9.452 -3.423 1.00 96.62 204 THR A N 1
ATOM 1500 C CA . THR A 1 204 ? 4.413 -8.951 -4.077 1.00 96.62 204 THR A CA 1
ATOM 1501 C C . THR A 1 204 ? 3.207 -9.640 -3.462 1.00 96.62 204 THR A C 1
ATOM 1503 O O . THR A 1 204 ? 3.147 -10.861 -3.420 1.00 96.62 204 THR A O 1
ATOM 1506 N N . LEU A 1 205 ? 2.252 -8.873 -2.953 1.00 95.12 205 LEU A N 1
ATOM 1507 C CA . LEU A 1 205 ? 1.005 -9.366 -2.377 1.00 95.12 205 LEU A CA 1
ATOM 1508 C C . LEU A 1 205 ? -0.133 -9.218 -3.381 1.00 95.12 205 LEU A C 1
ATOM 1510 O O . LEU A 1 205 ? -0.147 -8.276 -4.164 1.00 95.12 205 LEU A O 1
ATOM 1514 N N . HIS A 1 206 ? -1.148 -10.070 -3.292 1.00 94.38 206 HIS A N 1
ATOM 1515 C CA . HIS A 1 206 ? -2.458 -9.733 -3.833 1.00 94.38 206 HIS A CA 1
ATOM 1516 C C . HIS A 1 206 ? -3.259 -9.019 -2.736 1.00 94.38 206 HIS A C 1
ATOM 1518 O O . HIS A 1 206 ? -3.759 -9.687 -1.825 1.00 94.38 206 HIS A O 1
ATOM 1524 N N . PRO A 1 207 ? -3.456 -7.686 -2.786 1.00 90.81 207 PRO A N 1
ATOM 1525 C CA . PRO A 1 207 ? -3.958 -6.955 -1.625 1.00 90.81 207 PRO A CA 1
ATOM 1526 C C . PRO A 1 207 ? -5.349 -7.388 -1.177 1.00 90.81 207 PRO A C 1
ATOM 1528 O O . PRO A 1 207 ? -5.555 -7.600 0.009 1.00 90.81 207 PRO A O 1
ATOM 1531 N N . GLN A 1 208 ? -6.297 -7.586 -2.097 1.00 90.00 208 GLN A N 1
ATOM 1532 C CA . GLN A 1 208 ? -7.656 -7.995 -1.722 1.00 90.00 208 GLN A CA 1
ATOM 1533 C C . GLN A 1 208 ? -7.691 -9.367 -1.027 1.00 90.00 208 GLN A C 1
ATOM 1535 O O . GLN A 1 208 ? -8.269 -9.481 0.051 1.00 90.00 208 GLN A O 1
ATOM 1540 N N . ARG A 1 209 ? -7.013 -10.381 -1.584 1.00 93.25 209 ARG A N 1
ATOM 1541 C CA . ARG A 1 209 ? -6.890 -11.713 -0.971 1.00 93.25 209 ARG A CA 1
ATOM 1542 C C . ARG A 1 209 ? -6.204 -11.637 0.392 1.00 93.25 209 ARG A C 1
ATOM 1544 O O . ARG A 1 209 ? -6.706 -12.191 1.362 1.00 93.25 209 ARG A O 1
ATOM 1551 N N . TYR A 1 210 ? -5.101 -10.890 0.483 1.00 94.75 210 TYR A N 1
ATOM 1552 C CA . TYR A 1 210 ? -4.391 -10.654 1.742 1.00 94.75 210 TYR A CA 1
ATOM 1553 C C . TYR A 1 210 ? -5.313 -10.049 2.810 1.00 94.75 210 TYR A C 1
ATOM 1555 O O . TYR A 1 210 ? -5.360 -10.525 3.938 1.00 94.75 210 TYR A O 1
ATOM 1563 N N . MET A 1 211 ? -6.104 -9.044 2.442 1.00 92.00 211 MET A N 1
ATOM 1564 C CA . MET A 1 211 ? -7.076 -8.394 3.320 1.00 92.00 211 MET A CA 1
ATOM 1565 C C . MET A 1 211 ? -8.182 -9.340 3.797 1.00 92.00 211 MET A C 1
ATOM 1567 O O . MET A 1 211 ? -8.532 -9.357 4.974 1.00 92.00 211 MET A O 1
ATOM 1571 N N . GLN A 1 212 ? -8.738 -10.147 2.897 1.00 92.69 212 GLN A N 1
ATOM 1572 C CA . GLN A 1 212 ? -9.752 -11.141 3.252 1.00 92.69 212 GLN A CA 1
ATOM 1573 C C . GLN A 1 212 ? -9.176 -12.201 4.201 1.00 92.69 212 GLN A C 1
ATOM 1575 O O . GLN A 1 212 ? -9.799 -12.530 5.210 1.00 92.69 212 GLN A O 1
ATOM 1580 N N . ALA A 1 213 ? -7.946 -12.647 3.948 1.00 94.69 213 ALA A N 1
ATOM 1581 C CA . ALA A 1 213 ? -7.225 -13.570 4.814 1.00 94.69 213 ALA A CA 1
ATOM 1582 C C . ALA A 1 213 ? -6.899 -12.973 6.196 1.00 94.69 213 ALA A C 1
ATOM 1584 O O . ALA A 1 213 ? -7.008 -13.661 7.209 1.00 94.69 213 ALA A O 1
ATOM 1585 N N . LEU A 1 214 ? -6.576 -11.678 6.283 1.00 92.75 214 LEU A N 1
ATOM 1586 C CA . LEU A 1 214 ? -6.418 -10.994 7.572 1.00 92.75 214 LEU A CA 1
ATOM 1587 C C . LEU A 1 214 ? -7.721 -10.915 8.360 1.00 92.75 214 LEU A C 1
ATOM 1589 O O . LEU A 1 214 ? -7.710 -11.065 9.584 1.00 92.75 214 LEU A O 1
ATOM 1593 N N . TRP A 1 215 ? -8.840 -10.668 7.683 1.00 93.06 215 TRP A N 1
ATOM 1594 C CA . TRP A 1 215 ? -10.146 -10.683 8.328 1.00 93.06 215 TRP A CA 1
ATOM 1595 C C . TRP A 1 215 ? -10.488 -12.074 8.877 1.00 93.06 215 TRP A C 1
ATOM 1597 O O . TRP A 1 215 ? -10.862 -12.194 10.045 1.00 93.06 215 TRP A O 1
ATOM 1607 N N . ALA A 1 216 ? -10.242 -13.121 8.090 1.00 93.06 216 ALA A N 1
ATOM 1608 C CA . ALA A 1 216 ? -10.337 -14.508 8.535 1.00 93.06 216 ALA A CA 1
ATOM 1609 C C . ALA A 1 216 ? -9.434 -14.795 9.752 1.00 93.06 216 ALA A C 1
ATOM 1611 O O . ALA A 1 216 ? -9.886 -15.366 10.744 1.00 93.06 216 ALA A O 1
ATOM 1612 N N . ALA A 1 217 ? -8.187 -14.311 9.749 1.00 92.31 217 ALA A N 1
ATOM 1613 C CA . ALA A 1 217 ? -7.285 -14.434 10.896 1.00 92.31 217 ALA A CA 1
ATOM 1614 C C . ALA A 1 217 ? -7.839 -13.745 12.160 1.00 92.31 217 ALA A C 1
ATOM 1616 O O . ALA A 1 217 ? -7.677 -14.263 13.268 1.00 92.31 217 ALA A O 1
ATOM 1617 N N . CYS A 1 218 ? -8.522 -12.600 12.020 1.00 91.06 218 CYS A N 1
ATOM 1618 C CA . CYS A 1 218 ? -9.205 -11.940 13.139 1.00 91.06 218 CYS A CA 1
ATOM 1619 C C . CYS A 1 218 ? -10.332 -12.814 13.704 1.00 91.06 218 CYS A C 1
ATOM 1621 O O . CYS A 1 218 ? -10.446 -12.943 14.921 1.00 91.06 218 CYS A O 1
ATOM 1623 N N . GLN A 1 219 ? -11.153 -13.403 12.829 1.00 91.12 219 GLN A N 1
ATOM 1624 C CA . GLN A 1 219 ? -12.265 -14.278 13.213 1.00 91.12 219 GLN A CA 1
ATOM 1625 C C . GLN A 1 219 ? -11.767 -15.518 13.962 1.00 91.12 219 GLN A C 1
ATOM 1627 O O . GLN A 1 219 ? -12.242 -15.790 15.063 1.00 91.12 219 GLN A O 1
ATOM 1632 N N . LEU A 1 220 ? -10.755 -16.206 13.420 1.00 91.69 220 LEU A N 1
ATOM 1633 C CA . LEU A 1 220 ? -10.130 -17.358 14.075 1.00 91.69 220 LEU A CA 1
ATOM 1634 C C . LEU A 1 220 ? -9.534 -16.985 15.435 1.00 91.69 220 LEU A C 1
ATOM 1636 O O . LEU A 1 220 ? -9.733 -17.701 16.411 1.00 91.69 220 LEU A O 1
ATOM 1640 N N . THR A 1 221 ? -8.851 -15.839 15.522 1.00 90.25 221 THR A N 1
ATOM 1641 C CA . THR A 1 221 ? -8.267 -15.368 16.786 1.00 90.25 221 THR A CA 1
ATOM 1642 C C . THR A 1 221 ? -9.347 -15.109 17.838 1.00 90.25 221 THR A C 1
ATOM 1644 O O . THR A 1 221 ? -9.162 -15.488 18.989 1.00 90.25 221 THR A O 1
ATOM 1647 N N . ALA A 1 222 ? -10.471 -14.483 17.475 1.00 88.56 222 ALA A N 1
ATOM 1648 C CA . ALA A 1 222 ? -11.572 -14.257 18.413 1.00 88.56 222 ALA A CA 1
ATOM 1649 C C . ALA A 1 222 ? -12.216 -15.573 18.868 1.00 88.56 222 ALA A C 1
ATOM 1651 O O . ALA A 1 222 ? -12.416 -15.761 20.065 1.00 88.56 222 ALA A O 1
ATOM 1652 N N . ALA A 1 223 ? -12.477 -16.494 17.936 1.00 89.31 223 ALA A N 1
ATOM 1653 C CA . ALA A 1 223 ? -13.050 -17.800 18.245 1.00 89.31 223 ALA A CA 1
ATOM 1654 C C . ALA A 1 223 ? -12.145 -18.621 19.182 1.00 89.31 223 ALA A C 1
ATOM 1656 O O . ALA A 1 223 ? -12.624 -19.198 20.156 1.00 89.31 223 ALA A O 1
ATOM 1657 N N . ALA A 1 224 ? -10.831 -18.611 18.939 1.00 88.94 224 ALA A N 1
ATOM 1658 C CA . ALA A 1 224 ? -9.849 -19.353 19.730 1.00 88.94 224 ALA A CA 1
ATOM 1659 C C . ALA A 1 224 ? -9.729 -18.878 21.188 1.00 88.94 224 ALA A C 1
ATOM 1661 O O . ALA A 1 224 ? -9.239 -19.628 22.029 1.00 88.94 224 ALA A O 1
ATOM 1662 N N . ARG A 1 225 ? -10.166 -17.652 21.514 1.00 84.19 225 ARG A N 1
ATOM 1663 C CA . ARG A 1 225 ? -10.134 -17.146 22.897 1.00 84.19 225 ARG A CA 1
ATOM 1664 C C . ARG A 1 225 ? -11.139 -17.841 23.812 1.00 84.19 225 ARG A C 1
ATOM 1666 O O . ARG A 1 225 ? -10.913 -17.850 25.017 1.00 84.19 225 ARG A O 1
ATOM 1673 N N . ALA A 1 226 ? -12.230 -18.384 23.261 1.00 85.31 226 ALA A N 1
ATOM 1674 C CA . ALA A 1 226 ? -13.289 -19.077 24.003 1.00 85.31 226 ALA A CA 1
ATOM 1675 C C . ALA A 1 226 ? -13.822 -18.314 25.242 1.00 85.31 226 ALA A C 1
ATOM 1677 O O . ALA A 1 226 ? -14.354 -18.917 26.169 1.00 85.31 226 ALA A O 1
ATOM 1678 N N . ASP A 1 227 ? -13.704 -16.983 25.254 1.00 85.38 227 ASP A N 1
ATOM 1679 C CA . ASP A 1 227 ? -14.046 -16.106 26.383 1.00 85.38 227 ASP A CA 1
ATOM 1680 C C . ASP A 1 227 ? -15.221 -15.165 26.068 1.00 85.38 227 ASP A C 1
ATOM 1682 O O . ASP A 1 227 ? -15.451 -14.184 26.769 1.00 85.38 227 ASP A O 1
ATOM 1686 N N . GLY A 1 228 ? -15.943 -15.442 24.978 1.00 86.25 228 GLY A N 1
ATOM 1687 C CA . GLY A 1 228 ? -17.018 -14.598 24.459 1.00 86.25 228 GLY A CA 1
ATOM 1688 C C . GLY A 1 228 ? -16.561 -13.519 23.473 1.00 86.25 228 GLY A C 1
ATOM 1689 O O . GLY A 1 228 ? -17.413 -12.814 22.939 1.00 86.25 228 GLY A O 1
ATOM 1690 N N . SER A 1 229 ? -15.261 -13.386 23.184 1.00 87.44 229 SER A N 1
ATOM 1691 C CA . SER A 1 229 ? -14.767 -12.457 22.157 1.00 87.44 229 SER A CA 1
ATOM 1692 C C . SER A 1 229 ? -15.407 -12.708 20.788 1.00 87.44 229 SER A C 1
ATOM 1694 O O . SER A 1 229 ? -15.622 -13.847 20.380 1.00 87.44 229 SER A O 1
ATOM 1696 N N . SER A 1 230 ? -15.688 -11.640 20.038 1.00 89.31 230 SER A N 1
ATOM 1697 C CA . SER A 1 230 ? -16.344 -11.753 18.730 1.00 89.31 230 SER A CA 1
ATOM 1698 C C . SER A 1 230 ? -15.866 -10.697 17.745 1.00 89.31 230 SER A C 1
ATOM 1700 O O . SER A 1 230 ? -15.517 -9.583 18.136 1.00 89.31 230 SER A O 1
ATOM 1702 N N . THR A 1 231 ? -15.974 -10.991 16.454 1.00 90.88 231 THR A N 1
ATOM 1703 C CA . THR A 1 231 ? -15.778 -10.008 15.385 1.00 90.88 231 THR A CA 1
ATOM 1704 C C . THR A 1 231 ? -17.061 -9.829 14.572 1.00 90.88 231 THR A C 1
ATOM 1706 O O . THR A 1 231 ? -17.824 -10.776 14.384 1.00 90.88 231 THR A O 1
ATOM 1709 N N . ARG A 1 232 ? -17.327 -8.609 14.097 1.00 90.31 232 ARG A N 1
ATOM 1710 C CA . ARG A 1 232 ? -18.434 -8.292 13.181 1.00 90.31 232 ARG A CA 1
ATOM 1711 C C . ARG A 1 232 ? -17.971 -7.341 12.089 1.00 90.31 232 ARG A C 1
ATOM 1713 O O . ARG A 1 232 ? -17.162 -6.453 12.351 1.00 90.31 232 ARG A O 1
ATOM 1720 N N . LEU A 1 233 ? -18.513 -7.520 10.891 1.00 90.44 233 LEU A N 1
ATOM 1721 C CA . LEU A 1 233 ? -18.337 -6.619 9.758 1.00 90.44 233 LEU A CA 1
ATOM 1722 C C . LEU A 1 233 ? -19.698 -6.029 9.389 1.00 90.44 233 LEU A C 1
ATOM 1724 O O . LEU A 1 233 ? -20.621 -6.784 9.101 1.00 90.44 233 LEU A O 1
ATOM 1728 N N . TYR A 1 234 ? -19.796 -4.705 9.359 1.00 88.88 234 TYR A N 1
ATOM 1729 C CA . TYR A 1 234 ? -20.917 -3.993 8.758 1.00 88.88 234 TYR A CA 1
ATOM 1730 C C . TYR A 1 234 ? -20.461 -3.368 7.448 1.00 88.88 234 TYR A C 1
ATOM 1732 O O . TYR A 1 234 ? -19.453 -2.659 7.402 1.00 88.88 234 TYR A O 1
ATOM 1740 N N . MET A 1 235 ? -21.206 -3.648 6.384 1.00 90.38 235 MET A N 1
ATOM 1741 C CA . MET A 1 235 ? -21.021 -2.989 5.100 1.00 90.38 235 MET A CA 1
ATOM 1742 C C . MET A 1 235 ? -21.927 -1.762 5.051 1.00 90.38 235 MET A C 1
ATOM 1744 O O . MET A 1 235 ? -23.096 -1.864 4.695 1.00 90.38 235 MET A O 1
ATOM 1748 N N . GLN A 1 236 ? -21.402 -0.627 5.501 1.00 89.25 236 GLN A N 1
ATOM 1749 C CA . GLN A 1 236 ? -22.132 0.626 5.606 1.00 89.25 236 GLN A CA 1
ATOM 1750 C C . GLN A 1 236 ? -21.193 1.805 5.354 1.00 89.25 236 GLN A C 1
ATOM 1752 O O . GLN A 1 236 ? -20.103 1.896 5.926 1.00 89.25 236 GLN A O 1
ATOM 1757 N N . GLN A 1 237 ? -21.638 2.724 4.502 1.00 91.31 237 GLN A N 1
ATOM 1758 C CA . GLN A 1 237 ? -21.020 4.033 4.359 1.00 91.31 237 GLN A CA 1
ATOM 1759 C C . GLN A 1 237 ? -21.497 4.940 5.495 1.00 91.31 237 GLN A C 1
ATOM 1761 O O . GLN A 1 237 ? -22.691 4.998 5.778 1.00 91.31 237 GLN A O 1
ATOM 1766 N N . LEU A 1 238 ? -20.560 5.645 6.121 1.00 91.44 238 LEU A N 1
ATOM 1767 C CA . LEU A 1 238 ? -20.831 6.597 7.195 1.00 91.44 238 LEU A CA 1
ATOM 1768 C C . LEU A 1 238 ? -20.484 8.009 6.729 1.00 91.44 238 LEU A C 1
ATOM 1770 O O . LEU A 1 238 ? -19.467 8.198 6.059 1.00 91.44 238 LEU A O 1
ATOM 1774 N N . SER A 1 239 ? -21.302 8.982 7.122 1.00 91.94 239 SER A N 1
ATOM 1775 C CA . SER A 1 239 ? -21.037 10.416 6.966 1.00 91.94 239 SER A CA 1
ATOM 1776 C C . SER A 1 239 ? -20.542 11.068 8.268 1.00 91.94 239 SER A C 1
ATOM 1778 O O . SER A 1 239 ? -19.978 12.160 8.247 1.00 91.94 239 SER A O 1
ATOM 1780 N N . SER A 1 240 ? -20.710 10.397 9.414 1.00 92.00 240 SER A N 1
ATOM 1781 C CA . SER A 1 240 ? -20.233 10.862 10.724 1.00 92.00 240 SER A CA 1
ATOM 1782 C C . SER A 1 240 ? -20.035 9.711 11.717 1.00 92.00 240 SER A C 1
ATOM 1784 O O . SER A 1 240 ? -20.521 8.594 11.519 1.00 92.00 240 SER A O 1
ATOM 1786 N N . LEU A 1 241 ? -19.344 9.975 12.827 1.00 88.69 241 LEU A N 1
ATOM 1787 C CA . LEU A 1 241 ? -19.237 9.045 13.956 1.00 88.69 241 LEU A CA 1
ATOM 1788 C C . LEU A 1 241 ? -20.539 8.963 14.767 1.00 88.69 241 LEU A C 1
ATOM 1790 O O . LEU A 1 241 ? -20.780 7.949 15.421 1.00 88.69 241 LEU A O 1
ATOM 1794 N N . ALA A 1 242 ? -21.398 9.984 14.707 1.00 84.69 242 ALA A N 1
ATOM 1795 C CA . ALA A 1 242 ? -22.725 9.936 15.324 1.00 84.69 242 ALA A CA 1
ATOM 1796 C C . ALA A 1 242 ? -23.617 8.854 14.684 1.00 84.69 242 ALA A C 1
ATOM 1798 O O . ALA A 1 242 ? -24.289 8.103 15.393 1.00 84.69 242 ALA A O 1
ATOM 1799 N N . GLU A 1 243 ? -23.563 8.712 13.356 1.00 86.88 243 GLU A N 1
ATOM 1800 C CA . GLU A 1 243 ? -24.270 7.647 12.629 1.00 86.88 243 GLU A CA 1
ATOM 1801 C C . GLU A 1 243 ? -23.795 6.248 13.028 1.00 86.88 243 GLU A C 1
ATOM 1803 O O . GLU A 1 243 ? -24.605 5.327 13.118 1.00 86.88 243 GLU A O 1
ATOM 1808 N N . LEU A 1 244 ? -22.495 6.074 13.301 1.00 83.94 244 LEU A N 1
ATOM 1809 C CA . LEU A 1 244 ? -21.951 4.793 13.758 1.00 83.94 244 LEU A CA 1
ATOM 1810 C C . LEU A 1 244 ? -22.622 4.346 15.059 1.00 83.94 244 LEU A C 1
ATOM 1812 O O . LEU A 1 244 ? -22.990 3.181 15.195 1.00 83.94 244 LEU A O 1
ATOM 1816 N N . GLN A 1 245 ? -22.780 5.265 16.011 1.00 74.88 245 GLN A N 1
ATOM 1817 C CA . GLN A 1 245 ? -23.409 4.951 17.286 1.00 74.88 245 GLN A CA 1
ATOM 1818 C C . GLN A 1 245 ? -24.877 4.546 17.089 1.00 74.88 245 GLN A C 1
ATOM 1820 O O . GLN A 1 245 ? -25.282 3.487 17.566 1.00 74.88 245 GLN A O 1
ATOM 1825 N N . GLN A 1 246 ? -25.635 5.302 16.290 1.00 75.94 246 GLN A N 1
ATOM 1826 C CA . GLN A 1 246 ? -27.033 4.984 15.974 1.00 75.94 246 GLN A CA 1
ATOM 1827 C C . GLN A 1 246 ? -27.186 3.630 15.262 1.00 75.94 246 GLN A C 1
ATOM 1829 O O . GLN A 1 246 ? -28.062 2.837 15.610 1.00 75.94 246 GLN A O 1
ATOM 1834 N N . ALA A 1 247 ? -26.311 3.329 14.297 1.00 75.00 247 ALA A N 1
ATOM 1835 C CA . ALA A 1 247 ? -26.333 2.069 13.555 1.00 75.00 247 ALA A CA 1
ATOM 1836 C C . ALA A 1 247 ? -26.097 0.853 14.466 1.00 75.00 247 ALA A C 1
ATOM 1838 O O . ALA A 1 247 ? -26.710 -0.205 14.291 1.00 75.00 247 ALA A O 1
ATOM 1839 N N . LEU A 1 248 ? -25.228 1.000 15.469 1.00 73.44 248 LEU A N 1
ATOM 1840 C CA . LEU A 1 248 ? -24.925 -0.064 16.423 1.00 73.44 248 LEU A CA 1
ATOM 1841 C C . LEU A 1 248 ? -26.003 -0.217 17.502 1.00 73.44 248 LEU A C 1
ATOM 1843 O O . LEU A 1 248 ? -26.278 -1.345 17.912 1.00 73.44 248 LEU A O 1
ATOM 1847 N N . GLU A 1 249 ? -26.646 0.876 17.914 1.00 69.25 249 GLU A N 1
ATOM 1848 C CA . GLU A 1 249 ? -27.778 0.862 18.848 1.00 69.25 249 GLU A CA 1
ATOM 1849 C C . GLU A 1 249 ? -29.021 0.209 18.212 1.00 69.25 249 GLU A C 1
ATOM 1851 O O . GLU A 1 249 ? -29.616 -0.695 18.804 1.00 69.25 249 GLU A O 1
ATOM 1856 N N . GLY A 1 250 ? -29.360 0.573 16.969 1.00 61.16 250 GLY A N 1
ATOM 1857 C CA . GLY A 1 250 ? -30.518 0.038 16.236 1.00 61.16 250 GLY A CA 1
ATOM 1858 C C . GLY A 1 250 ? -30.402 -1.434 15.814 1.00 61.16 250 GLY A C 1
ATOM 1859 O O . GLY A 1 250 ? -31.411 -2.088 15.562 1.00 61.16 250 GLY A O 1
ATOM 1860 N N . SER A 1 251 ? -29.186 -1.989 15.787 1.00 58.50 251 SER A N 1
ATOM 1861 C CA . SER A 1 251 ? -28.930 -3.400 15.449 1.00 58.50 251 SER A CA 1
ATOM 1862 C C . SER A 1 251 ? -29.120 -4.362 16.637 1.00 58.50 251 SER A C 1
ATOM 1864 O O . SER A 1 251 ? -28.959 -5.576 16.490 1.00 58.50 251 SER A O 1
ATOM 1866 N N . SER A 1 252 ? -29.444 -3.849 17.830 1.00 55.06 252 SER A N 1
ATOM 1867 C CA . SER A 1 252 ? -29.653 -4.655 19.037 1.00 55.06 252 SER A CA 1
ATOM 1868 C C . SER A 1 252 ? -31.097 -5.171 19.134 1.00 55.06 252 SER A C 1
ATOM 1870 O O . SER A 1 252 ? -31.946 -4.607 19.816 1.00 55.06 252 SER A O 1
ATOM 1872 N N . SER A 1 253 ? -31.392 -6.287 18.461 1.00 48.69 253 SER A N 1
ATOM 1873 C CA . SER A 1 253 ? -32.637 -7.034 18.683 1.00 48.69 253 SER A CA 1
ATOM 1874 C C . SER A 1 253 ? -32.381 -8.396 19.343 1.00 48.69 253 SER A C 1
ATOM 1876 O O . SER A 1 253 ? -31.505 -9.163 18.951 1.00 48.69 253 SER A O 1
ATOM 1878 N N . SER A 1 254 ? -33.201 -8.681 20.358 1.00 49.09 254 SER A N 1
ATOM 1879 C CA . SER A 1 254 ? -33.488 -9.967 21.024 1.00 49.09 254 SER A CA 1
ATOM 1880 C C . SER A 1 254 ? -32.572 -10.558 22.112 1.00 49.09 254 SER A C 1
ATOM 1882 O O . SER A 1 254 ? -33.065 -11.408 22.848 1.00 49.09 254 SER A O 1
ATOM 1884 N N . SER A 1 255 ? -31.352 -10.078 22.380 1.00 43.94 255 SER A N 1
ATOM 1885 C CA . SER A 1 255 ? -30.666 -10.461 23.637 1.00 43.94 255 SER A CA 1
ATOM 1886 C C . SER A 1 255 ? -29.519 -9.524 24.039 1.00 43.94 255 SER A C 1
ATOM 1888 O O . SER A 1 255 ? -28.392 -9.681 23.573 1.00 43.94 255 SER A O 1
ATOM 1890 N N . GLY A 1 256 ? -29.803 -8.600 24.964 1.00 39.38 256 GLY A N 1
ATOM 1891 C CA . GLY A 1 256 ? -28.804 -7.973 25.842 1.00 39.38 256 GLY A CA 1
ATOM 1892 C C . GLY A 1 256 ? -28.221 -6.630 25.388 1.00 39.38 256 GLY A C 1
ATOM 1893 O O . GLY A 1 256 ? -27.232 -6.617 24.670 1.00 39.38 256 GLY A O 1
ATOM 1894 N N . GLY A 1 257 ? -28.789 -5.536 25.922 1.00 44.91 257 GLY A N 1
ATOM 1895 C CA . GLY A 1 257 ? -28.159 -4.223 26.154 1.00 44.91 257 GLY A CA 1
ATOM 1896 C C . GLY A 1 257 ? -27.675 -3.426 24.934 1.00 44.91 257 GLY A C 1
ATOM 1897 O O . GLY A 1 257 ? -26.900 -3.920 24.123 1.00 44.91 257 GLY A O 1
ATOM 1898 N N . SER A 1 258 ? -28.047 -2.140 24.856 1.00 50.84 258 SER A N 1
ATOM 1899 C CA . SER A 1 258 ? -27.363 -1.174 23.981 1.00 50.84 258 SER A CA 1
ATOM 1900 C C . SER A 1 258 ? -25.865 -1.211 24.295 1.00 50.84 258 SER A C 1
ATOM 1902 O O . SER A 1 258 ? -25.428 -0.817 25.381 1.00 50.84 258 SER A O 1
ATOM 1904 N N . ARG A 1 259 ? -25.075 -1.795 23.390 1.00 61.00 259 ARG A N 1
ATOM 1905 C CA . ARG A 1 259 ? -23.663 -2.049 23.650 1.00 61.00 259 ARG A CA 1
ATOM 1906 C C . ARG A 1 259 ? -22.851 -0.847 23.216 1.00 61.00 259 ARG A C 1
ATOM 1908 O O . ARG A 1 259 ? -22.425 -0.737 22.069 1.00 61.00 259 ARG A O 1
ATOM 1915 N N . LYS A 1 260 ? -22.653 0.048 24.172 1.00 72.38 260 LYS A N 1
ATOM 1916 C CA . LYS A 1 260 ? -21.787 1.211 24.043 1.00 72.38 260 LYS A CA 1
ATOM 1917 C C . LYS A 1 260 ? -20.370 0.790 23.644 1.00 72.38 260 LYS A C 1
ATOM 1919 O O . LYS A 1 260 ? -19.821 -0.168 24.184 1.00 72.38 260 LYS A O 1
ATOM 1924 N N . LEU A 1 261 ? -19.798 1.501 22.677 1.00 83.25 261 LEU A N 1
ATOM 1925 C CA . LEU A 1 261 ? -18.404 1.329 22.285 1.00 83.25 261 LEU A CA 1
ATOM 1926 C C . LEU A 1 261 ? -17.488 1.951 23.347 1.00 83.25 261 LEU A C 1
ATOM 1928 O O . LEU A 1 261 ? -17.742 3.068 23.793 1.00 83.25 261 LEU A O 1
ATOM 1932 N N . ASP A 1 262 ? -16.394 1.271 23.690 1.00 85.38 262 ASP A N 1
ATOM 1933 C CA . ASP A 1 262 ? -15.345 1.851 24.544 1.00 85.38 262 ASP A CA 1
ATOM 1934 C C . ASP A 1 262 ? -14.440 2.801 23.742 1.00 85.38 262 ASP A C 1
ATOM 1936 O O . ASP A 1 262 ? -14.015 3.852 24.218 1.00 85.38 262 ASP A O 1
ATOM 1940 N N . ALA A 1 263 ? -14.154 2.435 22.488 1.00 89.88 263 ALA A N 1
ATOM 1941 C CA . ALA A 1 263 ? -13.284 3.194 21.600 1.00 89.88 263 ALA A CA 1
ATOM 1942 C C . ALA A 1 263 ? -13.618 2.966 20.118 1.00 89.88 263 ALA A C 1
ATOM 1944 O O . ALA A 1 263 ? -14.048 1.880 19.720 1.00 89.88 263 ALA A O 1
ATOM 1945 N N . VAL A 1 264 ? -13.336 3.974 19.293 1.00 92.12 264 VAL A N 1
ATOM 1946 C CA . VAL A 1 264 ? -13.447 3.964 17.829 1.00 92.12 264 VAL A CA 1
ATOM 1947 C C . VAL A 1 264 ? -12.072 4.230 17.226 1.00 92.12 264 VAL A C 1
ATOM 1949 O O . VAL A 1 264 ? -11.423 5.213 17.569 1.00 92.12 264 VAL A O 1
ATOM 1952 N N . VAL A 1 265 ? -11.634 3.382 16.291 1.00 94.31 265 VAL A N 1
ATOM 1953 C CA . VAL A 1 265 ? -10.410 3.610 15.506 1.00 94.31 265 VAL A CA 1
ATOM 1954 C C . VAL A 1 265 ? -10.786 3.969 14.074 1.00 94.31 265 VAL A C 1
ATOM 1956 O O . VAL A 1 265 ? -11.255 3.128 13.307 1.00 94.31 265 VAL A O 1
ATOM 1959 N N . VAL A 1 266 ? -10.536 5.214 13.692 1.00 95.06 266 VAL A N 1
ATOM 1960 C CA . VAL A 1 266 ? -10.803 5.749 12.361 1.00 95.06 266 VAL A CA 1
ATOM 1961 C C . VAL A 1 266 ? -9.608 5.474 11.449 1.00 95.06 266 VAL A C 1
ATOM 1963 O O . VAL A 1 266 ? -8.527 6.053 11.579 1.00 95.06 266 VAL A O 1
ATOM 1966 N N . ALA A 1 267 ? -9.821 4.571 10.490 1.00 94.06 267 ALA A N 1
ATOM 1967 C CA . ALA A 1 267 ? -8.825 4.130 9.512 1.00 94.06 267 ALA A CA 1
ATOM 1968 C C . ALA A 1 267 ? -9.302 4.304 8.052 1.00 94.06 267 ALA A C 1
ATOM 1970 O O . ALA A 1 267 ? -8.929 3.529 7.164 1.00 94.06 267 ALA A O 1
ATOM 1971 N N . ALA A 1 268 ? -10.111 5.339 7.799 1.00 92.19 268 ALA A N 1
ATOM 1972 C CA . ALA A 1 268 ? -10.822 5.595 6.538 1.00 92.19 268 ALA A CA 1
ATOM 1973 C C . ALA A 1 268 ? -9.935 6.048 5.354 1.00 92.19 268 ALA A C 1
ATOM 1975 O O . ALA A 1 268 ? -10.412 6.218 4.235 1.00 92.19 268 ALA A O 1
ATOM 1976 N N . GLY A 1 269 ? -8.617 6.179 5.542 1.00 92.12 269 GLY A N 1
ATOM 1977 C CA . GLY A 1 269 ? -7.696 6.448 4.433 1.00 92.12 269 GLY A CA 1
ATOM 1978 C C . GLY A 1 269 ? -7.962 7.788 3.748 1.00 92.12 269 GLY A C 1
ATOM 1979 O O . GLY A 1 269 ? -8.012 8.804 4.425 1.00 92.12 269 GLY A O 1
ATOM 1980 N N . ALA A 1 270 ? -8.078 7.783 2.416 1.00 94.00 270 ALA A N 1
ATOM 1981 C CA . ALA A 1 270 ? -8.345 8.985 1.617 1.00 94.00 270 ALA A CA 1
ATOM 1982 C C . ALA A 1 270 ? -9.756 9.554 1.820 1.00 94.00 270 ALA A C 1
ATOM 1984 O O . ALA A 1 270 ? -9.943 10.755 1.692 1.00 94.00 270 ALA A O 1
ATOM 1985 N N . ALA A 1 271 ? -10.715 8.716 2.217 1.00 94.81 271 ALA A N 1
ATOM 1986 C CA . ALA A 1 271 ? -12.081 9.139 2.501 1.00 94.81 271 ALA A CA 1
ATOM 1987 C C . ALA A 1 271 ? -12.261 9.647 3.943 1.00 94.81 271 ALA A C 1
ATOM 1989 O O . ALA A 1 271 ? -13.375 9.919 4.352 1.00 94.81 271 ALA A O 1
ATOM 1990 N N . VAL A 1 272 ? -11.201 9.779 4.757 1.00 95.06 272 VAL A N 1
ATOM 1991 C CA . VAL A 1 272 ? -11.372 10.222 6.157 1.00 95.06 272 VAL A CA 1
ATOM 1992 C C . VAL A 1 272 ? -12.054 11.586 6.266 1.00 95.06 272 VAL A C 1
ATOM 1994 O O . VAL A 1 272 ? -12.866 11.772 7.162 1.00 95.06 272 VAL A O 1
ATOM 1997 N N . GLY A 1 273 ? -11.781 12.500 5.333 1.00 94.62 273 GLY A N 1
ATOM 1998 C CA . GLY A 1 273 ? -12.416 13.818 5.299 1.00 94.62 273 GLY A CA 1
ATOM 1999 C C . GLY A 1 273 ? -13.887 13.803 4.873 1.00 94.62 273 GLY A C 1
ATOM 2000 O O . GLY A 1 273 ? -14.522 14.840 4.948 1.00 94.62 273 GLY A O 1
ATOM 2001 N N . SER A 1 274 ? -14.446 12.663 4.440 1.00 94.25 274 SER A N 1
ATOM 2002 C CA . SER A 1 274 ? -15.889 12.551 4.173 1.00 94.25 274 SER A CA 1
ATOM 2003 C C . SER A 1 274 ? -16.706 12.323 5.448 1.00 94.25 274 SER A C 1
ATOM 2005 O O . SER A 1 274 ? -17.930 12.267 5.386 1.00 94.25 274 SER A O 1
ATOM 2007 N N . LEU A 1 275 ? -16.037 12.132 6.590 1.00 93.75 275 LEU A N 1
ATOM 2008 C CA . LEU A 1 275 ? -16.660 12.112 7.906 1.00 93.75 275 LEU A CA 1
ATOM 2009 C C . LEU A 1 275 ? -16.648 13.535 8.470 1.00 93.75 275 LEU A C 1
ATOM 2011 O O . LEU A 1 275 ? -15.584 14.158 8.539 1.00 93.75 275 LEU A O 1
ATOM 2015 N N . ALA A 1 276 ? -17.809 14.020 8.907 1.00 92.44 276 ALA A N 1
ATOM 2016 C CA . ALA A 1 276 ? -18.007 15.397 9.360 1.00 92.44 276 ALA A CA 1
ATOM 2017 C C . ALA A 1 276 ? -16.987 15.858 10.421 1.00 92.44 276 ALA A C 1
ATOM 2019 O O . ALA A 1 276 ? -16.573 17.014 10.431 1.00 92.44 276 ALA A O 1
ATOM 2020 N N . GLU A 1 277 ? -16.536 14.957 11.296 1.00 91.06 277 GLU A N 1
ATOM 2021 C CA . GLU A 1 277 ? -15.574 15.258 12.358 1.00 91.06 277 GLU A CA 1
ATOM 2022 C C . GLU A 1 277 ? -14.164 15.593 11.848 1.00 91.06 277 GLU A C 1
ATOM 2024 O O . GLU A 1 277 ? -13.386 16.216 12.575 1.00 91.06 277 GLU A O 1
ATOM 2029 N N . PHE A 1 278 ? -13.815 15.169 10.630 1.00 92.50 278 PHE A N 1
ATOM 2030 C CA . PHE A 1 278 ? -12.460 15.281 10.081 1.00 92.50 278 PHE A CA 1
ATOM 2031 C C . PHE A 1 278 ? -12.372 16.150 8.823 1.00 92.50 278 PHE A C 1
ATOM 2033 O O . PHE A 1 278 ? -11.260 16.360 8.325 1.00 92.50 278 PHE A O 1
ATOM 2040 N N . ASP A 1 279 ? -13.496 16.667 8.321 1.00 91.38 279 ASP A N 1
ATOM 2041 C CA . ASP A 1 279 ? -13.521 17.511 7.127 1.00 91.38 279 ASP A CA 1
ATOM 2042 C C . ASP A 1 279 ? -12.661 18.775 7.310 1.00 91.38 279 ASP A C 1
ATOM 2044 O O . ASP A 1 279 ? -12.771 19.515 8.296 1.00 91.38 279 ASP A O 1
ATOM 2048 N N . GLY A 1 280 ? -11.714 18.963 6.389 1.00 88.31 280 GLY A N 1
ATOM 2049 C CA . GLY A 1 280 ? -10.714 20.033 6.433 1.00 88.31 280 GLY A CA 1
ATOM 2050 C C . GLY A 1 280 ? -9.796 20.041 7.665 1.00 88.31 280 GLY A C 1
ATOM 2051 O O . GLY A 1 280 ? -9.053 21.003 7.860 1.00 88.31 280 GLY A O 1
ATOM 2052 N N . GLN A 1 281 ? -9.831 19.013 8.523 1.00 90.06 281 GLN A N 1
ATOM 2053 C CA . GLN A 1 281 ? -9.061 19.023 9.768 1.00 90.06 281 GLN A CA 1
ATOM 2054 C C . GLN A 1 281 ? -7.672 18.408 9.616 1.00 90.06 281 GLN A C 1
ATOM 2056 O O . GLN A 1 281 ? -6.738 18.827 10.293 1.00 90.06 281 GLN A O 1
ATOM 2061 N N . LEU A 1 282 ? -7.515 17.381 8.783 1.00 92.31 282 LEU A N 1
ATOM 2062 C CA . LEU A 1 282 ? -6.278 16.604 8.703 1.00 92.31 282 LEU A CA 1
ATOM 2063 C C . LEU A 1 282 ? -5.393 17.102 7.551 1.00 92.31 282 LEU A C 1
ATOM 2065 O O . LEU A 1 282 ? -5.906 17.281 6.448 1.00 92.31 282 LEU A O 1
ATOM 2069 N N . PRO A 1 283 ? -4.069 17.258 7.753 1.00 93.25 283 PRO A N 1
ATOM 2070 C CA . PRO A 1 283 ? -3.162 17.764 6.725 1.00 93.25 283 PRO A CA 1
ATOM 2071 C C . PRO A 1 283 ? -2.810 16.656 5.718 1.00 93.25 283 PRO A C 1
ATOM 2073 O O . PRO A 1 283 ? -1.682 16.172 5.664 1.00 93.25 283 PRO A O 1
ATOM 2076 N N . LEU A 1 284 ? -3.798 16.181 4.964 1.00 94.00 284 LEU A N 1
ATOM 2077 C CA . LEU A 1 284 ? -3.645 15.118 3.976 1.00 94.00 284 LEU A CA 1
ATOM 2078 C C . LEU A 1 284 ? -3.825 15.690 2.574 1.00 94.00 284 LEU A C 1
ATOM 2080 O O . LEU A 1 284 ? -4.853 16.295 2.287 1.00 94.00 284 LEU A O 1
ATOM 2084 N N . SER A 1 285 ? -2.873 15.426 1.681 1.00 95.06 285 SER A N 1
ATOM 2085 C CA . SER A 1 285 ? -3.099 15.587 0.245 1.00 95.06 285 SER A CA 1
ATOM 2086 C C . SER A 1 285 ? -3.552 14.261 -0.353 1.00 95.06 285 SER A C 1
ATOM 2088 O O . SER A 1 285 ? -3.072 13.185 0.024 1.00 95.06 285 SER A O 1
ATOM 2090 N N . LEU A 1 286 ? -4.520 14.311 -1.264 1.00 95.81 286 LEU A N 1
ATOM 2091 C CA . LEU A 1 286 ? -5.048 13.113 -1.904 1.00 95.81 286 LEU A CA 1
ATOM 2092 C C . LEU A 1 286 ? -4.470 12.972 -3.306 1.00 95.81 286 LEU A C 1
ATOM 2094 O O . LEU A 1 286 ? -4.400 13.934 -4.066 1.00 95.81 286 LEU A O 1
ATOM 2098 N N . CYS A 1 287 ? -4.034 11.756 -3.626 1.00 94.69 287 CYS A N 1
ATOM 2099 C CA . CYS A 1 287 ? -3.461 11.434 -4.921 1.00 94.69 287 CYS A CA 1
ATOM 2100 C C . CYS A 1 287 ? -4.119 10.184 -5.502 1.00 94.69 287 CYS A C 1
ATOM 2102 O O . CYS A 1 287 ? -3.866 9.072 -5.013 1.00 94.69 287 CYS A O 1
ATOM 2104 N N . GLN A 1 288 ? -4.937 10.364 -6.534 1.00 94.88 288 GLN A N 1
ATOM 2105 C CA . GLN A 1 288 ? -5.507 9.273 -7.312 1.00 94.88 288 GLN A CA 1
ATOM 2106 C C . GLN A 1 288 ? -4.459 8.673 -8.254 1.00 94.88 288 GLN A C 1
ATOM 2108 O O . GLN A 1 288 ? -3.484 9.325 -8.646 1.00 94.88 288 GLN A O 1
ATOM 2113 N N . GLY A 1 289 ? -4.621 7.389 -8.553 1.00 93.81 289 GLY A N 1
ATOM 2114 C CA . GLY A 1 289 ? -3.902 6.737 -9.631 1.00 93.81 289 GLY A CA 1
ATOM 2115 C C . GLY A 1 289 ? -4.636 5.509 -10.148 1.00 93.81 289 GLY A C 1
ATOM 2116 O O . GLY A 1 289 ? -5.295 4.795 -9.386 1.00 93.81 289 GLY A O 1
ATOM 2117 N N . TYR A 1 290 ? -4.445 5.249 -11.436 1.00 95.12 290 TYR A N 1
ATOM 2118 C CA . TYR A 1 290 ? -4.876 4.031 -12.105 1.00 95.12 290 TYR A CA 1
ATOM 2119 C C . TYR A 1 290 ? -3.777 2.969 -12.081 1.00 95.12 290 TYR A C 1
ATOM 2121 O O . TYR A 1 290 ? -2.582 3.286 -12.074 1.00 95.12 290 TYR A O 1
ATOM 2129 N N . THR A 1 291 ? -4.191 1.706 -12.109 1.00 95.75 291 THR A N 1
ATOM 2130 C CA . THR A 1 291 ? -3.332 0.551 -12.378 1.00 95.75 291 THR A CA 1
ATOM 2131 C C . THR A 1 291 ? -3.984 -0.360 -13.415 1.00 95.75 291 THR A C 1
ATOM 2133 O O . THR A 1 291 ? -5.210 -0.394 -13.545 1.00 95.75 291 THR A O 1
ATOM 2136 N N . LEU A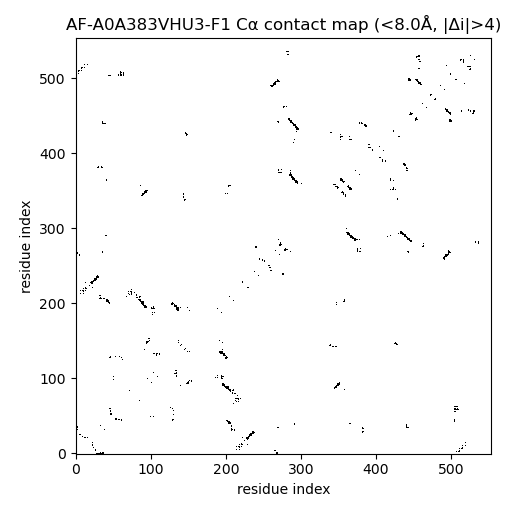 1 292 ? -3.155 -1.076 -14.172 1.00 96.50 292 LEU A N 1
ATOM 2137 C CA . LEU A 1 292 ? -3.590 -2.068 -15.152 1.00 96.50 292 LEU A CA 1
ATOM 2138 C C . LEU A 1 292 ? -3.159 -3.453 -14.690 1.00 96.50 292 LEU A C 1
ATOM 2140 O O . LEU A 1 292 ? -1.992 -3.650 -14.357 1.00 96.50 292 LEU A O 1
ATOM 2144 N N . ASP A 1 293 ? -4.068 -4.417 -14.741 1.00 95.62 293 ASP A N 1
ATOM 2145 C CA . ASP A 1 293 ? -3.718 -5.827 -14.631 1.00 95.62 293 ASP A CA 1
ATOM 2146 C C . ASP A 1 293 ? -3.399 -6.334 -16.041 1.00 95.62 293 ASP A C 1
ATOM 2148 O O . ASP A 1 293 ? -4.302 -6.554 -16.850 1.00 95.62 293 ASP A O 1
ATOM 2152 N N . MET A 1 294 ? -2.115 -6.483 -16.358 1.00 95.94 294 MET A N 1
ATOM 2153 C CA . MET A 1 294 ? -1.670 -7.041 -17.633 1.00 95.94 294 MET A CA 1
ATOM 2154 C C . MET A 1 294 ? -1.630 -8.563 -17.540 1.00 95.94 294 MET A C 1
ATOM 2156 O O . MET A 1 294 ? -1.017 -9.104 -16.619 1.00 95.94 294 MET A O 1
ATOM 2160 N N . VAL A 1 295 ? -2.226 -9.249 -18.513 1.00 93.94 295 VAL A N 1
ATOM 2161 C CA . VAL A 1 295 ? -2.242 -10.714 -18.624 1.00 93.94 295 VAL A CA 1
ATOM 2162 C C . VAL A 1 295 ? -1.520 -11.169 -19.897 1.00 93.94 295 VAL A C 1
ATOM 2164 O O . VAL A 1 295 ? -1.646 -10.507 -20.934 1.00 93.94 295 VAL A O 1
ATOM 2167 N N . PRO A 1 296 ? -0.762 -12.278 -19.860 1.00 90.94 296 PRO A N 1
ATOM 2168 C CA . PRO A 1 296 ? -0.067 -12.776 -21.041 1.00 90.94 296 PRO A CA 1
ATOM 2169 C C . PRO A 1 296 ? -1.066 -13.320 -22.078 1.00 90.94 296 PRO A C 1
ATOM 2171 O O . PRO A 1 296 ? -2.205 -13.635 -21.718 1.00 90.94 296 PRO A O 1
ATOM 2174 N N . PRO A 1 297 ? -0.673 -13.469 -23.356 1.00 85.69 297 PRO A N 1
ATOM 2175 C CA . PRO A 1 297 ? -1.485 -14.130 -24.380 1.00 85.69 297 PRO A CA 1
ATOM 2176 C C . PRO A 1 297 ? -1.952 -15.539 -23.979 1.00 85.69 297 PRO A C 1
ATOM 2178 O O . PRO A 1 297 ? -1.268 -16.242 -23.234 1.00 85.69 297 PRO A O 1
ATOM 2181 N N . LEU A 1 298 ? -3.095 -15.980 -24.519 1.00 77.38 298 LEU A N 1
ATOM 2182 C CA . LEU A 1 298 ? -3.735 -17.262 -24.177 1.00 77.38 298 LEU A CA 1
ATOM 2183 C C . LEU A 1 298 ? -2.798 -18.475 -24.304 1.00 77.38 298 LEU A C 1
ATOM 2185 O O . LEU A 1 298 ? -2.782 -19.324 -23.414 1.00 77.38 298 LEU A O 1
ATOM 2189 N N . ASP A 1 299 ? -1.988 -18.542 -25.361 1.00 72.25 299 ASP A N 1
ATOM 2190 C CA . ASP A 1 299 ? -1.064 -19.664 -25.583 1.00 72.25 299 ASP A CA 1
ATOM 2191 C C . ASP A 1 299 ? -0.021 -19.769 -24.460 1.00 72.25 299 ASP A C 1
ATOM 2193 O O . ASP A 1 299 ? 0.282 -20.853 -23.959 1.00 72.25 299 ASP A O 1
ATOM 2197 N N . GLN A 1 300 ? 0.474 -18.622 -23.995 1.00 70.75 300 GLN A N 1
ATOM 2198 C CA . GLN A 1 300 ? 1.421 -18.542 -22.890 1.00 70.75 300 GLN A CA 1
ATOM 2199 C C . GLN A 1 300 ? 0.758 -18.892 -21.548 1.00 70.75 300 GLN A C 1
ATOM 2201 O O . GLN A 1 300 ? 1.366 -19.579 -20.724 1.00 70.75 300 GLN A O 1
ATOM 2206 N N . GLN A 1 301 ? -0.501 -18.488 -21.339 1.00 70.50 301 GLN A N 1
ATOM 2207 C CA . GLN A 1 301 ? -1.270 -18.870 -20.149 1.00 70.50 301 GLN A CA 1
ATOM 2208 C C . GLN A 1 301 ? -1.421 -20.395 -20.045 1.00 70.50 301 GLN A C 1
ATOM 2210 O O . GLN A 1 301 ? -1.189 -20.973 -18.981 1.00 70.50 301 GLN A O 1
ATOM 2215 N N . GLN A 1 302 ? -1.758 -21.066 -21.152 1.00 72.69 302 GLN A N 1
ATOM 2216 C CA . GLN A 1 302 ? -1.928 -22.523 -21.187 1.00 72.69 302 GLN A CA 1
ATOM 2217 C C . GLN A 1 302 ? -0.617 -23.263 -20.876 1.00 72.69 302 GLN A C 1
ATOM 2219 O O . GLN A 1 302 ? -0.611 -24.213 -20.089 1.00 72.69 302 GLN A O 1
ATOM 2224 N N . GLN A 1 303 ? 0.510 -22.800 -21.430 1.00 68.56 303 GLN A N 1
ATOM 2225 C CA . GLN A 1 303 ? 1.832 -23.373 -21.153 1.00 68.56 303 GLN A CA 1
ATOM 2226 C C . GLN A 1 303 ? 2.222 -23.243 -19.672 1.00 68.56 303 GLN A C 1
ATOM 2228 O O . GLN A 1 303 ? 2.690 -24.210 -19.064 1.00 68.56 303 GLN A O 1
ATOM 2233 N N . GLN A 1 304 ? 1.996 -22.074 -19.065 1.00 70.00 304 GLN A N 1
ATOM 2234 C CA . GLN A 1 304 ? 2.332 -21.835 -17.660 1.00 70.00 304 GLN A CA 1
ATOM 2235 C C . GLN A 1 304 ? 1.443 -22.643 -16.704 1.00 70.00 304 GLN A C 1
ATOM 2237 O O . GLN A 1 304 ? 1.949 -23.219 -15.738 1.00 70.00 304 GLN A O 1
ATOM 2242 N N . GLN A 1 305 ? 0.143 -22.765 -16.995 1.00 70.75 305 GLN A N 1
ATOM 2243 C CA . GLN A 1 305 ? -0.755 -23.639 -16.231 1.00 70.75 305 GLN A CA 1
ATOM 2244 C C . GLN A 1 305 ? -0.295 -25.100 -16.281 1.00 70.75 305 GLN A C 1
ATOM 2246 O O . GLN A 1 305 ? -0.267 -25.774 -15.249 1.00 70.75 305 GLN A O 1
ATOM 2251 N N . HIS A 1 306 ? 0.124 -25.587 -17.452 1.00 70.19 306 HIS A N 1
ATOM 2252 C CA . HIS A 1 306 ? 0.619 -26.953 -17.603 1.00 70.19 306 HIS A CA 1
ATOM 2253 C C . HIS A 1 306 ? 1.903 -27.192 -16.787 1.00 70.19 306 HIS A C 1
ATOM 2255 O O . HIS A 1 306 ? 2.005 -28.192 -16.073 1.00 70.19 306 HIS A O 1
ATOM 2261 N N . GLN A 1 307 ? 2.853 -26.250 -16.809 1.00 70.19 307 GLN A N 1
ATOM 2262 C CA . GLN A 1 307 ? 4.076 -26.326 -15.997 1.00 70.19 307 GLN A CA 1
ATOM 2263 C C . GLN A 1 307 ? 3.782 -26.320 -14.489 1.00 70.19 307 GLN A C 1
ATOM 2265 O O . GLN A 1 307 ? 4.364 -27.113 -13.747 1.00 70.19 307 GLN A O 1
ATOM 2270 N N . GLN A 1 308 ? 2.854 -25.477 -14.024 1.00 68.25 308 GLN A N 1
ATOM 2271 C CA . GLN A 1 308 ? 2.464 -25.432 -12.612 1.00 68.25 308 GLN A CA 1
ATOM 2272 C C . GLN A 1 308 ? 1.788 -26.727 -12.160 1.00 68.25 308 GLN A C 1
ATOM 2274 O O . GLN A 1 308 ? 2.109 -27.236 -11.088 1.00 68.25 308 GLN A O 1
ATOM 2279 N N . GLN A 1 309 ? 0.907 -27.306 -12.981 1.00 71.38 309 GLN A N 1
ATOM 2280 C CA . GLN A 1 309 ? 0.284 -28.598 -12.682 1.00 71.38 309 GLN A CA 1
ATOM 2281 C C . GLN A 1 309 ? 1.325 -29.721 -12.603 1.00 71.38 309 GLN A C 1
ATOM 2283 O O . GLN A 1 309 ? 1.263 -30.552 -11.698 1.00 71.38 309 GLN A O 1
ATOM 2288 N N . GLN A 1 310 ? 2.322 -29.731 -13.493 1.00 68.38 310 GLN A N 1
ATOM 2289 C CA . GLN A 1 310 ? 3.428 -30.690 -13.426 1.00 68.38 310 GLN A CA 1
ATOM 2290 C C . GLN A 1 310 ? 4.302 -30.492 -12.176 1.00 68.38 310 GLN A C 1
ATOM 2292 O O . GLN A 1 310 ? 4.688 -31.472 -11.537 1.00 68.38 310 GLN A O 1
ATOM 2297 N N . ALA A 1 311 ? 4.598 -29.246 -11.795 1.00 65.88 311 ALA A N 1
ATOM 2298 C CA . ALA A 1 311 ? 5.355 -28.935 -10.583 1.00 65.88 311 ALA A CA 1
ATOM 2299 C C . ALA A 1 311 ? 4.580 -29.296 -9.304 1.00 65.88 311 ALA A C 1
ATOM 2301 O O . ALA A 1 311 ? 5.164 -29.835 -8.365 1.00 65.88 311 ALA A O 1
ATOM 2302 N N . ALA A 1 312 ? 3.267 -29.051 -9.275 1.00 64.00 312 ALA A N 1
ATOM 2303 C CA . ALA A 1 312 ? 2.387 -29.432 -8.174 1.00 64.00 312 ALA A CA 1
ATOM 2304 C C . ALA A 1 312 ? 2.306 -30.959 -8.016 1.00 64.00 312 ALA A C 1
ATOM 2306 O O . ALA A 1 312 ? 2.445 -31.455 -6.900 1.00 64.00 312 ALA A O 1
ATOM 2307 N N . ARG A 1 313 ? 2.192 -31.704 -9.126 1.00 64.50 313 ARG A N 1
ATOM 2308 C CA . ARG A 1 313 ? 2.252 -33.178 -9.129 1.00 64.50 313 ARG A CA 1
ATOM 2309 C C . ARG A 1 313 ? 3.595 -33.692 -8.615 1.00 64.50 313 ARG A C 1
ATOM 2311 O O . ARG A 1 313 ? 3.621 -34.484 -7.687 1.00 64.50 313 ARG A O 1
ATOM 2318 N N . LYS A 1 314 ? 4.719 -33.138 -9.085 1.00 60.88 314 LYS A N 1
ATOM 2319 C CA . LYS A 1 314 ? 6.056 -33.482 -8.560 1.00 60.88 314 LYS A CA 1
ATOM 2320 C C . LYS A 1 314 ? 6.222 -33.202 -7.060 1.00 60.88 314 LYS A C 1
ATOM 2322 O O . LYS A 1 314 ? 6.963 -33.922 -6.401 1.00 60.88 314 LYS A O 1
ATOM 2327 N N . ARG A 1 315 ? 5.560 -32.176 -6.510 1.00 56.34 315 ARG A N 1
ATOM 2328 C CA . ARG A 1 315 ? 5.563 -31.896 -5.060 1.00 56.34 315 ARG A CA 1
ATOM 2329 C C . ARG A 1 315 ? 4.692 -32.872 -4.263 1.00 56.34 315 ARG A C 1
ATOM 2331 O O . ARG A 1 315 ? 4.999 -33.109 -3.102 1.00 56.34 315 ARG A O 1
ATOM 2338 N N . GLN A 1 316 ? 3.641 -33.426 -4.866 1.00 54.56 316 GLN A N 1
ATOM 2339 C CA . GLN A 1 316 ? 2.789 -34.452 -4.251 1.00 54.56 316 GLN A CA 1
ATOM 2340 C C . GLN A 1 316 ? 3.411 -35.853 -4.345 1.00 54.56 316 GLN A C 1
ATOM 2342 O O . GLN A 1 316 ? 3.332 -36.616 -3.389 1.00 54.56 316 GLN A O 1
ATOM 2347 N N . ASP A 1 317 ? 4.107 -36.151 -5.444 1.00 55.12 317 ASP A N 1
ATOM 2348 C CA . ASP A 1 317 ? 4.734 -37.454 -5.701 1.00 55.12 317 ASP A CA 1
ATOM 2349 C C . ASP A 1 317 ? 6.168 -37.560 -5.122 1.00 55.12 317 ASP A C 1
ATOM 2351 O O . ASP A 1 317 ? 6.761 -38.636 -5.064 1.00 55.12 317 ASP A O 1
ATOM 2355 N N . GLY A 1 318 ? 6.742 -36.442 -4.663 1.00 47.84 318 GLY A N 1
ATOM 2356 C CA . GLY A 1 318 ? 8.148 -36.284 -4.269 1.00 47.84 318 GLY A CA 1
ATOM 2357 C C . GLY A 1 318 ? 8.494 -36.583 -2.808 1.00 47.84 318 GLY A C 1
ATOM 2358 O O . GLY A 1 318 ? 9.432 -35.988 -2.283 1.00 47.84 318 GLY A O 1
ATOM 2359 N N . ALA A 1 319 ? 7.784 -37.506 -2.155 1.00 46.66 319 ALA A N 1
ATOM 2360 C CA . ALA A 1 319 ? 8.206 -38.107 -0.886 1.00 46.66 319 ALA A CA 1
ATOM 2361 C C . ALA A 1 319 ? 8.913 -39.459 -1.104 1.00 46.66 319 ALA A C 1
ATOM 2363 O O . ALA A 1 319 ? 8.720 -40.387 -0.331 1.00 46.66 319 ALA A O 1
ATOM 2364 N N . SER A 1 320 ? 9.712 -39.612 -2.167 1.00 45.56 320 SER A N 1
ATOM 2365 C CA . SER A 1 320 ? 10.781 -40.622 -2.219 1.00 45.56 320 SER A CA 1
ATOM 2366 C C . SER A 1 320 ? 11.729 -40.418 -3.407 1.00 45.56 320 SER A C 1
ATOM 2368 O O . SER A 1 320 ? 11.326 -40.075 -4.513 1.00 45.56 320 SER A O 1
ATOM 2370 N N . SER A 1 321 ? 12.999 -40.730 -3.149 1.00 42.44 321 SER A N 1
ATOM 2371 C CA . SER A 1 321 ? 14.142 -40.870 -4.061 1.00 42.44 321 SER A CA 1
ATOM 2372 C C . SER A 1 321 ? 14.986 -39.622 -4.372 1.00 42.44 321 SER A C 1
ATOM 2374 O O . SER A 1 321 ? 14.631 -38.695 -5.093 1.00 42.44 321 SER A O 1
ATOM 2376 N N . SER A 1 322 ? 16.195 -39.686 -3.819 1.00 45.12 322 SER A N 1
ATOM 2377 C CA . SER A 1 322 ? 17.405 -39.001 -4.242 1.00 45.12 322 SER A CA 1
ATOM 2378 C C . SER A 1 322 ? 17.802 -39.398 -5.666 1.00 45.12 322 SER A C 1
ATOM 2380 O O . SER A 1 322 ? 18.001 -40.583 -5.931 1.00 45.12 322 SER A O 1
ATOM 2382 N N . SER A 1 323 ? 18.049 -38.430 -6.548 1.00 37.09 323 SER A N 1
ATOM 2383 C CA . SER A 1 323 ? 19.077 -38.591 -7.582 1.00 37.09 323 SER A CA 1
ATOM 2384 C C . SER A 1 323 ? 19.587 -37.243 -8.091 1.00 37.09 323 SER A C 1
ATOM 2386 O O . SER A 1 323 ? 18.865 -36.256 -8.212 1.00 37.09 323 SER A O 1
ATOM 2388 N N . THR A 1 324 ? 20.896 -37.229 -8.290 1.00 36.12 324 THR A N 1
ATOM 2389 C CA . THR A 1 324 ? 21.790 -36.093 -8.475 1.00 36.12 324 THR A CA 1
ATOM 2390 C C . THR A 1 324 ? 21.921 -35.731 -9.959 1.00 36.12 324 THR A C 1
ATOM 2392 O O . THR A 1 324 ? 21.918 -36.612 -10.808 1.00 36.12 324 THR A O 1
ATOM 2395 N N . CYS A 1 325 ? 22.131 -34.439 -10.236 1.00 36.97 325 CYS A N 1
ATOM 2396 C CA . CYS A 1 325 ? 22.847 -33.882 -11.396 1.00 36.97 325 CYS A CA 1
ATOM 2397 C C . CYS A 1 325 ? 22.462 -34.373 -12.812 1.00 36.97 325 CYS A C 1
ATOM 2399 O O . CYS A 1 325 ? 23.112 -35.255 -13.354 1.00 36.97 325 CYS A O 1
ATOM 2401 N N . THR A 1 326 ? 21.506 -33.691 -13.460 1.00 31.69 326 THR A N 1
ATOM 2402 C CA . THR A 1 326 ? 21.448 -33.506 -14.939 1.00 31.69 326 THR A CA 1
ATOM 2403 C C . THR A 1 326 ? 20.554 -32.322 -15.373 1.00 31.69 326 THR A C 1
ATOM 2405 O O . THR A 1 326 ? 20.136 -32.237 -16.523 1.00 31.69 326 THR A O 1
ATOM 2408 N N . GLN A 1 327 ? 20.258 -31.349 -14.499 1.00 38.50 327 GLN A N 1
ATOM 2409 C CA . GLN A 1 327 ? 19.399 -30.202 -14.869 1.00 38.50 327 GLN A CA 1
ATOM 2410 C C . GLN A 1 327 ? 20.128 -29.070 -15.619 1.00 38.50 327 GLN A C 1
ATOM 2412 O O . GLN A 1 327 ? 19.474 -28.196 -16.180 1.00 38.50 327 GLN A O 1
ATOM 2417 N N . ALA A 1 328 ? 21.462 -29.100 -15.704 1.00 33.91 328 ALA A N 1
ATOM 2418 C CA . ALA A 1 328 ? 22.236 -28.049 -16.372 1.00 33.91 328 ALA A CA 1
ATOM 2419 C C . ALA A 1 328 ? 22.185 -28.113 -17.915 1.00 33.91 328 ALA A C 1
ATOM 2421 O O . ALA A 1 328 ? 22.378 -27.094 -18.570 1.00 33.91 328 ALA A O 1
ATOM 2422 N N . ALA A 1 329 ? 21.895 -29.275 -18.514 1.00 30.25 329 ALA A N 1
ATOM 2423 C CA . ALA A 1 329 ? 21.940 -29.444 -19.973 1.00 30.25 329 ALA A CA 1
ATOM 2424 C C . ALA A 1 329 ? 20.597 -29.169 -20.680 1.00 30.25 329 ALA A C 1
ATOM 2426 O O . ALA A 1 329 ? 20.585 -28.803 -21.851 1.00 30.25 329 ALA A O 1
ATOM 2427 N N . ALA A 1 330 ? 19.463 -29.291 -19.979 1.00 32.53 330 ALA A N 1
ATOM 2428 C CA . ALA A 1 330 ? 18.139 -29.068 -20.572 1.00 32.53 330 ALA A CA 1
ATOM 2429 C C . ALA A 1 330 ? 17.748 -27.577 -20.660 1.00 32.53 330 ALA A C 1
ATOM 2431 O O . ALA A 1 330 ? 16.912 -27.211 -21.481 1.00 32.53 330 ALA A O 1
ATOM 2432 N N . ALA A 1 331 ? 18.376 -26.705 -19.863 1.00 37.16 331 ALA A N 1
ATOM 2433 C CA . ALA A 1 331 ? 18.107 -25.264 -19.872 1.00 37.16 331 ALA A CA 1
ATOM 2434 C C . ALA A 1 331 ? 18.703 -24.534 -21.094 1.00 37.16 331 ALA A C 1
ATOM 2436 O O . ALA A 1 331 ? 18.233 -23.460 -21.458 1.00 37.16 331 ALA A O 1
ATOM 2437 N N . ALA A 1 332 ? 19.705 -25.117 -21.759 1.00 33.66 332 ALA A N 1
ATOM 2438 C CA . ALA A 1 332 ? 20.406 -24.475 -22.874 1.00 33.66 332 ALA A CA 1
ATOM 2439 C C . ALA A 1 332 ? 19.702 -24.632 -24.240 1.00 33.66 332 ALA A C 1
ATOM 2441 O O . ALA A 1 332 ? 20.059 -23.939 -25.189 1.00 33.66 332 ALA A O 1
ATOM 2442 N N . ALA A 1 333 ? 18.694 -25.508 -24.357 1.00 34.41 333 ALA A N 1
ATOM 2443 C CA . ALA A 1 333 ? 18.031 -25.817 -25.631 1.00 34.41 333 ALA A CA 1
ATOM 2444 C C . ALA A 1 333 ? 16.693 -25.074 -25.867 1.00 34.41 333 ALA A C 1
ATOM 2446 O O . ALA A 1 333 ? 16.105 -25.219 -26.934 1.00 34.41 333 ALA A O 1
ATOM 2447 N N . ALA A 1 334 ? 16.217 -24.259 -24.915 1.00 41.03 334 ALA A N 1
ATOM 2448 C CA . ALA A 1 334 ? 14.936 -23.529 -24.987 1.00 41.03 334 ALA A CA 1
ATOM 2449 C C . ALA A 1 334 ? 15.102 -22.009 -25.232 1.00 41.03 334 ALA A C 1
ATOM 2451 O O . ALA A 1 334 ? 14.311 -21.192 -24.764 1.00 41.03 334 ALA A O 1
ATOM 2452 N N . ALA A 1 335 ? 16.181 -21.612 -25.908 1.00 42.53 335 ALA A N 1
ATOM 2453 C CA . ALA A 1 335 ? 16.716 -20.251 -25.854 1.00 42.53 335 ALA A CA 1
ATOM 2454 C C . ALA A 1 335 ? 16.078 -19.139 -26.737 1.00 42.53 335 ALA A C 1
ATOM 2456 O O . ALA A 1 335 ? 16.516 -18.003 -26.572 1.00 42.53 335 ALA A O 1
ATOM 2457 N N . PRO A 1 336 ? 15.067 -19.341 -27.613 1.00 42.50 336 PRO A N 1
ATOM 2458 C CA . PRO A 1 336 ? 14.407 -18.195 -28.266 1.00 42.50 336 PRO A CA 1
ATOM 2459 C C . PRO A 1 336 ? 13.218 -17.600 -27.484 1.00 42.50 336 PRO A C 1
ATOM 2461 O O . PRO A 1 336 ? 13.011 -16.391 -27.530 1.00 42.50 336 PRO A O 1
ATOM 2464 N N . ASP A 1 337 ? 12.450 -18.411 -26.743 1.00 50.72 337 ASP A N 1
ATOM 2465 C CA . ASP A 1 337 ? 11.138 -17.993 -26.197 1.00 50.72 337 ASP A CA 1
ATOM 2466 C C . ASP A 1 337 ? 11.197 -17.291 -24.827 1.00 50.72 337 ASP A C 1
ATOM 2468 O O . ASP A 1 337 ? 10.233 -16.650 -24.406 1.00 50.72 337 ASP A O 1
ATOM 2472 N N . LEU A 1 338 ? 12.330 -17.359 -24.118 1.00 53.00 338 LEU A N 1
ATOM 2473 C CA . LEU A 1 338 ? 12.471 -16.774 -22.775 1.00 53.00 338 LEU A CA 1
ATOM 2474 C C . LEU A 1 338 ? 12.456 -15.239 -22.766 1.00 53.00 338 LEU A C 1
ATOM 2476 O O . LEU A 1 338 ? 12.129 -14.643 -21.744 1.00 53.00 338 LEU A O 1
ATOM 2480 N N . LEU A 1 339 ? 12.769 -14.592 -23.892 1.00 58.69 339 LEU A N 1
ATOM 2481 C CA . LEU A 1 339 ? 12.732 -13.130 -24.001 1.00 58.69 339 LEU A CA 1
ATOM 2482 C C . LEU A 1 339 ? 11.305 -12.570 -23.964 1.00 58.69 339 LEU A C 1
ATOM 2484 O O . LEU A 1 339 ? 11.132 -11.388 -23.686 1.00 58.69 339 LEU A O 1
ATOM 2488 N N . HIS A 1 340 ? 10.288 -13.397 -24.224 1.00 66.62 340 HIS A N 1
ATOM 2489 C CA . HIS A 1 340 ? 8.893 -12.961 -24.308 1.00 66.62 340 HIS A CA 1
ATOM 2490 C C . HIS A 1 340 ? 8.062 -13.283 -23.060 1.00 66.62 340 HIS A C 1
ATOM 2492 O O . HIS A 1 340 ? 6.905 -12.867 -22.963 1.00 66.62 340 HIS A O 1
ATOM 2498 N N . GLN A 1 341 ? 8.639 -13.984 -22.077 1.00 80.19 341 GLN A N 1
ATOM 2499 C CA . GLN A 1 341 ? 7.915 -14.421 -20.889 1.00 80.19 341 GLN A CA 1
ATOM 2500 C C . GLN A 1 341 ? 8.381 -13.715 -19.622 1.00 80.19 341 GLN A C 1
ATOM 2502 O O . GLN A 1 341 ? 9.571 -13.641 -19.331 1.00 80.19 341 GLN A O 1
ATOM 2507 N N . TYR A 1 342 ? 7.421 -13.261 -18.813 1.00 88.12 342 TYR A N 1
ATOM 2508 C CA . TYR A 1 342 ? 7.720 -12.863 -17.445 1.00 88.12 342 TYR A CA 1
ATOM 2509 C C . TYR A 1 342 ? 7.781 -14.130 -16.593 1.00 88.12 342 TYR A C 1
ATOM 2511 O O . TYR A 1 342 ? 6.757 -14.771 -16.351 1.00 88.12 342 TYR A O 1
ATOM 2519 N N . GLY A 1 343 ? 8.986 -14.531 -16.190 1.00 86.38 343 GLY A N 1
ATOM 2520 C CA . GLY A 1 343 ? 9.184 -15.746 -15.402 1.00 86.38 343 GLY A CA 1
ATOM 2521 C C . GLY A 1 343 ? 8.400 -15.710 -14.085 1.00 86.38 343 GLY A C 1
ATOM 2522 O O . GLY A 1 343 ? 8.287 -14.664 -13.449 1.00 86.38 343 GLY A O 1
ATOM 2523 N N . ALA A 1 344 ? 7.887 -16.860 -13.642 1.00 86.75 344 ALA A N 1
ATOM 2524 C CA . ALA A 1 344 ? 7.150 -16.952 -12.376 1.00 86.75 344 ALA A CA 1
ATOM 2525 C C . ALA A 1 344 ? 8.007 -16.561 -11.153 1.00 86.75 344 ALA A C 1
ATOM 2527 O O . ALA A 1 344 ? 7.495 -16.005 -10.182 1.00 86.75 344 ALA A O 1
ATOM 2528 N N . GLU A 1 345 ? 9.316 -16.804 -11.241 1.00 89.56 345 GLU A N 1
ATOM 2529 C CA . GLU A 1 345 ? 10.319 -16.452 -10.227 1.00 89.56 345 GLU A CA 1
ATOM 2530 C C . GLU A 1 345 ? 11.024 -15.118 -10.521 1.00 89.56 345 GLU A C 1
ATOM 2532 O O . GLU A 1 345 ? 11.931 -14.729 -9.791 1.00 89.56 345 GLU A O 1
ATOM 2537 N N . ALA A 1 346 ? 10.636 -14.410 -11.587 1.00 93.31 346 ALA A N 1
ATOM 2538 C CA . ALA A 1 346 ? 11.253 -13.134 -11.920 1.00 93.31 346 ALA A CA 1
ATOM 2539 C C . ALA A 1 346 ? 10.822 -12.045 -10.916 1.00 93.31 346 ALA A C 1
ATOM 2541 O O . ALA A 1 346 ? 9.647 -11.996 -10.521 1.00 93.31 346 ALA A O 1
ATOM 2542 N N . PRO A 1 347 ? 11.739 -11.148 -10.513 1.00 96.56 347 PRO A N 1
ATOM 2543 C CA . PRO A 1 347 ? 11.443 -10.117 -9.530 1.00 96.56 347 PRO A CA 1
ATOM 2544 C C . PRO A 1 347 ? 10.451 -9.099 -10.083 1.00 96.56 347 PRO A C 1
ATOM 2546 O O . PRO A 1 347 ? 10.422 -8.835 -11.282 1.00 96.56 347 PRO A O 1
ATOM 2549 N N . SER A 1 348 ? 9.681 -8.455 -9.210 1.00 97.94 348 SER A N 1
ATOM 2550 C CA . SER A 1 348 ? 8.883 -7.284 -9.598 1.00 97.94 348 SER A CA 1
ATOM 2551 C C . SER A 1 348 ? 9.786 -6.096 -9.938 1.00 97.94 348 SER A C 1
ATOM 2553 O O . SER A 1 348 ? 10.813 -5.887 -9.285 1.00 97.94 348 SER A O 1
ATOM 2555 N N . LEU A 1 349 ? 9.387 -5.270 -10.907 1.00 97.69 349 LEU A N 1
ATOM 2556 C CA . LEU A 1 349 ? 10.114 -4.047 -11.241 1.00 97.69 349 LEU A CA 1
ATOM 2557 C C . LEU A 1 349 ? 9.591 -2.850 -10.458 1.00 97.69 349 LEU A C 1
ATOM 2559 O O . LEU A 1 349 ? 8.412 -2.501 -10.515 1.00 97.69 349 LEU A O 1
ATOM 2563 N N . LEU A 1 350 ? 10.497 -2.172 -9.763 1.00 97.06 350 LEU A N 1
ATOM 2564 C CA . LEU A 1 350 ? 10.229 -0.907 -9.098 1.00 97.06 350 LEU A CA 1
ATOM 2565 C C . LEU A 1 350 ? 10.591 0.256 -10.021 1.00 97.06 350 LEU A C 1
ATOM 2567 O O . LEU A 1 350 ? 11.689 0.306 -10.567 1.00 97.06 350 LEU A O 1
ATOM 2571 N N . GLY A 1 351 ? 9.705 1.242 -10.115 1.00 91.25 351 GLY A N 1
ATOM 2572 C CA . GLY A 1 351 ? 9.888 2.383 -11.003 1.00 91.25 351 GLY A CA 1
ATOM 2573 C C . GLY A 1 351 ? 8.634 3.242 -11.082 1.00 91.25 351 GLY A C 1
ATOM 2574 O O . GLY A 1 351 ? 7.763 3.165 -10.212 1.00 91.25 351 GLY A O 1
ATOM 2575 N N . SER A 1 352 ? 8.568 4.070 -12.120 1.00 88.56 352 SER A N 1
ATOM 2576 C CA . SER A 1 352 ? 7.366 4.804 -12.504 1.00 88.56 352 SER A CA 1
ATOM 2577 C C . SER A 1 352 ? 7.192 4.658 -14.026 1.00 88.56 352 SER A C 1
ATOM 2579 O O . SER A 1 352 ? 7.863 5.386 -14.755 1.00 88.56 352 SER A O 1
ATOM 2581 N N . PRO A 1 353 ? 6.353 3.717 -14.502 1.00 95.44 353 PRO A N 1
ATOM 2582 C CA . PRO A 1 353 ? 5.554 2.787 -13.703 1.00 95.44 353 PRO A CA 1
ATOM 2583 C C . PRO A 1 353 ? 6.388 1.652 -13.072 1.00 95.44 353 PRO A C 1
ATOM 2585 O O . PRO A 1 353 ? 7.506 1.360 -13.489 1.00 95.44 353 PRO A O 1
ATOM 2588 N N . TYR A 1 354 ? 5.847 1.027 -12.029 1.00 97.12 354 TYR A N 1
ATOM 2589 C CA . TYR A 1 354 ? 6.267 -0.276 -11.520 1.00 97.12 354 TYR A CA 1
ATOM 2590 C C . TYR A 1 354 ? 5.540 -1.399 -12.277 1.00 97.12 354 TYR A C 1
ATOM 2592 O O . TYR A 1 354 ? 4.452 -1.182 -12.815 1.00 97.12 354 TYR A O 1
ATOM 2600 N N . LEU A 1 355 ? 6.115 -2.605 -12.264 1.00 97.69 355 LEU A N 1
ATOM 2601 C CA . LEU A 1 355 ? 5.493 -3.844 -12.743 1.00 97.69 355 LEU A CA 1
ATOM 2602 C C . LEU A 1 355 ? 5.512 -4.854 -11.588 1.00 97.69 355 LEU A C 1
ATOM 2604 O O . LEU A 1 355 ? 6.555 -5.428 -11.274 1.00 97.69 355 LEU A O 1
ATOM 2608 N N . ALA A 1 356 ? 4.376 -5.041 -10.917 1.00 97.31 356 ALA A N 1
ATOM 2609 C CA . ALA A 1 356 ? 4.266 -5.977 -9.802 1.00 97.31 356 ALA A CA 1
ATOM 2610 C C . ALA A 1 356 ? 3.822 -7.359 -10.298 1.00 97.31 356 ALA A C 1
ATOM 2612 O O . ALA A 1 356 ? 2.690 -7.525 -10.753 1.00 97.31 356 ALA A O 1
ATOM 2613 N N . SER A 1 357 ? 4.716 -8.343 -10.208 1.00 95.81 357 SER A N 1
ATOM 2614 C CA . SER A 1 357 ? 4.485 -9.704 -10.687 1.00 95.81 357 SER A CA 1
ATOM 2615 C C . SER A 1 357 ? 3.708 -10.548 -9.688 1.00 95.81 357 SER A C 1
ATOM 2617 O O . SER A 1 357 ? 4.112 -10.733 -8.540 1.00 95.81 357 SER A O 1
ATOM 2619 N N . GLN A 1 358 ? 2.603 -11.112 -10.165 1.00 94.19 358 GLN A N 1
ATOM 2620 C CA . GLN A 1 358 ? 1.812 -12.122 -9.477 1.00 94.19 358 GLN A CA 1
ATOM 2621 C C . GLN A 1 358 ? 2.092 -13.498 -10.096 1.00 94.19 358 GLN A C 1
ATOM 2623 O O . GLN A 1 358 ? 1.241 -14.108 -10.745 1.00 94.19 358 GLN A O 1
ATOM 2628 N N . GLY A 1 359 ? 3.339 -13.961 -9.953 1.00 85.50 359 GLY A N 1
ATOM 2629 C CA . GLY A 1 359 ? 3.795 -15.266 -10.449 1.00 85.50 359 GLY A CA 1
ATOM 2630 C C . GLY A 1 359 ? 3.854 -15.365 -11.973 1.00 85.50 359 GLY A C 1
ATOM 2631 O O . GLY A 1 359 ? 3.595 -16.433 -12.526 1.00 85.50 359 GLY A O 1
ATOM 2632 N N . GLY A 1 360 ? 4.121 -14.246 -12.655 1.00 83.19 360 GLY A N 1
ATOM 2633 C CA . GLY A 1 360 ? 4.186 -14.179 -14.119 1.00 83.19 360 GLY A CA 1
ATOM 2634 C C . GLY A 1 360 ? 2.840 -14.351 -14.838 1.00 83.19 360 GLY A C 1
ATOM 2635 O O . GLY A 1 360 ? 2.811 -14.317 -16.062 1.00 83.19 360 GLY A O 1
ATOM 2636 N N . GLN A 1 361 ? 1.733 -14.516 -14.102 1.00 86.38 361 GLN A N 1
ATOM 2637 C CA . GLN A 1 361 ? 0.375 -14.630 -14.661 1.00 86.38 361 GLN A CA 1
ATOM 2638 C C . GLN A 1 361 ? -0.295 -13.272 -14.842 1.00 86.38 361 GLN A C 1
ATOM 2640 O O . GLN A 1 361 ? -1.104 -13.074 -15.743 1.00 86.38 361 GLN A O 1
ATOM 2645 N N . VAL A 1 362 ? 0.014 -12.347 -13.937 1.00 93.62 362 VAL A N 1
ATOM 2646 C CA . VAL A 1 362 ? -0.484 -10.978 -13.962 1.00 93.62 362 VAL A CA 1
ATOM 2647 C C . VAL A 1 362 ? 0.676 -10.057 -13.622 1.00 93.62 362 VAL A C 1
ATOM 2649 O O . VAL A 1 362 ? 1.401 -10.301 -12.653 1.00 93.62 362 VAL A O 1
ATOM 2652 N N . LEU A 1 363 ? 0.837 -8.992 -14.402 1.00 96.44 363 LEU A N 1
ATOM 2653 C CA . LEU A 1 363 ? 1.675 -7.854 -14.047 1.00 96.44 363 LEU A CA 1
ATOM 2654 C C . LEU A 1 363 ? 0.763 -6.679 -13.721 1.00 96.44 363 LEU A C 1
ATOM 2656 O O . LEU A 1 363 ? 0.102 -6.144 -14.607 1.00 96.44 363 LEU A O 1
ATOM 2660 N N . VAL A 1 364 ? 0.741 -6.260 -12.457 1.00 97.06 364 VAL A N 1
ATOM 2661 C CA . VAL A 1 364 ? 0.054 -5.024 -12.079 1.00 97.06 364 VAL A CA 1
ATOM 2662 C C . VAL A 1 364 ? 0.968 -3.854 -12.425 1.00 97.06 364 VAL A C 1
ATOM 2664 O O . VAL A 1 364 ? 1.997 -3.637 -11.777 1.00 97.06 364 VAL A O 1
ATOM 2667 N N . VAL A 1 365 ? 0.603 -3.114 -13.465 1.00 97.69 365 VAL A N 1
ATOM 2668 C CA . VAL A 1 365 ? 1.327 -1.947 -13.966 1.00 97.69 365 VAL A CA 1
ATOM 2669 C C . VAL A 1 365 ? 0.748 -0.700 -13.330 1.00 97.69 365 VAL A C 1
ATOM 2671 O O . VAL A 1 365 ? -0.453 -0.447 -13.418 1.00 97.69 365 VAL A O 1
ATOM 2674 N N . GLY A 1 366 ? 1.589 0.119 -12.711 1.00 95.06 366 GLY A N 1
ATOM 2675 C CA . GLY A 1 366 ? 1.084 1.341 -12.113 1.00 95.06 366 GLY A CA 1
ATOM 2676 C C . GLY A 1 366 ? 2.140 2.289 -11.574 1.00 95.06 366 GLY A C 1
ATOM 2677 O O . GLY A 1 366 ? 3.332 2.055 -11.677 1.00 95.06 366 GLY A O 1
ATOM 2678 N N . ALA A 1 367 ? 1.756 3.403 -10.971 1.00 93.69 367 ALA A N 1
ATOM 2679 C CA . ALA A 1 367 ? 0.425 3.994 -11.065 1.00 93.69 367 ALA A CA 1
ATOM 2680 C C . ALA A 1 367 ? 0.564 5.389 -11.665 1.00 93.69 367 ALA A C 1
ATOM 2682 O O . ALA A 1 367 ? 1.588 6.045 -11.432 1.00 93.69 367 ALA A O 1
ATOM 2683 N N . THR A 1 368 ? -0.479 5.852 -12.354 1.00 95.06 368 THR A N 1
ATOM 2684 C CA . THR A 1 368 ? -0.605 7.277 -12.677 1.00 95.06 368 THR A CA 1
ATOM 2685 C C . THR A 1 368 ? -0.730 8.097 -11.386 1.00 95.06 368 THR A C 1
ATOM 2687 O O . THR A 1 368 ? -0.826 7.558 -10.268 1.00 95.06 368 THR A O 1
ATOM 2690 N N . LYS A 1 369 ? -0.640 9.423 -11.509 1.00 93.81 369 LYS A N 1
ATOM 2691 C CA . LYS A 1 369 ? -0.714 10.332 -10.363 1.00 93.81 369 LYS A CA 1
ATOM 2692 C C . LYS A 1 369 ? -1.520 11.569 -10.731 1.00 93.81 369 LYS A C 1
ATOM 2694 O O . LYS A 1 369 ? -1.074 12.364 -11.549 1.00 93.81 369 LYS A O 1
ATOM 2699 N N . GLN A 1 370 ? -2.653 11.747 -10.070 1.00 94.31 370 GLN A N 1
ATOM 2700 C CA . GLN A 1 370 ? -3.428 12.983 -10.092 1.00 94.31 370 GLN A CA 1
ATOM 2701 C C . GLN A 1 370 ? -3.582 13.479 -8.658 1.00 94.31 370 GLN A C 1
ATOM 2703 O O . GLN A 1 370 ? -3.972 12.707 -7.785 1.00 94.31 370 GLN A O 1
ATOM 2708 N N . HIS A 1 371 ? -3.203 14.727 -8.397 1.00 94.19 371 HIS A N 1
ATOM 2709 C CA . HIS A 1 371 ? -3.268 15.342 -7.068 1.00 94.19 371 HIS A CA 1
ATOM 2710 C C . HIS A 1 371 ? -4.557 16.160 -6.906 1.00 94.19 371 HIS A C 1
ATOM 2712 O O . HIS A 1 371 ? -5.384 16.196 -7.813 1.00 94.19 371 HIS A O 1
ATOM 2718 N N . ASP A 1 372 ? -4.728 16.777 -5.737 1.00 92.31 372 ASP A N 1
ATOM 2719 C CA . ASP A 1 372 ? -5.809 17.727 -5.433 1.00 92.31 372 ASP A CA 1
ATOM 2720 C C . ASP A 1 372 ? -7.226 17.136 -5.463 1.00 92.31 372 ASP A C 1
ATOM 2722 O O . ASP A 1 372 ? -8.218 17.833 -5.662 1.00 92.31 372 ASP A O 1
ATOM 2726 N N . TRP A 1 373 ? -7.333 15.834 -5.198 1.00 94.06 373 TRP A N 1
ATOM 2727 C CA . TRP A 1 373 ? -8.622 15.175 -5.004 1.00 94.06 373 TRP A CA 1
ATOM 2728 C C . TRP A 1 373 ? -9.250 15.552 -3.657 1.00 94.06 373 TRP A C 1
ATOM 2730 O O . TRP A 1 373 ? -8.568 15.699 -2.641 1.00 94.06 373 TRP A O 1
ATOM 2740 N N . THR A 1 374 ? -10.577 15.632 -3.628 1.00 95.31 374 THR A N 1
ATOM 2741 C CA . THR A 1 374 ? -11.360 15.790 -2.395 1.00 95.31 374 THR A CA 1
ATOM 2742 C C . THR A 1 374 ? -11.644 14.438 -1.740 1.00 95.31 374 THR A C 1
ATOM 2744 O O . THR A 1 374 ? -11.652 13.389 -2.394 1.00 95.31 374 THR A O 1
ATOM 2747 N N . ALA A 1 375 ? -11.925 14.441 -0.434 1.00 94.50 375 ALA A N 1
ATOM 2748 C CA . ALA A 1 375 ? -12.315 13.221 0.276 1.00 94.50 375 ALA A CA 1
ATOM 2749 C C . ALA A 1 375 ? -13.620 12.617 -0.275 1.00 94.50 375 ALA A C 1
ATOM 2751 O O . ALA A 1 375 ? -13.770 11.396 -0.275 1.00 94.50 375 ALA A O 1
ATOM 2752 N N . GLN A 1 376 ? -14.523 13.452 -0.801 1.00 93.19 376 GLN A N 1
ATOM 2753 C CA . GLN A 1 376 ? -15.769 13.003 -1.418 1.00 93.19 376 GLN A CA 1
ATOM 2754 C C . GLN A 1 376 ? -15.533 12.293 -2.755 1.00 93.19 376 GLN A C 1
ATOM 2756 O O . GLN A 1 376 ? -16.105 11.230 -2.985 1.00 93.19 376 GLN A O 1
ATOM 2761 N N . GLN A 1 377 ? -14.641 12.812 -3.605 1.00 94.06 377 GLN A N 1
ATOM 2762 C CA . GLN A 1 377 ? -14.214 12.099 -4.816 1.00 94.06 377 GLN A CA 1
ATOM 2763 C C . GLN A 1 377 ? -13.532 10.773 -4.455 1.00 94.06 377 GLN A C 1
ATOM 2765 O O . GLN A 1 377 ? -13.818 9.736 -5.045 1.00 94.06 377 GLN A O 1
ATOM 2770 N N . ALA A 1 378 ? -12.683 10.766 -3.421 1.00 93.62 378 ALA A N 1
ATOM 2771 C CA . ALA A 1 378 ? -12.051 9.537 -2.946 1.00 93.62 378 ALA A CA 1
ATOM 2772 C C . ALA A 1 378 ? -13.053 8.498 -2.413 1.00 93.62 378 ALA A C 1
ATOM 2774 O O . ALA A 1 378 ? -12.798 7.299 -2.531 1.00 93.62 378 ALA A O 1
ATOM 2775 N N . LEU A 1 379 ? -14.165 8.946 -1.820 1.00 91.88 379 LEU A N 1
ATOM 2776 C CA . LEU A 1 379 ? -15.261 8.089 -1.373 1.00 91.88 379 LEU A CA 1
ATOM 2777 C C . LEU A 1 379 ? -16.014 7.476 -2.563 1.00 91.88 379 LEU A C 1
ATOM 2779 O O . LEU A 1 379 ? -16.266 6.274 -2.551 1.00 91.88 379 LEU A O 1
ATOM 2783 N N . GLN A 1 380 ? -16.313 8.273 -3.593 1.00 90.19 380 GLN A N 1
ATOM 2784 C CA . GLN A 1 380 ? -16.959 7.812 -4.833 1.00 90.19 380 GLN A CA 1
ATOM 2785 C C . GLN A 1 380 ? -16.110 6.783 -5.591 1.00 90.19 380 GLN A C 1
ATOM 2787 O O . GLN A 1 380 ? -16.649 5.892 -6.240 1.00 90.19 380 GLN A O 1
ATOM 2792 N N . GLU A 1 381 ? -14.785 6.863 -5.457 1.00 90.06 381 GLU A N 1
ATOM 2793 C CA . GLU A 1 381 ? -13.856 5.936 -6.103 1.00 90.06 381 GLU A CA 1
ATOM 2794 C C . GLU A 1 381 ? -13.773 4.561 -5.416 1.00 90.06 381 GLU A C 1
ATOM 2796 O O . GLU A 1 381 ? -13.196 3.613 -5.956 1.00 90.06 381 GLU A O 1
ATOM 2801 N N . LEU A 1 382 ? -14.321 4.415 -4.204 1.00 86.38 382 LEU A N 1
ATOM 2802 C CA . LEU A 1 382 ? -14.281 3.145 -3.483 1.00 86.38 382 LEU A CA 1
ATOM 2803 C C . LEU A 1 382 ? -15.096 2.077 -4.215 1.00 86.38 382 LEU A C 1
ATOM 2805 O O . LEU A 1 382 ? -16.282 2.245 -4.472 1.00 86.38 382 LEU A O 1
ATOM 2809 N N . GLY A 1 383 ? -14.469 0.934 -4.493 1.00 79.44 383 GLY A N 1
ATOM 2810 C CA . GLY A 1 383 ? -15.143 -0.195 -5.131 1.00 79.44 383 GLY A CA 1
ATOM 2811 C C . GLY A 1 383 ? -15.518 0.032 -6.596 1.00 79.44 383 GLY A C 1
ATOM 2812 O O . GLY A 1 383 ? -16.215 -0.812 -7.157 1.00 79.44 383 GLY A O 1
ATOM 2813 N N . ARG A 1 384 ? -15.061 1.123 -7.231 1.00 86.94 384 ARG A N 1
ATOM 2814 C CA . ARG A 1 384 ? -15.334 1.394 -8.647 1.00 86.94 384 ARG A CA 1
ATOM 2815 C C . ARG A 1 384 ? -14.807 0.252 -9.519 1.00 86.94 384 ARG A C 1
ATOM 2817 O O . ARG A 1 384 ? -13.633 -0.113 -9.453 1.00 86.94 384 ARG A O 1
ATOM 2824 N N . VAL A 1 385 ? -15.689 -0.300 -10.350 1.00 84.38 385 VAL A N 1
ATOM 2825 C CA . VAL A 1 385 ? -15.371 -1.371 -11.303 1.00 84.38 385 VAL A CA 1
ATOM 2826 C C . VAL A 1 385 ? -15.206 -0.759 -12.686 1.00 84.38 385 VAL A C 1
ATOM 2828 O O . VAL A 1 385 ? -16.144 -0.171 -13.217 1.00 84.38 385 VAL A O 1
ATOM 2831 N N . ILE A 1 386 ? -14.025 -0.918 -13.282 1.00 90.12 386 ILE A N 1
ATOM 2832 C CA . ILE A 1 386 ? -13.718 -0.400 -14.618 1.00 90.12 386 ILE A CA 1
ATOM 2833 C C . ILE A 1 386 ? -13.454 -1.587 -15.543 1.00 90.12 386 ILE A C 1
ATOM 2835 O O . ILE A 1 386 ? -12.468 -2.310 -15.391 1.00 90.12 386 ILE A O 1
ATOM 2839 N N . HIS A 1 387 ? -14.351 -1.804 -16.505 1.00 89.69 387 HIS A N 1
ATOM 2840 C CA . HIS A 1 387 ? -14.222 -2.911 -17.448 1.00 89.69 387 HIS A CA 1
ATOM 2841 C C . HIS A 1 387 ? -13.248 -2.553 -18.591 1.00 89.69 387 HIS A C 1
ATOM 2843 O O . HIS A 1 387 ? -13.380 -1.470 -19.168 1.00 89.69 387 HIS A O 1
ATOM 2849 N N . PRO A 1 388 ? -12.317 -3.446 -18.995 1.00 89.75 388 PRO A N 1
ATOM 2850 C CA . PRO A 1 388 ? -11.332 -3.161 -20.048 1.00 89.75 388 PRO A CA 1
ATOM 2851 C C . PRO A 1 388 ? -11.922 -2.754 -21.406 1.00 89.75 388 PRO A C 1
ATOM 2853 O O . PRO A 1 388 ? -11.253 -2.088 -22.194 1.00 89.75 388 PRO A O 1
ATOM 2856 N N . SER A 1 389 ? -13.187 -3.092 -21.684 1.00 88.88 389 SER A N 1
ATOM 2857 C CA . SER A 1 389 ? -13.880 -2.665 -22.911 1.00 88.88 389 SER A CA 1
ATOM 2858 C C . SER A 1 389 ? -13.972 -1.145 -23.066 1.00 88.88 389 SER A C 1
ATOM 2860 O O . SER A 1 389 ? -14.144 -0.671 -24.186 1.00 88.88 389 SER A O 1
ATOM 2862 N N . ILE A 1 390 ? -13.821 -0.368 -21.985 1.00 88.62 390 ILE A N 1
ATOM 2863 C CA . ILE A 1 390 ? -13.754 1.101 -22.047 1.00 88.62 390 ILE A CA 1
ATOM 2864 C C . ILE A 1 390 ? -12.607 1.594 -22.947 1.00 88.62 390 ILE A C 1
ATOM 2866 O O . ILE A 1 390 ? -12.698 2.664 -23.546 1.00 88.62 390 ILE A O 1
ATOM 2870 N N . LEU A 1 391 ? -11.556 0.780 -23.114 1.00 88.38 391 LEU A N 1
ATOM 2871 C CA . LEU A 1 391 ? -10.425 1.072 -23.997 1.00 88.38 391 LEU A CA 1
ATOM 2872 C C . LEU A 1 391 ? -10.763 0.920 -25.487 1.00 88.38 391 LEU A C 1
ATOM 2874 O O . LEU A 1 391 ? -10.062 1.479 -26.325 1.00 88.38 391 LEU A O 1
ATOM 2878 N N . GLN A 1 392 ? -11.820 0.174 -25.818 1.00 83.75 392 GLN A N 1
ATOM 2879 C CA . GLN A 1 392 ? -12.265 -0.078 -27.194 1.00 83.75 392 GLN A CA 1
ATOM 2880 C C . GLN A 1 392 ? -13.389 0.863 -27.636 1.00 83.75 392 GLN A C 1
ATOM 2882 O O . GLN A 1 392 ? -13.719 0.908 -28.821 1.00 83.75 392 GLN A O 1
ATOM 2887 N N . GLN A 1 393 ? -13.993 1.601 -26.700 1.00 75.06 393 GLN A N 1
ATOM 2888 C CA . GLN A 1 393 ? -15.015 2.589 -27.023 1.00 75.06 393 GLN A CA 1
ATOM 2889 C C . GLN A 1 393 ? -14.386 3.680 -27.890 1.00 75.06 393 GLN A C 1
ATOM 2891 O O . GLN A 1 393 ? -13.540 4.448 -27.429 1.00 75.06 393 GLN A O 1
ATOM 2896 N N . GLN A 1 394 ? -14.782 3.719 -29.161 1.00 64.38 394 GLN A N 1
ATOM 2897 C CA . GLN A 1 394 ? -14.488 4.852 -30.025 1.00 64.38 394 GLN A CA 1
ATOM 2898 C C . GLN A 1 394 ? -15.221 6.068 -29.462 1.00 64.38 394 GLN A C 1
ATOM 2900 O O . GLN A 1 394 ? -16.341 5.929 -28.966 1.00 64.38 394 GLN A O 1
ATOM 2905 N N . ASP A 1 395 ? -14.612 7.250 -29.550 1.00 62.34 395 ASP A N 1
ATOM 2906 C CA . ASP A 1 395 ? -15.362 8.495 -29.409 1.00 62.34 395 ASP A CA 1
ATOM 2907 C C . ASP A 1 395 ? -16.372 8.506 -30.556 1.00 62.34 395 ASP A C 1
ATOM 2909 O O . ASP A 1 395 ? -16.032 8.839 -31.693 1.00 62.34 395 ASP A O 1
ATOM 2913 N N . THR A 1 396 ? -17.577 7.989 -30.301 1.00 52.06 396 THR A N 1
ATOM 2914 C CA . THR A 1 396 ? -18.625 7.879 -31.310 1.00 52.06 396 THR A CA 1
ATOM 2915 C C . THR A 1 396 ? -18.772 9.245 -31.948 1.00 52.06 396 THR A C 1
ATOM 2917 O O . THR A 1 396 ? -18.979 10.239 -31.249 1.00 52.06 396 THR A O 1
ATOM 2920 N N . GLN A 1 397 ? -18.608 9.287 -33.273 1.00 47.72 397 GLN A N 1
ATOM 2921 C CA . GLN A 1 397 ? -18.832 10.488 -34.060 1.00 47.72 397 GLN A CA 1
ATOM 2922 C C . GLN A 1 397 ? -20.136 11.132 -33.604 1.00 47.72 397 GLN A C 1
ATOM 2924 O O . GLN A 1 397 ? -21.159 10.455 -33.505 1.00 47.72 397 GLN A O 1
ATOM 2929 N N . GLN A 1 398 ? -20.038 12.422 -33.293 1.00 50.03 398 GLN A N 1
ATOM 2930 C CA . GLN A 1 398 ? -21.102 13.298 -32.826 1.00 50.03 398 GLN A CA 1
ATOM 2931 C C . GLN A 1 398 ? -22.436 12.957 -33.504 1.00 50.03 398 GLN A C 1
ATOM 2933 O O . GLN A 1 398 ? -22.707 13.383 -34.626 1.00 50.03 398 GLN A O 1
ATOM 2938 N N . GLN A 1 399 ? -23.294 12.200 -32.819 1.00 43.03 399 GLN A N 1
ATOM 2939 C CA . GLN A 1 399 ? -24.714 12.256 -33.120 1.00 43.03 399 GLN A CA 1
ATOM 2940 C C . GLN A 1 399 ? -25.188 13.629 -32.628 1.00 43.03 399 GLN A C 1
ATOM 2942 O O . GLN A 1 399 ? -24.893 13.977 -31.482 1.00 43.03 399 GLN A O 1
ATOM 2947 N N . PRO A 1 400 ? -25.907 14.421 -33.442 1.00 51.38 400 PRO A N 1
ATOM 2948 C CA . PRO A 1 400 ? -26.224 15.826 -33.154 1.00 51.38 400 PRO A CA 1
ATOM 2949 C C . PRO A 1 400 ? -27.104 16.072 -31.908 1.00 51.38 400 PRO A C 1
ATOM 2951 O O . PRO A 1 400 ? -27.560 17.191 -31.695 1.00 51.38 400 PRO A O 1
ATOM 2954 N N . GLN A 1 401 ? -27.357 15.054 -31.080 1.00 48.38 401 GLN A N 1
ATOM 2955 C CA . GLN A 1 401 ? -28.206 15.122 -29.890 1.00 48.38 401 GLN A CA 1
ATOM 2956 C C . GLN A 1 401 ? -27.584 14.511 -28.618 1.00 48.38 401 GLN A C 1
ATOM 2958 O O . GLN A 1 401 ? -28.262 14.475 -27.595 1.00 48.38 401 GLN A O 1
ATOM 2963 N N . GLN A 1 402 ? -26.314 14.077 -28.625 1.00 42.75 402 GLN A N 1
ATOM 2964 C CA . GLN A 1 402 ? -25.610 13.696 -27.390 1.00 42.75 402 GLN A CA 1
ATOM 2965 C C . GLN A 1 402 ? -24.516 14.725 -27.057 1.00 42.75 402 GLN A C 1
ATOM 2967 O O . GLN A 1 402 ? -23.539 14.839 -27.799 1.00 42.75 402 GLN A O 1
ATOM 2972 N N . PRO A 1 403 ? -24.685 15.523 -25.986 1.00 47.19 403 PRO A N 1
ATOM 2973 C CA . PRO A 1 403 ? -23.734 16.560 -25.628 1.00 47.19 403 PRO A CA 1
ATOM 2974 C C . PRO A 1 403 ? -22.550 15.949 -24.861 1.00 47.19 403 PRO A C 1
ATOM 2976 O O . PRO A 1 403 ? -22.751 15.276 -23.857 1.00 47.19 403 PRO A O 1
ATOM 2979 N N . GLN A 1 404 ? -21.337 16.277 -25.317 1.00 46.12 404 GLN A N 1
ATOM 2980 C CA . GLN A 1 404 ? -20.016 15.990 -24.729 1.00 46.12 404 GLN A CA 1
ATOM 2981 C C . GLN A 1 404 ? -19.460 14.555 -24.916 1.00 46.12 404 GLN A C 1
ATOM 2983 O O . GLN A 1 404 ? -20.195 13.575 -24.793 1.00 46.12 404 GLN A O 1
ATOM 2988 N N . PRO A 1 405 ? -18.147 14.407 -25.214 1.00 55.66 405 PRO A N 1
ATOM 2989 C CA . PRO A 1 405 ? -17.466 13.120 -25.100 1.00 55.66 405 PRO A CA 1
ATOM 2990 C C . PRO A 1 405 ? -17.563 12.609 -23.659 1.00 55.66 405 PRO A C 1
ATOM 2992 O O . PRO A 1 405 ? -17.597 13.398 -22.719 1.00 55.66 405 PRO A O 1
ATOM 2995 N N . ASN A 1 406 ? -17.593 11.287 -23.477 1.00 74.19 406 ASN A N 1
ATOM 2996 C CA . ASN A 1 406 ? -17.561 10.694 -22.143 1.00 74.19 406 ASN A CA 1
ATOM 2997 C C . ASN A 1 406 ? -16.182 10.960 -21.504 1.00 74.19 406 ASN A C 1
ATOM 2999 O O . ASN A 1 406 ? -15.238 10.198 -21.730 1.00 74.19 406 ASN A O 1
ATOM 3003 N N . GLU A 1 407 ? -16.065 12.064 -20.759 1.00 79.25 407 GLU A N 1
ATOM 3004 C CA . GLU A 1 407 ? -14.826 12.546 -20.126 1.00 79.25 407 GLU A CA 1
ATOM 3005 C C . GLU A 1 407 ? -14.148 11.454 -19.286 1.00 79.25 407 GLU A C 1
ATOM 3007 O O . GLU A 1 407 ? -12.931 11.290 -19.350 1.00 79.25 407 GLU A O 1
ATOM 3012 N N . GLU A 1 408 ? -14.940 10.628 -18.599 1.00 80.88 408 GLU A N 1
ATOM 3013 C CA . GLU A 1 408 ? -14.473 9.491 -17.802 1.00 80.88 408 GLU A CA 1
ATOM 3014 C C . GLU A 1 408 ? -13.744 8.447 -18.662 1.00 80.88 408 GLU A C 1
ATOM 3016 O O . GLU A 1 408 ? -12.649 7.985 -18.333 1.00 80.88 408 GLU A O 1
ATOM 3021 N N . ALA A 1 409 ? -14.333 8.078 -19.802 1.00 85.06 409 ALA A N 1
ATOM 3022 C CA . ALA A 1 409 ? -13.729 7.111 -20.710 1.00 85.06 409 ALA A CA 1
ATOM 3023 C C . ALA A 1 409 ? -12.450 7.672 -21.350 1.00 85.06 409 ALA A C 1
ATOM 3025 O O . ALA A 1 409 ? -11.475 6.938 -21.528 1.00 85.06 409 ALA A O 1
ATOM 3026 N N . ALA A 1 410 ? -12.423 8.973 -21.653 1.00 88.50 410 ALA A N 1
ATOM 3027 C CA . ALA A 1 410 ? -11.232 9.644 -22.161 1.00 88.50 410 ALA A CA 1
ATOM 3028 C C . ALA A 1 410 ? -10.093 9.656 -21.125 1.00 88.50 410 ALA A C 1
ATOM 3030 O O . ALA A 1 410 ? -8.952 9.335 -21.470 1.00 88.50 410 ALA A O 1
ATOM 3031 N N . GLU A 1 411 ? -10.402 9.950 -19.859 1.00 91.25 411 GLU A N 1
ATOM 3032 C CA . GLU A 1 411 ? -9.451 9.934 -18.744 1.00 91.25 411 GLU A CA 1
ATOM 3033 C C . GLU A 1 411 ? -8.827 8.543 -18.551 1.00 91.25 411 GLU A C 1
ATOM 3035 O O . GLU A 1 411 ? -7.600 8.402 -18.535 1.00 91.25 411 GLU A O 1
ATOM 3040 N N . VAL A 1 412 ? -9.656 7.494 -18.486 1.00 93.19 412 VAL A N 1
ATOM 3041 C CA . VAL A 1 412 ? -9.187 6.109 -18.314 1.00 93.19 412 VAL A CA 1
ATOM 3042 C C . VAL A 1 412 ? -8.320 5.666 -19.496 1.00 93.19 412 VAL A C 1
ATOM 3044 O O . VAL A 1 412 ? -7.274 5.042 -19.297 1.00 93.19 412 VAL A O 1
ATOM 3047 N N . ARG A 1 413 ? -8.701 6.010 -20.735 1.00 93.75 413 ARG A N 1
ATOM 3048 C CA . ARG A 1 413 ? -7.897 5.703 -21.932 1.00 93.75 413 ARG A CA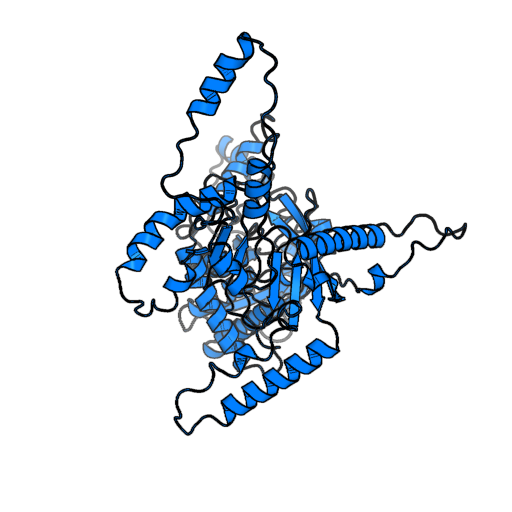 1
ATOM 3049 C C . ARG A 1 413 ? -6.549 6.420 -21.922 1.00 93.75 413 ARG A C 1
ATOM 3051 O O . ARG A 1 413 ? -5.541 5.812 -22.287 1.00 93.75 413 ARG A O 1
ATOM 3058 N N . ALA A 1 414 ? -6.508 7.683 -21.499 1.00 94.81 414 ALA A N 1
ATOM 3059 C CA . ALA A 1 414 ? -5.265 8.437 -21.370 1.00 94.81 414 ALA A CA 1
ATOM 3060 C C . ALA A 1 414 ? -4.331 7.804 -20.325 1.00 94.81 414 ALA A C 1
ATOM 3062 O O . ALA A 1 414 ? -3.159 7.564 -20.622 1.00 94.81 414 ALA A O 1
ATOM 3063 N N . ALA A 1 415 ? -4.866 7.446 -19.154 1.00 95.38 415 ALA A N 1
ATOM 3064 C CA . ALA A 1 415 ? -4.110 6.765 -18.107 1.00 95.38 415 ALA A CA 1
ATOM 3065 C C . ALA A 1 415 ? -3.578 5.398 -18.571 1.00 95.38 415 ALA A C 1
ATOM 3067 O O . ALA A 1 415 ? -2.407 5.081 -18.361 1.00 95.38 415 ALA A O 1
ATOM 3068 N N . ALA A 1 416 ? -4.404 4.601 -19.255 1.00 96.81 416 ALA A N 1
ATOM 3069 C CA . ALA A 1 416 ? -3.978 3.315 -19.795 1.00 96.81 416 ALA A CA 1
ATOM 3070 C C . ALA A 1 416 ? -2.860 3.476 -20.836 1.00 96.81 416 ALA A C 1
ATOM 3072 O O . ALA A 1 416 ? -1.870 2.748 -20.792 1.00 96.81 416 ALA A O 1
ATOM 3073 N N . LYS A 1 417 ? -2.970 4.463 -21.734 1.00 96.50 417 LYS A N 1
ATOM 3074 C CA . LYS A 1 417 ? -1.936 4.768 -22.733 1.00 96.50 417 LYS A CA 1
ATOM 3075 C C . LYS A 1 417 ? -0.599 5.133 -22.082 1.00 96.50 417 LYS A C 1
ATOM 3077 O O . LYS A 1 417 ? 0.436 4.633 -22.519 1.00 96.50 417 LYS A O 1
ATOM 3082 N N . GLU A 1 418 ? -0.617 5.977 -21.050 1.00 97.19 418 GLU A N 1
ATOM 3083 C CA . GLU A 1 418 ? 0.580 6.346 -20.282 1.00 97.19 418 GLU A CA 1
ATOM 3084 C C . GLU A 1 418 ? 1.234 5.112 -19.644 1.00 97.19 418 GLU A C 1
ATOM 3086 O O . GLU A 1 418 ? 2.433 4.877 -19.819 1.00 97.19 418 GLU A O 1
ATOM 3091 N N . LEU A 1 419 ? 0.442 4.292 -18.947 1.00 97.88 419 LEU A N 1
ATOM 3092 C CA . LEU A 1 419 ? 0.938 3.111 -18.241 1.00 97.88 419 LEU A CA 1
ATOM 3093 C C . LEU A 1 419 ? 1.490 2.048 -19.193 1.00 97.88 419 LEU A C 1
ATOM 3095 O O . LEU A 1 419 ? 2.551 1.492 -18.915 1.00 97.88 419 LEU A O 1
ATOM 3099 N N . LEU A 1 420 ? 0.822 1.792 -20.320 1.00 97.50 420 LEU A N 1
ATOM 3100 C CA . LEU A 1 420 ? 1.289 0.846 -21.336 1.00 97.50 420 LEU A CA 1
ATOM 3101 C C . LEU A 1 420 ? 2.617 1.297 -21.955 1.00 97.50 420 LEU A C 1
ATOM 3103 O O . LEU A 1 420 ? 3.545 0.496 -22.066 1.00 97.50 420 LEU A O 1
ATOM 3107 N N . ALA A 1 421 ? 2.739 2.583 -22.301 1.00 97.31 421 ALA A N 1
ATOM 3108 C CA . ALA A 1 421 ? 3.981 3.135 -22.837 1.00 97.31 421 ALA A CA 1
ATOM 3109 C C . ALA A 1 421 ? 5.129 3.042 -21.819 1.00 97.31 421 ALA A C 1
ATOM 3111 O O . ALA A 1 421 ? 6.230 2.609 -22.159 1.00 97.31 421 ALA A O 1
ATOM 3112 N N . GLY A 1 422 ? 4.866 3.395 -20.557 1.00 97.19 422 GLY A N 1
ATOM 3113 C CA . GLY A 1 422 ? 5.853 3.292 -19.485 1.00 97.19 422 GLY A CA 1
ATOM 3114 C C . GLY A 1 422 ? 6.258 1.848 -19.175 1.00 97.19 422 GLY A C 1
ATOM 3115 O O . GLY A 1 422 ? 7.435 1.580 -18.940 1.00 97.19 422 GLY A O 1
ATOM 3116 N N . ALA A 1 423 ? 5.315 0.903 -19.214 1.00 97.38 423 ALA A N 1
ATOM 3117 C CA . ALA A 1 423 ? 5.606 -0.511 -19.006 1.00 97.38 423 ALA A CA 1
ATOM 3118 C C . ALA A 1 423 ? 6.485 -1.071 -20.127 1.00 97.38 423 ALA A C 1
ATOM 3120 O O . ALA A 1 423 ? 7.488 -1.718 -19.836 1.00 97.38 423 ALA A O 1
ATOM 3121 N N . ALA A 1 424 ? 6.166 -0.766 -21.388 1.00 96.62 424 ALA A N 1
ATOM 3122 C CA . ALA A 1 424 ? 6.977 -1.165 -22.536 1.00 96.62 424 ALA A CA 1
ATOM 3123 C C . ALA A 1 424 ? 8.379 -0.536 -22.505 1.00 96.62 424 ALA A C 1
ATOM 3125 O O . ALA A 1 424 ? 9.351 -1.170 -22.905 1.00 96.62 424 ALA A O 1
ATOM 3126 N N . ALA A 1 425 ? 8.513 0.683 -21.976 1.00 96.00 425 ALA A N 1
ATOM 3127 C CA . ALA A 1 425 ? 9.815 1.313 -21.774 1.00 96.00 425 ALA A CA 1
ATOM 3128 C C . ALA A 1 425 ? 10.650 0.646 -20.663 1.00 96.00 425 ALA A C 1
ATOM 3130 O O . ALA A 1 425 ? 11.875 0.731 -20.701 1.00 96.00 425 ALA A O 1
ATOM 3131 N N . ALA A 1 426 ? 10.017 -0.001 -19.679 1.00 95.62 426 ALA A N 1
ATOM 3132 C CA . ALA A 1 426 ? 10.703 -0.710 -18.595 1.00 95.62 426 ALA A CA 1
ATOM 3133 C C . ALA A 1 426 ? 11.021 -2.174 -18.950 1.00 95.62 426 ALA A C 1
ATOM 3135 O O . ALA A 1 426 ? 12.106 -2.669 -18.638 1.00 95.62 426 ALA A O 1
ATOM 3136 N N . TRP A 1 427 ? 10.078 -2.857 -19.602 1.00 96.25 427 TRP A N 1
ATOM 3137 C CA . TRP A 1 427 ? 10.187 -4.241 -20.058 1.00 96.25 427 TRP A CA 1
ATOM 3138 C C . TRP A 1 427 ? 9.385 -4.417 -21.367 1.00 96.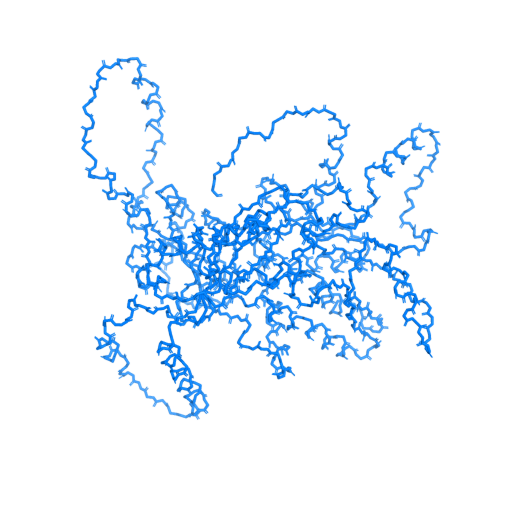25 427 TRP A C 1
ATOM 3140 O O . TRP A 1 427 ? 8.184 -4.700 -21.329 1.00 96.25 427 TRP A O 1
ATOM 3150 N N . PRO A 1 428 ? 10.024 -4.246 -22.543 1.00 95.50 428 PRO A N 1
ATOM 3151 C CA . PRO A 1 428 ? 9.365 -4.219 -23.852 1.00 95.50 428 PRO A CA 1
ATOM 3152 C C . PRO A 1 428 ? 8.437 -5.395 -24.179 1.00 95.50 428 PRO A C 1
ATOM 3154 O O . PRO A 1 428 ? 7.401 -5.146 -24.809 1.00 95.50 428 PRO A O 1
ATOM 3157 N N . PRO A 1 429 ? 8.722 -6.646 -23.754 1.00 94.06 429 PRO A N 1
ATOM 3158 C CA . PRO A 1 429 ? 7.850 -7.779 -24.058 1.00 94.06 429 PRO A CA 1
ATOM 3159 C C . PRO A 1 429 ? 6.409 -7.643 -23.542 1.00 94.06 429 PRO A C 1
ATOM 3161 O O . PRO A 1 429 ? 5.507 -8.261 -24.107 1.00 94.06 429 PRO A O 1
ATOM 3164 N N . VAL A 1 430 ? 6.152 -6.781 -22.547 1.00 94.06 430 VAL A N 1
ATOM 3165 C CA . VAL A 1 430 ? 4.788 -6.482 -22.070 1.00 94.06 430 VAL A CA 1
ATOM 3166 C C . VAL A 1 430 ? 3.877 -5.922 -23.165 1.00 94.06 430 VAL A C 1
ATOM 3168 O O . VAL A 1 430 ? 2.661 -5.991 -23.044 1.00 94.06 430 VAL A O 1
ATOM 3171 N N . SER A 1 431 ? 4.437 -5.393 -24.257 1.00 93.69 431 SER A N 1
ATOM 3172 C CA . SER A 1 431 ? 3.659 -4.872 -25.390 1.00 93.69 431 SER A CA 1
ATOM 3173 C C . SER A 1 431 ? 2.805 -5.950 -26.069 1.00 93.69 431 SER A C 1
ATOM 3175 O O . SER A 1 431 ? 1.824 -5.624 -26.728 1.00 93.69 431 SER A O 1
ATOM 3177 N N . GLY A 1 432 ? 3.173 -7.229 -25.914 1.00 91.25 432 GLY A N 1
ATOM 3178 C CA . GLY A 1 432 ? 2.380 -8.365 -26.389 1.00 91.25 432 GLY A CA 1
ATOM 3179 C C . GLY A 1 432 ? 1.283 -8.816 -25.418 1.00 91.25 432 GLY A C 1
ATOM 3180 O O . GLY A 1 432 ? 0.524 -9.722 -25.748 1.00 91.25 432 GLY A O 1
ATOM 3181 N N . TRP A 1 433 ? 1.202 -8.233 -24.221 1.00 94.06 433 TRP A N 1
ATOM 3182 C CA . TRP A 1 433 ? 0.236 -8.608 -23.188 1.00 94.06 433 TRP A CA 1
ATOM 3183 C C . TRP A 1 433 ? -1.068 -7.816 -23.330 1.00 94.06 433 TRP A C 1
ATOM 3185 O O . TRP A 1 433 ? -1.113 -6.745 -23.933 1.00 94.06 433 TRP A O 1
ATOM 3195 N N . GLN A 1 434 ? -2.145 -8.340 -22.750 1.00 94.06 434 GLN A N 1
ATOM 3196 C CA . GLN A 1 434 ? -3.477 -7.741 -22.805 1.00 94.06 434 GLN A CA 1
ATOM 3197 C C . GLN A 1 434 ? -3.844 -7.085 -21.473 1.00 94.06 434 GLN A C 1
ATOM 3199 O O . GLN A 1 434 ? -3.428 -7.544 -20.412 1.00 94.06 434 GLN A O 1
ATOM 3204 N N . VAL A 1 435 ? -4.674 -6.042 -21.514 1.00 95.81 435 VAL A N 1
ATOM 3205 C CA . VAL A 1 435 ? -5.266 -5.457 -20.302 1.00 95.81 435 VAL A CA 1
ATOM 3206 C C . VAL A 1 435 ? -6.430 -6.342 -19.852 1.00 95.81 435 VAL A C 1
ATOM 3208 O O . VAL A 1 435 ? -7.494 -6.333 -20.468 1.00 95.81 435 VAL A O 1
ATOM 3211 N N . GLY A 1 436 ? -6.226 -7.106 -18.780 1.00 93.12 436 GLY A N 1
ATOM 3212 C CA . GLY A 1 436 ? -7.249 -7.949 -18.157 1.00 93.12 436 GLY A CA 1
ATOM 3213 C C . GLY A 1 436 ? -8.108 -7.209 -17.127 1.00 93.12 436 GLY A C 1
ATOM 3214 O O . GLY A 1 436 ? -9.227 -7.629 -16.845 1.00 93.12 436 GLY A O 1
ATOM 3215 N N . GLY A 1 437 ? -7.617 -6.092 -16.587 1.00 93.12 437 GLY A N 1
ATOM 3216 C CA . GLY A 1 437 ? -8.331 -5.296 -15.591 1.00 93.12 437 GLY A CA 1
ATOM 3217 C C . GLY A 1 437 ? -7.795 -3.874 -15.485 1.00 93.12 437 GLY A C 1
ATOM 3218 O O . GLY A 1 437 ? -6.625 -3.618 -15.767 1.00 93.12 437 GLY A O 1
ATOM 3219 N N . ILE A 1 438 ? -8.660 -2.950 -15.072 1.00 94.62 438 ILE A N 1
ATOM 3220 C CA . ILE A 1 438 ? -8.304 -1.563 -14.769 1.00 94.62 438 ILE A CA 1
ATOM 3221 C C . ILE A 1 438 ? -8.794 -1.274 -13.356 1.00 94.62 438 ILE A C 1
ATOM 3223 O O . ILE A 1 438 ? -9.946 -1.554 -13.019 1.00 94.62 438 ILE A O 1
ATOM 3227 N N . ARG A 1 439 ? -7.918 -0.726 -12.518 1.00 92.62 439 ARG A N 1
ATOM 3228 C CA . ARG A 1 439 ? -8.245 -0.360 -11.139 1.00 92.62 439 ARG A CA 1
ATOM 3229 C C . ARG A 1 439 ? -7.934 1.106 -10.925 1.00 92.62 439 ARG A C 1
ATOM 3231 O O . ARG A 1 439 ? -7.021 1.654 -11.539 1.00 92.62 439 ARG A O 1
ATOM 3238 N N . SER A 1 440 ? -8.662 1.714 -10.004 1.00 92.44 440 SER A N 1
ATOM 3239 C CA . SER A 1 440 ? -8.428 3.079 -9.564 1.00 92.44 440 SER A CA 1
ATOM 3240 C C . SER A 1 440 ? -8.441 3.139 -8.047 1.00 92.44 440 SER A C 1
ATOM 3242 O O . SER A 1 440 ? -9.183 2.413 -7.382 1.00 92.44 440 SER A O 1
ATOM 3244 N N . GLY A 1 441 ? -7.574 3.970 -7.482 1.00 92.19 441 GLY A N 1
ATOM 3245 C CA . GLY A 1 441 ? -7.506 4.151 -6.044 1.00 92.19 441 GLY A CA 1
ATOM 3246 C C . GLY A 1 441 ? -6.887 5.477 -5.652 1.00 92.19 441 GLY A C 1
ATOM 3247 O O . GLY A 1 441 ? -6.075 6.052 -6.374 1.00 92.19 441 GLY A O 1
ATOM 3248 N N . VAL A 1 442 ? -7.241 5.935 -4.452 1.00 94.25 442 VAL A N 1
ATOM 3249 C CA . VAL A 1 442 ? -6.778 7.215 -3.913 1.00 94.25 442 VAL A CA 1
ATOM 3250 C C . VAL A 1 442 ? -5.886 7.001 -2.697 1.00 94.25 442 VAL A C 1
ATOM 3252 O O . VAL A 1 442 ? -6.229 6.302 -1.737 1.00 94.25 442 VAL A O 1
ATOM 3255 N N . ARG A 1 443 ? -4.708 7.622 -2.729 1.00 93.44 443 ARG A N 1
ATOM 3256 C CA . ARG A 1 443 ? -3.739 7.635 -1.632 1.00 93.44 443 ARG A CA 1
ATOM 3257 C C . ARG A 1 443 ? -3.946 8.883 -0.787 1.00 93.44 443 ARG A C 1
ATOM 3259 O O . ARG A 1 443 ? -3.909 9.984 -1.314 1.00 93.44 443 ARG A O 1
ATOM 3266 N N . ALA A 1 444 ? -4.056 8.704 0.527 1.00 94.31 444 ALA A N 1
ATOM 3267 C CA . ALA A 1 444 ? -3.887 9.789 1.491 1.00 94.31 444 ALA A CA 1
ATOM 3268 C C . ALA A 1 444 ? -2.396 9.966 1.793 1.00 94.31 444 ALA A C 1
ATOM 3270 O O . ALA A 1 444 ? -1.791 9.084 2.417 1.00 94.31 444 ALA A O 1
ATOM 3271 N N . LEU A 1 445 ? -1.812 11.065 1.331 1.00 94.31 445 LEU A N 1
ATOM 3272 C CA . LEU A 1 445 ? -0.419 11.429 1.538 1.00 94.31 445 LEU A CA 1
ATOM 3273 C C . LEU A 1 445 ? -0.319 12.378 2.742 1.00 94.31 445 LEU A C 1
ATOM 3275 O O . LEU A 1 445 ? -0.962 13.424 2.744 1.00 94.31 445 LEU A O 1
ATOM 3279 N N . PRO A 1 446 ? 0.458 12.027 3.778 1.00 93.44 446 PRO A N 1
ATOM 3280 C CA . PRO A 1 446 ? 0.714 12.930 4.885 1.00 93.44 446 PRO A CA 1
ATOM 3281 C C . PRO A 1 446 ? 1.796 13.948 4.482 1.00 93.44 446 PRO A C 1
ATOM 3283 O O . PRO A 1 446 ? 2.512 13.727 3.492 1.00 93.44 446 PRO A O 1
ATOM 3286 N N . PRO A 1 447 ? 1.984 15.024 5.262 1.00 91.94 447 PRO A N 1
ATOM 3287 C CA . PRO A 1 447 ? 3.007 16.020 4.993 1.00 91.94 447 PRO A CA 1
ATOM 3288 C C . PRO A 1 447 ? 4.396 15.384 5.002 1.00 91.94 447 PRO A C 1
ATOM 3290 O O . PRO A 1 447 ? 4.669 14.415 5.719 1.00 91.94 447 PRO A O 1
ATOM 3293 N N . ARG A 1 448 ? 5.300 15.919 4.182 1.00 89.81 448 ARG A N 1
ATOM 3294 C CA . ARG A 1 448 ? 6.677 15.430 4.129 1.00 89.81 448 ARG A CA 1
ATOM 3295 C C . ARG A 1 448 ? 7.493 16.090 5.235 1.00 89.81 448 ARG A C 1
ATOM 3297 O O . ARG A 1 448 ? 7.621 17.307 5.265 1.00 89.81 448 ARG A O 1
ATOM 3304 N N . THR A 1 449 ? 8.094 15.279 6.095 1.00 88.06 449 THR A N 1
ATOM 3305 C CA . THR A 1 449 ? 9.040 15.722 7.126 1.00 88.06 449 THR A CA 1
ATOM 3306 C C . THR A 1 449 ? 10.456 15.250 6.784 1.00 88.06 449 THR A C 1
ATOM 3308 O O . THR A 1 449 ? 10.689 14.608 5.752 1.00 88.06 449 THR A O 1
ATOM 3311 N N . GLN A 1 450 ? 11.424 15.523 7.665 1.00 86.25 450 GLN A N 1
ATOM 3312 C CA . GLN A 1 450 ? 12.786 14.988 7.538 1.00 86.25 450 GLN A CA 1
ATOM 3313 C C . GLN A 1 450 ? 12.821 13.449 7.543 1.00 86.25 450 GLN A C 1
ATOM 3315 O O . GLN A 1 450 ? 13.690 12.854 6.908 1.00 86.25 450 GLN A O 1
ATOM 3320 N N . GLN A 1 451 ? 11.842 12.804 8.189 1.00 85.50 451 GLN A N 1
ATOM 3321 C CA . GLN A 1 451 ? 11.681 11.345 8.214 1.00 85.50 451 GLN A CA 1
ATOM 3322 C C . GLN A 1 451 ? 10.891 10.808 7.004 1.00 85.50 451 GLN A C 1
ATOM 3324 O O . GLN A 1 451 ? 10.599 9.615 6.904 1.00 85.50 451 GLN A O 1
ATOM 3329 N N . GLY A 1 452 ? 10.550 11.682 6.051 1.00 87.38 452 GLY A N 1
ATOM 3330 C CA . GLY A 1 452 ? 9.669 11.387 4.928 1.00 87.38 452 GLY A CA 1
ATOM 3331 C C . GLY A 1 452 ? 8.201 11.648 5.264 1.00 87.38 452 GLY A C 1
ATOM 3332 O O . GLY A 1 452 ? 7.878 12.400 6.175 1.00 87.38 452 GLY A O 1
ATOM 3333 N N . SER A 1 453 ? 7.288 11.063 4.493 1.00 89.12 453 SER A N 1
ATOM 3334 C CA . SER A 1 453 ? 5.844 11.190 4.749 1.00 89.12 453 SER A CA 1
ATOM 3335 C C . SER A 1 453 ? 5.419 10.159 5.801 1.00 89.12 453 SER A C 1
ATOM 3337 O O . SER A 1 453 ? 5.097 9.012 5.466 1.00 89.12 453 SER A O 1
ATOM 3339 N N . VAL A 1 454 ? 5.518 10.549 7.069 1.00 92.44 454 VAL A N 1
ATOM 3340 C CA . VAL A 1 454 ? 5.170 9.716 8.226 1.00 92.44 454 VAL A CA 1
ATOM 3341 C C . VAL A 1 454 ? 3.640 9.684 8.391 1.00 92.44 454 VAL A C 1
ATOM 3343 O O . VAL A 1 454 ? 3.011 10.732 8.259 1.00 92.44 454 VAL A O 1
ATOM 3346 N N . PRO A 1 455 ? 3.012 8.516 8.627 1.00 94.38 455 PRO A N 1
ATOM 3347 C CA . PRO A 1 455 ? 1.560 8.427 8.800 1.00 94.38 455 PRO A CA 1
ATOM 3348 C C . PRO A 1 455 ? 1.055 9.185 10.030 1.00 94.38 455 PRO A C 1
ATOM 3350 O O . PRO A 1 455 ? 1.799 9.396 10.981 1.00 94.38 455 PRO A O 1
ATOM 3353 N N . LEU A 1 456 ? -0.232 9.534 10.031 1.00 94.69 456 LEU A N 1
ATOM 3354 C CA . LEU A 1 456 ? -0.857 10.241 11.148 1.00 94.69 456 LEU A CA 1
ATOM 3355 C C . LEU A 1 456 ? -1.515 9.226 12.079 1.00 94.69 456 LEU A C 1
ATOM 3357 O O . LEU A 1 456 ? -2.330 8.416 11.621 1.00 94.69 456 LEU A O 1
ATOM 3361 N N . ALA A 1 457 ? -1.181 9.276 13.365 1.00 95.19 457 ALA A N 1
ATOM 3362 C CA . ALA A 1 457 ? -1.816 8.450 14.383 1.00 95.19 457 ALA A CA 1
ATOM 3363 C C . ALA A 1 457 ? -2.060 9.237 15.676 1.00 95.19 457 ALA A C 1
ATOM 3365 O O . ALA A 1 457 ? -1.526 10.330 15.834 1.00 95.19 457 ALA A O 1
ATOM 3366 N N . GLY A 1 458 ? -2.866 8.684 16.583 1.00 94.31 458 GLY A N 1
ATOM 3367 C CA . GLY A 1 458 ? -3.118 9.256 17.910 1.00 94.31 458 GLY A CA 1
ATOM 3368 C C . GLY A 1 458 ? -4.599 9.416 18.240 1.00 94.31 458 GLY A C 1
ATOM 3369 O O . GLY A 1 458 ? -5.474 9.164 17.411 1.00 94.31 458 GLY A O 1
ATOM 3370 N N . ARG A 1 459 ? -4.881 9.818 19.475 1.00 92.62 459 ARG A N 1
ATOM 3371 C CA . ARG A 1 459 ? -6.212 10.153 19.979 1.00 92.62 459 ARG A CA 1
ATOM 3372 C C . ARG A 1 459 ? -6.719 11.426 19.305 1.00 92.62 459 ARG A C 1
ATOM 3374 O O . ARG A 1 459 ? -5.973 12.378 19.078 1.00 92.62 459 ARG A O 1
ATOM 3381 N N . TRP A 1 460 ? -7.993 11.448 18.958 1.00 90.25 460 TRP A N 1
ATOM 3382 C CA . TRP A 1 460 ? -8.656 12.639 18.456 1.00 90.25 460 TRP A CA 1
ATOM 3383 C C . TRP A 1 460 ? -9.209 13.442 19.632 1.00 90.25 460 TRP A C 1
ATOM 3385 O O . TRP A 1 460 ? -9.966 12.911 20.441 1.00 90.25 460 TRP A O 1
ATOM 3395 N N . THR A 1 461 ? -8.830 14.716 19.721 1.00 82.38 461 THR A N 1
ATOM 3396 C CA . THR A 1 461 ? -9.225 15.628 20.810 1.00 82.38 461 THR A CA 1
ATOM 3397 C C . THR A 1 461 ? -10.151 16.754 20.334 1.00 82.38 461 THR A C 1
ATOM 3399 O O . THR A 1 461 ? -10.352 17.723 21.057 1.00 82.38 461 THR A O 1
ATOM 3402 N N . GLY A 1 462 ? -10.713 16.639 19.125 1.00 74.31 462 GLY A N 1
ATOM 3403 C CA . GLY A 1 462 ? -11.576 17.656 18.516 1.00 74.31 462 GLY A CA 1
ATOM 3404 C C . GLY A 1 462 ? -10.867 18.525 17.470 1.00 74.31 462 GLY A C 1
ATOM 3405 O O . GLY A 1 462 ? -9.639 18.620 17.445 1.00 74.31 462 GLY A O 1
ATOM 3406 N N . GLY A 1 463 ? -11.660 19.137 16.584 1.00 66.44 463 GLY A N 1
ATOM 3407 C CA . GLY A 1 463 ? -11.178 19.978 15.478 1.00 66.44 463 GLY A CA 1
ATOM 3408 C C . GLY A 1 463 ? -10.773 21.400 15.894 1.00 66.44 463 GLY A C 1
ATOM 3409 O O . GLY A 1 463 ? -10.965 21.806 17.044 1.00 66.44 463 GLY A O 1
ATOM 3410 N N . LYS A 1 464 ? -10.266 22.188 14.932 1.00 61.06 464 LYS A N 1
ATOM 3411 C CA . LYS A 1 464 ? -9.729 23.557 15.122 1.00 61.06 464 LYS A CA 1
ATOM 3412 C C . LYS A 1 464 ? -10.660 24.470 15.950 1.00 61.06 464 LYS A C 1
ATOM 3414 O O . LYS A 1 464 ? -10.191 25.207 16.812 1.00 61.06 464 LYS A O 1
ATOM 3419 N N . GLN A 1 465 ? -11.979 24.387 15.747 1.00 51.44 465 GLN A N 1
ATOM 3420 C CA . GLN A 1 465 ? -12.971 25.219 16.451 1.00 51.44 465 GLN A CA 1
ATOM 3421 C C . GLN A 1 465 ? -13.183 24.829 17.924 1.00 51.44 465 GLN A C 1
ATOM 3423 O O . GLN A 1 465 ? -13.334 25.707 18.772 1.00 51.44 465 GLN A O 1
ATOM 3428 N N . GLN A 1 466 ? -13.154 23.533 18.252 1.00 56.50 466 GLN A N 1
ATOM 3429 C CA . GLN A 1 466 ? -13.308 23.062 19.636 1.00 56.50 466 GLN A CA 1
ATOM 3430 C C . GLN A 1 466 ? -12.072 23.407 20.476 1.00 56.50 466 GLN A C 1
ATOM 3432 O O . GLN A 1 466 ? -12.205 23.815 21.627 1.00 56.50 466 GLN A O 1
ATOM 3437 N N . GLN A 1 467 ? -10.879 23.341 19.878 1.00 56.94 467 GLN A N 1
ATOM 3438 C CA . GLN A 1 467 ? -9.631 23.721 20.548 1.00 56.94 467 GLN A CA 1
ATOM 3439 C C . GLN A 1 467 ? -9.547 25.238 20.809 1.00 56.94 467 GLN A C 1
ATOM 3441 O O . GLN A 1 467 ? -9.114 25.653 21.883 1.00 56.94 467 GLN A O 1
ATOM 3446 N N . GLN A 1 468 ? -10.016 26.080 19.877 1.00 54.69 468 GLN A N 1
ATOM 3447 C CA . GLN A 1 468 ? -10.068 27.538 20.069 1.00 54.69 468 GLN A CA 1
ATOM 3448 C C . GLN A 1 468 ? -11.081 27.962 21.145 1.00 54.69 468 GLN A C 1
ATOM 3450 O O . GLN A 1 468 ? -10.775 28.837 21.954 1.00 54.69 468 GLN A O 1
ATOM 3455 N N . GLN A 1 469 ? -12.256 27.324 21.207 1.00 53.09 469 GLN A N 1
ATOM 3456 C CA . GLN A 1 469 ? -13.227 27.571 22.282 1.00 53.09 469 GLN A CA 1
ATOM 3457 C C . GLN A 1 469 ? -12.676 27.170 23.657 1.00 53.09 469 GLN A C 1
ATOM 3459 O O . GLN A 1 469 ? -12.836 27.922 24.617 1.00 53.09 469 GLN A O 1
ATOM 3464 N N . GLN A 1 470 ? -11.962 26.044 23.751 1.00 55.75 470 GLN A N 1
ATOM 3465 C CA . GLN A 1 470 ? -11.310 25.619 24.995 1.00 55.75 470 GLN A CA 1
ATOM 3466 C C . GLN A 1 470 ? -10.204 26.594 25.437 1.00 55.75 470 GLN A C 1
ATOM 3468 O O . GLN A 1 470 ? -10.112 26.917 26.620 1.00 55.75 470 GLN A O 1
ATOM 3473 N N . GLN A 1 471 ? -9.407 27.129 24.504 1.00 55.31 471 GLN A N 1
ATOM 3474 C CA . GLN A 1 471 ? -8.400 28.153 24.818 1.00 55.31 471 GLN A CA 1
ATOM 3475 C C . GLN A 1 471 ? -9.025 29.480 25.274 1.00 55.31 471 GLN A C 1
ATOM 3477 O O . GLN A 1 471 ? -8.517 30.099 26.209 1.00 55.31 471 GLN A O 1
ATOM 3482 N N . GLN A 1 472 ? -10.139 29.911 24.672 1.00 53.88 472 GLN A N 1
ATOM 3483 C CA . GLN A 1 472 ? -10.861 31.111 25.116 1.00 53.88 472 GLN A CA 1
ATOM 3484 C C . GLN A 1 472 ? -11.482 30.934 26.510 1.00 53.88 472 GLN A C 1
ATOM 3486 O O . GLN A 1 472 ? -11.442 31.865 27.312 1.00 53.88 472 GLN A O 1
ATOM 3491 N N . GLN A 1 473 ? -11.990 29.741 26.836 1.00 54.56 473 GLN A N 1
ATOM 3492 C CA . GLN A 1 473 ? -12.519 29.431 28.171 1.00 54.56 473 GLN A CA 1
ATOM 3493 C C . GLN A 1 473 ? -11.414 29.403 29.243 1.00 54.56 473 GLN A C 1
ATOM 3495 O O . GLN A 1 473 ? -11.606 29.954 30.326 1.00 54.56 473 GLN A O 1
ATOM 3500 N N . GLN A 1 474 ? -10.224 28.873 28.924 1.00 53.97 474 GLN A N 1
ATOM 3501 C CA . GLN A 1 474 ? -9.056 28.928 29.820 1.00 53.97 474 GLN A CA 1
ATOM 3502 C C . GLN A 1 474 ? -8.569 30.363 30.073 1.00 53.97 474 GLN A C 1
ATOM 3504 O O . GLN A 1 474 ? -8.189 30.701 31.194 1.00 53.97 474 GLN A O 1
ATOM 3509 N N . GLN A 1 475 ? -8.610 31.233 29.058 1.00 51.81 475 GLN A N 1
ATOM 3510 C CA . GLN A 1 475 ? -8.220 32.644 29.195 1.00 51.81 475 GLN A CA 1
ATOM 3511 C C . GLN A 1 475 ? -9.225 33.479 30.006 1.00 51.81 475 GLN A C 1
ATOM 3513 O O . GLN A 1 475 ? -8.852 34.515 30.550 1.00 51.81 475 GLN A O 1
ATOM 3518 N N . GLN A 1 476 ? -10.475 33.026 30.145 1.00 51.31 476 GLN A N 1
ATOM 3519 C CA . GLN A 1 476 ? -11.503 33.679 30.967 1.00 51.31 476 GLN A CA 1
ATOM 3520 C C . GLN A 1 476 ? -11.494 33.233 32.440 1.00 51.31 476 GLN A C 1
ATOM 3522 O O . GLN A 1 476 ? -12.412 33.559 33.190 1.00 51.31 476 GLN A O 1
ATOM 3527 N N . GLY A 1 477 ? -10.466 32.500 32.885 1.00 41.84 477 GLY A N 1
ATOM 3528 C CA . GLY A 1 477 ? -10.333 32.075 34.282 1.00 41.84 477 GLY A CA 1
ATOM 3529 C C . GLY A 1 477 ? -11.324 30.985 34.703 1.00 41.84 477 GLY A C 1
ATOM 3530 O O . GLY A 1 477 ? -11.384 30.645 35.884 1.00 41.84 477 GLY A O 1
ATOM 3531 N N . GLN A 1 478 ? -12.074 30.403 33.761 1.00 43.91 478 GLN A N 1
ATOM 3532 C CA . GLN A 1 478 ? -12.750 29.138 34.008 1.00 43.91 478 GLN A CA 1
ATOM 3533 C C . GLN A 1 478 ? -11.694 28.039 33.997 1.00 43.91 478 GLN A C 1
ATOM 3535 O O . GLN A 1 478 ? -10.965 27.854 33.020 1.00 43.91 478 GLN A O 1
ATOM 3540 N N . GLN A 1 479 ? -11.589 27.326 35.117 1.00 35.81 479 GLN A N 1
ATOM 3541 C CA . GLN A 1 479 ? -10.762 26.138 35.232 1.00 35.81 479 GLN A CA 1
ATOM 3542 C C . GLN A 1 479 ? -11.317 25.101 34.248 1.00 35.81 479 GLN A C 1
ATOM 3544 O O . GLN A 1 479 ? -12.247 24.364 34.563 1.00 35.81 479 GLN A O 1
ATOM 3549 N N . VAL A 1 480 ? -10.775 25.058 33.030 1.00 40.88 480 VAL A N 1
ATOM 3550 C CA . VAL A 1 480 ? -10.968 23.909 32.149 1.00 40.88 480 VAL A CA 1
ATOM 3551 C C . VAL A 1 480 ? -10.152 22.798 32.789 1.00 40.88 480 VAL A C 1
ATOM 3553 O O . VAL A 1 480 ? -8.950 22.675 32.549 1.00 40.88 480 VAL A O 1
ATOM 3556 N N . GLN A 1 481 ? -10.786 22.031 33.678 1.00 33.34 481 GLN A N 1
ATOM 3557 C CA . GLN A 1 481 ? -10.301 20.693 33.966 1.00 33.34 481 GLN A CA 1
ATOM 3558 C C . GLN A 1 481 ? -10.138 20.023 32.603 1.00 33.34 481 GLN A C 1
ATOM 3560 O O . GLN A 1 481 ? -11.085 19.945 31.823 1.00 33.34 481 GLN A O 1
ATOM 3565 N N . LEU A 1 482 ? -8.912 19.609 32.282 1.00 36.59 482 LEU A N 1
ATOM 3566 C CA . LEU A 1 482 ? -8.685 18.593 31.266 1.00 36.59 482 LEU A CA 1
ATOM 3567 C C . LEU A 1 482 ? -9.418 17.355 31.777 1.00 36.59 482 LEU A C 1
ATOM 3569 O O . LEU A 1 482 ? -8.834 16.545 32.492 1.00 36.59 482 LEU A O 1
ATOM 3573 N N . THR A 1 483 ? -10.715 17.249 31.499 1.00 32.12 483 THR A N 1
ATOM 3574 C CA . THR A 1 483 ? -11.480 16.051 31.800 1.00 32.12 483 THR A CA 1
ATOM 3575 C C . THR A 1 483 ? -11.027 15.012 30.784 1.00 32.12 483 THR A C 1
ATOM 3577 O O . THR A 1 483 ? -11.552 14.834 29.692 1.00 32.12 483 THR A O 1
ATOM 3580 N N . THR A 1 484 ? -9.930 14.348 31.139 1.00 37.12 484 THR A N 1
ATOM 3581 C CA . THR A 1 484 ? -9.505 13.070 30.570 1.00 37.12 484 THR A CA 1
ATOM 3582 C C . THR A 1 484 ? -10.450 11.936 30.975 1.00 37.12 484 THR A C 1
ATOM 3584 O O . THR A 1 484 ? -10.259 10.802 30.547 1.00 37.12 484 THR A O 1
ATOM 3587 N N . GLU A 1 485 ? -11.482 12.226 31.770 1.00 33.19 485 GLU A N 1
ATOM 3588 C CA . GLU A 1 485 ? -12.533 11.289 32.139 1.00 33.19 485 GLU A CA 1
ATOM 3589 C C . GLU A 1 485 ? -13.728 11.393 31.184 1.00 33.19 485 GLU A C 1
ATOM 3591 O O . GLU A 1 485 ? -14.102 12.469 30.722 1.00 33.19 485 GLU A O 1
ATOM 3596 N N . MET A 1 486 ? -14.307 10.236 30.858 1.00 40.62 486 MET A N 1
ATOM 3597 C CA . MET A 1 486 ? -15.425 10.062 29.930 1.00 40.62 486 MET A CA 1
ATOM 3598 C C . MET A 1 486 ? -16.746 10.656 30.465 1.00 40.62 486 MET A C 1
ATOM 3600 O O . MET A 1 486 ? -17.700 9.913 30.688 1.00 40.62 486 MET A O 1
ATOM 3604 N N . GLU A 1 487 ? -16.837 11.971 30.669 1.00 40.31 487 GLU A N 1
ATOM 3605 C CA . GLU A 1 487 ? -18.013 12.602 31.297 1.00 40.31 487 GLU A CA 1
ATOM 3606 C C . GLU A 1 487 ? -19.290 12.551 30.435 1.00 40.31 487 GLU A C 1
ATOM 3608 O O . GLU A 1 487 ? -20.384 12.440 30.978 1.00 40.31 487 GLU A O 1
ATOM 3613 N N . ASP A 1 488 ? -19.184 12.480 29.103 1.00 51.94 488 ASP A N 1
ATOM 3614 C CA . ASP A 1 488 ? -20.368 12.404 28.220 1.00 51.94 488 ASP A CA 1
ATOM 3615 C C . ASP A 1 488 ? -20.766 10.980 27.826 1.00 51.94 488 ASP A C 1
ATOM 3617 O O . ASP A 1 488 ? -21.683 10.757 27.033 1.00 51.94 488 ASP A O 1
ATOM 3621 N N . GLY A 1 489 ? -20.017 9.983 28.295 1.00 61.88 489 GLY A N 1
ATOM 3622 C CA . GLY A 1 489 ? -20.245 8.611 27.893 1.00 61.88 489 GLY A CA 1
ATOM 3623 C C . GLY A 1 489 ? -20.111 8.350 26.382 1.00 61.88 489 GLY A C 1
ATOM 3624 O O . GLY A 1 489 ? -20.767 7.442 25.871 1.00 61.88 489 GLY A O 1
ATOM 3625 N N . ARG A 1 490 ? -19.264 9.103 25.678 1.00 71.81 490 ARG A N 1
ATOM 3626 C CA . ARG A 1 490 ? -18.903 8.870 24.270 1.00 71.81 490 ARG A CA 1
ATOM 3627 C C . ARG A 1 490 ? -17.623 8.020 24.170 1.00 71.81 490 ARG A C 1
ATOM 3629 O O . ARG A 1 490 ? -16.767 8.151 25.043 1.00 71.81 490 ARG A O 1
ATOM 3636 N N . PRO A 1 491 ? -17.471 7.157 23.146 1.00 83.69 491 PRO A N 1
ATOM 3637 C CA . PRO A 1 491 ? -16.260 6.352 22.965 1.00 83.69 491 PRO A CA 1
ATOM 3638 C C . PRO A 1 491 ? -15.022 7.218 22.715 1.00 83.69 491 PRO A C 1
ATOM 3640 O O . PRO A 1 491 ? -15.096 8.236 22.023 1.00 83.69 491 PRO A O 1
ATOM 3643 N N . ALA A 1 492 ? -13.854 6.764 23.178 1.00 88.50 492 ALA A N 1
ATOM 3644 C CA . ALA A 1 492 ? -12.585 7.390 22.816 1.00 88.50 492 ALA A CA 1
ATOM 3645 C C . ALA A 1 492 ? -12.323 7.247 21.305 1.00 88.50 492 ALA A C 1
ATOM 3647 O O . ALA A 1 492 ? -12.352 6.141 20.765 1.00 88.50 492 ALA A O 1
ATOM 3648 N N . VAL A 1 493 ? -12.038 8.351 20.612 1.00 92.62 493 VAL A N 1
ATOM 3649 C CA . VAL A 1 493 ? -11.776 8.346 19.164 1.00 92.62 493 VAL A CA 1
ATOM 3650 C C . VAL A 1 493 ? -10.273 8.361 18.905 1.00 92.62 493 VAL A C 1
ATOM 3652 O O . VAL A 1 493 ? -9.545 9.192 19.439 1.00 92.62 493 VAL A O 1
ATOM 3655 N N . TRP A 1 494 ? -9.809 7.452 18.055 1.00 94.50 494 TRP A N 1
ATOM 3656 C CA . TRP A 1 494 ? -8.412 7.272 17.675 1.00 94.50 494 TRP A CA 1
ATOM 3657 C C . TRP A 1 494 ? -8.269 7.283 16.157 1.00 94.50 494 TRP A C 1
ATOM 3659 O O . TRP A 1 494 ? -9.155 6.820 15.444 1.00 94.50 494 TRP A O 1
ATOM 3669 N N . LEU A 1 495 ? -7.139 7.760 15.648 1.00 94.44 495 LEU A N 1
ATOM 3670 C CA . LEU A 1 495 ? -6.863 7.892 14.220 1.00 94.44 495 LEU A CA 1
ATOM 3671 C C . LEU A 1 495 ? -5.661 7.042 13.806 1.00 94.44 495 LEU A C 1
ATOM 3673 O O . LEU A 1 495 ? -4.672 6.948 14.530 1.00 94.44 495 LEU A O 1
ATOM 3677 N N . LEU A 1 496 ? -5.742 6.450 12.611 1.00 95.56 496 LEU A N 1
ATOM 3678 C CA . LEU A 1 496 ? -4.597 5.905 11.875 1.00 95.56 496 LEU A CA 1
ATOM 3679 C C . LEU A 1 496 ? -4.797 6.094 10.364 1.00 95.56 496 LEU A C 1
ATOM 3681 O O . LEU A 1 496 ? -5.389 5.264 9.660 1.00 95.56 496 LEU A O 1
ATOM 3685 N N . VAL A 1 497 ? -4.280 7.201 9.839 1.00 94.62 497 VAL A N 1
ATOM 3686 C CA . VAL A 1 497 ? -4.509 7.650 8.459 1.00 94.62 497 VAL A CA 1
ATOM 3687 C C . VAL A 1 497 ? -3.208 8.068 7.770 1.00 94.62 497 VAL A C 1
ATOM 3689 O O . VAL A 1 497 ? -2.124 7.955 8.331 1.00 94.62 497 VAL A O 1
ATOM 3692 N N . GLY A 1 498 ? -3.284 8.443 6.490 1.00 93.25 498 GLY A N 1
ATOM 3693 C CA . GLY A 1 498 ? -2.109 8.964 5.783 1.00 93.25 498 GLY A CA 1
ATOM 3694 C C . GLY A 1 498 ? -0.951 7.978 5.565 1.00 93.25 498 GLY A C 1
ATOM 3695 O O . GLY A 1 498 ? 0.193 8.398 5.576 1.00 93.25 498 GLY A O 1
ATOM 3696 N N . LEU A 1 499 ? -1.165 6.666 5.367 1.00 91.00 499 LEU A N 1
ATOM 3697 C CA . LEU A 1 499 ? -0.018 5.770 5.087 1.00 91.00 499 LEU A CA 1
ATOM 3698 C C . LEU A 1 499 ? 0.561 5.917 3.659 1.00 91.00 499 LEU A C 1
ATOM 3700 O O . LEU A 1 499 ? 1.578 5.293 3.341 1.00 91.00 499 LEU A O 1
ATOM 3704 N N . GLY A 1 500 ? -0.068 6.714 2.789 1.00 88.56 500 GLY A N 1
ATOM 3705 C CA . GLY A 1 500 ? 0.371 6.938 1.412 1.00 88.56 500 GLY A CA 1
ATOM 3706 C C . GLY A 1 500 ? 0.672 5.647 0.642 1.00 88.56 500 GLY A C 1
ATOM 3707 O O . GLY A 1 500 ? -0.020 4.640 0.785 1.00 88.56 500 GLY A O 1
ATOM 3708 N N . ALA A 1 501 ? 1.743 5.672 -0.156 1.00 82.81 501 ALA A N 1
ATOM 3709 C CA . ALA A 1 501 ? 2.207 4.525 -0.944 1.00 82.81 501 ALA A CA 1
ATOM 3710 C C . ALA A 1 501 ? 2.943 3.443 -0.124 1.00 82.81 501 ALA A C 1
ATOM 3712 O O . ALA A 1 501 ? 3.288 2.401 -0.668 1.00 82.81 501 ALA A O 1
ATOM 3713 N N . ARG A 1 502 ? 3.197 3.668 1.173 1.00 83.12 502 ARG A N 1
ATOM 3714 C CA . ARG A 1 502 ? 3.969 2.755 2.042 1.00 83.12 502 ARG A CA 1
ATOM 3715 C C . ARG A 1 502 ? 3.086 1.975 3.017 1.00 83.12 502 ARG A C 1
ATOM 3717 O O . ARG A 1 502 ? 3.576 1.414 3.993 1.00 83.12 502 ARG A O 1
ATOM 3724 N N . GLY A 1 503 ? 1.781 1.927 2.743 1.00 87.50 503 GLY A N 1
ATOM 3725 C CA . GLY A 1 503 ? 0.781 1.269 3.581 1.00 87.50 503 GLY A CA 1
ATOM 3726 C C . GLY A 1 503 ? 1.158 -0.145 4.010 1.00 87.50 503 GLY A C 1
ATOM 3727 O O . GLY A 1 503 ? 1.068 -0.435 5.195 1.00 87.50 503 GLY A O 1
ATOM 3728 N N . LEU A 1 504 ? 1.627 -0.976 3.075 1.00 89.50 504 LEU A N 1
ATOM 3729 C CA . LEU A 1 504 ? 1.958 -2.385 3.322 1.00 89.50 504 LEU A CA 1
ATOM 3730 C C . LEU A 1 504 ? 3.211 -2.601 4.176 1.00 89.50 504 LEU A C 1
ATOM 3732 O O . LEU A 1 504 ? 3.378 -3.669 4.750 1.00 89.50 504 LEU A O 1
ATOM 3736 N N . VAL A 1 505 ? 4.100 -1.612 4.263 1.00 91.06 505 VAL A N 1
ATOM 3737 C CA . VAL A 1 505 ? 5.271 -1.712 5.143 1.00 91.06 505 VAL A CA 1
ATOM 3738 C C . VAL A 1 505 ? 4.838 -1.460 6.586 1.00 91.06 505 VAL A C 1
ATOM 3740 O O . VAL A 1 505 ? 5.228 -2.185 7.492 1.00 91.06 505 VAL A O 1
ATOM 3743 N N . TYR A 1 506 ? 4.003 -0.441 6.807 1.00 92.81 506 TYR A N 1
ATOM 3744 C CA . TYR A 1 506 ? 3.719 0.068 8.150 1.00 92.81 506 TYR A CA 1
ATOM 3745 C C . TYR A 1 506 ? 2.417 -0.426 8.779 1.00 92.81 506 TYR A C 1
ATOM 3747 O O . TYR A 1 506 ? 2.276 -0.316 9.997 1.00 92.81 506 TYR A O 1
ATOM 3755 N N . HIS A 1 507 ? 1.447 -0.930 8.007 1.00 91.56 507 HIS A N 1
ATOM 3756 C CA . HIS A 1 507 ? 0.102 -1.244 8.519 1.00 91.56 507 HIS A CA 1
ATOM 3757 C C . HIS A 1 507 ? 0.140 -2.204 9.701 1.00 91.56 507 HIS A C 1
ATOM 3759 O O . HIS A 1 507 ? -0.589 -1.990 10.666 1.00 91.56 507 HIS A O 1
ATOM 3765 N N . ALA A 1 508 ? 1.002 -3.221 9.644 1.00 92.00 508 ALA A N 1
ATOM 3766 C CA . ALA A 1 508 ? 1.141 -4.199 10.706 1.00 92.00 508 ALA A CA 1
ATOM 3767 C C . ALA A 1 508 ? 1.644 -3.544 11.999 1.00 92.00 508 ALA A C 1
ATOM 3769 O O . ALA A 1 508 ? 0.962 -3.559 13.028 1.00 92.00 508 ALA A O 1
ATOM 3770 N N . TRP A 1 509 ? 2.826 -2.931 11.942 1.00 94.50 509 TRP A N 1
ATOM 3771 C CA . TRP A 1 509 ? 3.466 -2.310 13.101 1.00 94.50 509 TRP A CA 1
ATOM 3772 C C . TRP A 1 509 ? 2.615 -1.191 13.701 1.00 94.50 509 TRP A C 1
ATOM 3774 O O . TRP A 1 509 ? 2.321 -1.230 14.894 1.00 94.50 509 TRP A O 1
ATOM 3784 N N . LEU A 1 510 ? 2.102 -0.273 12.879 1.00 94.31 510 LEU A N 1
ATOM 3785 C CA . LEU A 1 510 ? 1.227 0.799 13.356 1.00 94.31 510 LEU A CA 1
ATOM 3786 C C . LEU A 1 510 ? -0.084 0.259 13.926 1.00 94.31 510 LEU A C 1
ATOM 3788 O O . LEU A 1 510 ? -0.533 0.743 14.958 1.00 94.31 510 LEU A O 1
ATOM 3792 N N . GLY A 1 511 ? -0.669 -0.787 13.337 1.00 92.31 511 GLY A N 1
ATOM 3793 C CA . GLY A 1 511 ? -1.844 -1.438 13.914 1.00 92.31 511 GLY A CA 1
ATOM 3794 C C . GLY A 1 511 ? -1.577 -2.044 15.299 1.00 92.31 511 GLY A C 1
ATOM 3795 O O . GLY A 1 511 ? -2.474 -2.059 16.135 1.00 92.31 511 GLY A O 1
ATOM 3796 N N . GLN A 1 512 ? -0.345 -2.479 15.592 1.00 90.25 512 GLN A N 1
ATOM 3797 C CA . GLN A 1 512 ? 0.053 -2.916 16.942 1.00 90.25 512 GLN A CA 1
ATOM 3798 C C . GLN A 1 512 ? 0.123 -1.776 17.930 1.00 90.25 512 GLN A C 1
ATOM 3800 O O . GLN A 1 512 ? -0.334 -1.914 19.061 1.00 90.25 512 GLN A O 1
ATOM 3805 N N . LEU A 1 513 ? 0.775 -0.690 17.522 1.00 93.06 513 LEU A N 1
ATOM 3806 C CA . LEU A 1 513 ? 0.954 0.479 18.363 1.00 93.06 513 LEU A CA 1
ATOM 3807 C C . LEU A 1 513 ? -0.409 1.088 18.679 1.00 93.06 513 LEU A C 1
ATOM 3809 O O . LEU A 1 513 ? -0.702 1.338 19.839 1.00 93.06 513 LEU A O 1
ATOM 3813 N N . MET A 1 514 ? -1.288 1.178 17.679 1.00 93.19 514 MET A N 1
ATOM 3814 C CA . MET A 1 514 ? -2.666 1.620 17.873 1.00 93.19 514 MET A CA 1
ATOM 3815 C C . MET A 1 514 ? -3.477 0.677 18.752 1.00 93.19 514 MET A C 1
ATOM 3817 O O . MET A 1 514 ? -4.178 1.147 19.637 1.00 93.19 514 MET A O 1
ATOM 3821 N N . ALA A 1 515 ? -3.381 -0.641 18.558 1.00 89.06 515 ALA A N 1
ATOM 3822 C CA . ALA A 1 515 ? -4.083 -1.585 19.425 1.00 89.06 515 ALA A CA 1
ATOM 3823 C C . ALA A 1 515 ? -3.640 -1.447 20.891 1.00 89.06 515 ALA A C 1
ATOM 3825 O O . ALA A 1 515 ? -4.484 -1.485 21.778 1.00 89.06 515 ALA A O 1
ATOM 3826 N N . GLN A 1 516 ? -2.341 -1.253 21.144 1.00 88.38 516 GLN A N 1
ATOM 3827 C CA . GLN A 1 516 ? -1.828 -0.998 22.493 1.00 88.38 516 GLN A CA 1
ATOM 3828 C C . GLN A 1 516 ? -2.331 0.330 23.045 1.00 88.38 516 GLN A C 1
ATOM 3830 O O . GLN A 1 516 ? -2.878 0.337 24.139 1.00 88.38 516 GLN A O 1
ATOM 3835 N N . ALA A 1 517 ? -2.207 1.411 22.273 1.00 89.75 517 ALA A N 1
ATOM 3836 C CA . ALA A 1 517 ? -2.612 2.742 22.703 1.00 89.75 517 ALA A CA 1
ATOM 3837 C C . ALA A 1 517 ? -4.101 2.798 23.070 1.00 89.75 517 ALA A C 1
ATOM 3839 O O . ALA A 1 517 ? -4.456 3.339 24.110 1.00 89.75 517 ALA A O 1
ATOM 3840 N N . VAL A 1 518 ? -4.953 2.152 22.267 1.00 88.75 518 VAL A N 1
ATOM 3841 C CA . VAL A 1 518 ? -6.393 2.024 22.530 1.00 88.75 518 VAL A CA 1
ATOM 3842 C C . VAL A 1 518 ? -6.669 1.178 23.774 1.00 88.75 518 VAL A C 1
ATOM 3844 O O . VAL A 1 518 ? -7.554 1.513 24.549 1.00 88.75 518 VAL A O 1
ATOM 3847 N N . LEU A 1 519 ? -5.947 0.068 23.968 1.00 84.62 519 LEU A N 1
ATOM 3848 C CA . LEU A 1 519 ? -6.157 -0.822 25.118 1.00 84.62 519 LEU A CA 1
ATOM 3849 C C . LEU A 1 519 ? -5.685 -0.214 26.443 1.00 84.62 519 LEU A C 1
ATOM 3851 O O . LEU A 1 519 ? -6.275 -0.508 27.475 1.00 84.62 519 LEU A O 1
ATOM 3855 N N . SER A 1 520 ? -4.629 0.598 26.420 1.00 86.88 520 SER A N 1
ATOM 3856 C CA . SER A 1 520 ? -4.093 1.278 27.604 1.00 86.88 520 SER A CA 1
ATOM 3857 C C . SER A 1 520 ? -4.597 2.714 27.767 1.00 86.88 520 SER A C 1
ATOM 3859 O O . SER A 1 520 ? -4.075 3.425 28.617 1.00 86.88 520 SER A O 1
ATOM 3861 N N . ASP A 1 521 ? -5.508 3.159 26.897 1.00 88.12 521 ASP A N 1
ATOM 3862 C CA . ASP A 1 521 ? -5.956 4.550 26.744 1.00 88.12 521 ASP A CA 1
ATOM 3863 C C . ASP A 1 521 ? -4.817 5.593 26.819 1.00 88.12 521 ASP A C 1
ATOM 3865 O O . ASP A 1 521 ? -4.907 6.616 27.493 1.00 88.12 521 ASP A O 1
ATOM 3869 N N . SER A 1 522 ? -3.689 5.311 26.159 1.00 90.44 522 SER A N 1
ATOM 3870 C CA . SER A 1 522 ? -2.449 6.080 26.329 1.00 90.44 522 SER A CA 1
ATOM 3871 C C . SER A 1 522 ? -1.631 6.155 25.047 1.00 90.44 522 SER A C 1
ATOM 3873 O O . SER A 1 522 ? -1.398 5.158 24.370 1.00 90.44 522 SER A O 1
ATOM 3875 N N . GLU A 1 523 ? -1.137 7.352 24.732 1.00 93.12 523 GLU A N 1
ATOM 3876 C CA . GLU A 1 523 ? -0.311 7.605 23.546 1.00 93.12 523 GLU A CA 1
ATOM 3877 C C . GLU A 1 523 ? 1.182 7.345 23.774 1.00 93.12 523 GLU A C 1
ATOM 3879 O O . GLU A 1 523 ? 1.963 7.470 22.838 1.00 93.12 523 GLU A O 1
ATOM 3884 N N . GLN A 1 524 ? 1.599 6.970 24.990 1.00 92.38 524 GLN A N 1
ATOM 3885 C CA . GLN A 1 524 ? 3.018 6.872 25.371 1.00 92.38 524 GLN A CA 1
ATOM 3886 C C . GLN A 1 524 ? 3.847 5.937 24.477 1.00 92.38 524 GLN A C 1
ATOM 3888 O O . GLN A 1 524 ? 5.060 6.094 24.369 1.00 92.38 524 GLN A O 1
ATOM 3893 N N . GLN A 1 525 ? 3.206 4.957 23.839 1.00 88.56 525 GLN A N 1
ATOM 3894 C CA . GLN A 1 525 ? 3.868 3.992 22.960 1.00 88.56 525 GLN A CA 1
ATOM 3895 C C . GLN A 1 525 ? 3.911 4.429 21.488 1.00 88.56 525 GLN A C 1
ATOM 3897 O O . GLN A 1 525 ? 4.525 3.746 20.666 1.00 88.56 525 GLN A O 1
ATOM 3902 N N . LEU A 1 526 ? 3.241 5.528 21.131 1.00 94.06 526 LEU A N 1
ATOM 3903 C CA . LEU A 1 526 ? 3.267 6.083 19.783 1.00 94.06 526 LEU A CA 1
ATOM 3904 C C . LEU A 1 526 ? 4.535 6.936 19.607 1.00 94.06 526 LEU A C 1
ATOM 3906 O O . LEU A 1 526 ? 4.761 7.854 20.395 1.00 94.06 526 LEU A O 1
ATOM 3910 N N . PRO A 1 527 ? 5.360 6.683 18.574 1.00 95.50 527 PRO A N 1
ATOM 3911 C CA . PRO A 1 527 ? 6.433 7.596 18.194 1.00 95.50 527 PRO A CA 1
ATOM 3912 C C . PRO A 1 527 ? 5.917 9.024 17.993 1.00 95.50 527 PRO A C 1
ATOM 3914 O O . PRO A 1 527 ? 4.874 9.220 17.365 1.00 95.50 527 PRO A O 1
ATOM 3917 N N . GLN A 1 528 ? 6.665 10.020 18.476 1.00 93.44 528 GLN A N 1
ATOM 3918 C CA . GLN A 1 528 ? 6.268 11.431 18.392 1.00 93.44 528 GLN A CA 1
ATOM 3919 C C . GLN A 1 528 ? 6.060 11.895 16.946 1.00 93.44 528 GLN A C 1
ATOM 3921 O O . GLN A 1 528 ? 5.182 12.711 16.677 1.00 93.44 528 GLN A O 1
ATOM 3926 N N . GLU A 1 529 ? 6.793 11.322 15.989 1.00 94.50 529 GLU A N 1
ATOM 3927 C CA . GLU A 1 529 ? 6.641 11.649 14.572 1.00 94.50 529 GLU A CA 1
ATOM 3928 C C . GLU A 1 529 ? 5.245 11.311 14.026 1.00 94.50 529 GLU A C 1
ATOM 3930 O O . GLU A 1 529 ? 4.810 11.937 13.062 1.00 94.50 529 GLU A O 1
ATOM 3935 N N . LEU A 1 530 ? 4.521 10.366 14.645 1.0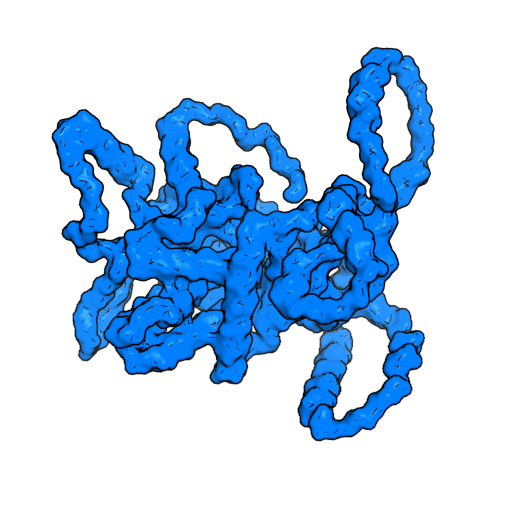0 94.25 530 LEU A N 1
ATOM 3936 C CA . LEU A 1 530 ? 3.131 10.056 14.290 1.00 94.25 530 LEU A CA 1
ATOM 3937 C C . LEU A 1 530 ? 2.131 11.099 14.808 1.00 94.25 530 LEU A C 1
ATOM 3939 O O . LEU A 1 530 ? 1.014 11.148 14.298 1.00 94.25 530 LEU A O 1
ATOM 3943 N N . LEU A 1 531 ? 2.511 11.891 15.817 1.00 93.06 531 LEU A N 1
ATOM 3944 C CA . LEU A 1 531 ? 1.675 12.894 16.493 1.00 93.06 531 LEU A CA 1
ATOM 3945 C C . LEU A 1 531 ? 1.920 14.320 15.968 1.00 93.06 531 LEU A C 1
ATOM 3947 O O . LEU A 1 531 ? 1.104 15.211 16.202 1.00 93.06 531 LEU A O 1
ATOM 3951 N N . ALA A 1 532 ? 3.007 14.532 15.217 1.00 89.19 532 ALA A N 1
ATOM 3952 C CA . ALA A 1 532 ? 3.466 15.842 14.735 1.00 89.19 532 ALA A CA 1
ATOM 3953 C C . ALA A 1 532 ? 2.436 16.619 13.886 1.00 89.19 532 ALA A C 1
ATOM 3955 O O . ALA A 1 532 ? 2.531 17.834 13.733 1.00 89.19 532 ALA A O 1
ATOM 3956 N N . TRP A 1 533 ? 1.411 15.950 13.350 1.00 87.69 533 TRP A N 1
ATOM 3957 C CA . TRP A 1 533 ? 0.327 16.608 12.611 1.00 87.69 533 TRP A CA 1
ATOM 3958 C C . TRP A 1 533 ? -0.508 17.567 13.463 1.00 87.69 533 TRP A C 1
ATOM 3960 O O . TRP A 1 533 ? -1.112 18.481 12.905 1.00 87.69 533 TRP A O 1
ATOM 3970 N N . ARG A 1 534 ? -0.535 17.400 14.791 1.00 85.88 534 ARG A N 1
ATOM 3971 C CA . ARG A 1 534 ? -1.246 18.315 15.698 1.00 85.88 534 ARG A CA 1
ATOM 3972 C C . ARG A 1 534 ? -0.615 19.705 15.723 1.00 85.88 534 ARG A C 1
ATOM 3974 O O . ARG A 1 534 ? -1.321 20.705 15.754 1.00 85.88 534 ARG A O 1
ATOM 3981 N N . GLU A 1 535 ? 0.711 19.776 15.650 1.00 79.38 535 GLU A N 1
ATOM 3982 C CA . GLU A 1 535 ? 1.435 21.050 15.598 1.00 79.38 535 GLU A CA 1
ATOM 3983 C C . GLU A 1 535 ? 1.170 21.777 14.274 1.00 79.38 535 GLU A C 1
ATOM 3985 O O . GLU A 1 535 ? 0.973 22.990 14.258 1.00 79.38 535 GLU A O 1
ATOM 3990 N N . LEU A 1 536 ? 1.066 21.027 13.171 1.00 72.31 536 LEU A N 1
ATOM 3991 C CA . LEU A 1 536 ? 0.692 21.574 11.862 1.00 72.31 536 LEU A CA 1
ATOM 3992 C C . LEU A 1 536 ? -0.746 22.112 11.851 1.00 72.31 536 LEU A C 1
ATOM 3994 O O . LEU A 1 536 ? -0.995 23.164 11.269 1.00 72.31 536 LEU A O 1
ATOM 3998 N N . GLN A 1 537 ? -1.679 21.446 12.544 1.00 66.50 537 GLN A N 1
ATOM 3999 C CA . GLN A 1 537 ? -3.038 21.969 12.727 1.00 66.50 537 GLN A CA 1
ATOM 4000 C C . GLN A 1 537 ? -3.058 23.299 13.493 1.00 66.50 537 GLN A C 1
ATOM 4002 O O . GLN A 1 537 ? -3.884 24.158 13.182 1.00 66.50 537 GLN A O 1
ATOM 4007 N N . ALA A 1 538 ? -2.170 23.466 14.479 1.00 61.34 538 ALA A N 1
ATOM 4008 C CA . ALA A 1 538 ? -2.079 24.677 15.290 1.00 61.34 538 ALA A CA 1
ATOM 4009 C C . ALA A 1 538 ? -1.392 25.841 14.548 1.00 61.34 538 ALA A C 1
ATOM 4011 O O . ALA A 1 538 ? -1.839 26.983 14.651 1.00 61.34 538 ALA A O 1
ATOM 4012 N N . ALA A 1 539 ? -0.341 25.561 13.769 1.00 58.94 539 ALA A N 1
ATOM 4013 C CA . ALA A 1 539 ? 0.468 26.574 13.086 1.00 58.94 539 ALA A CA 1
ATOM 4014 C C . ALA A 1 539 ? -0.271 27.306 11.947 1.00 58.94 539 ALA A C 1
ATOM 4016 O O . ALA A 1 539 ? -0.045 28.495 11.732 1.00 58.94 539 ALA A O 1
ATOM 4017 N N . GLU A 1 540 ? -1.203 26.650 11.250 1.00 54.38 540 GLU A N 1
ATOM 4018 C CA . GLU A 1 540 ? -2.026 27.294 10.209 1.00 54.38 540 GLU A CA 1
ATOM 4019 C C . GLU A 1 540 ? -3.010 28.348 10.760 1.00 54.38 540 GLU A C 1
ATOM 4021 O O . GLU A 1 540 ? -3.585 29.114 9.988 1.00 54.38 540 GLU A O 1
ATOM 4026 N N . GLY A 1 541 ? -3.207 28.414 12.084 1.00 45.28 541 GLY A N 1
ATOM 4027 C CA . GLY A 1 541 ? -4.004 29.453 12.749 1.00 45.28 541 GLY A CA 1
ATOM 4028 C C . GLY A 1 541 ? -3.248 30.764 13.000 1.00 45.28 541 GLY A C 1
ATOM 4029 O O . GLY A 1 541 ? -3.875 31.790 13.260 1.00 45.28 541 GLY A O 1
ATOM 4030 N N . SER A 1 542 ? -1.916 30.757 12.898 1.00 38.41 542 SER A N 1
ATOM 4031 C CA . SER A 1 542 ? -1.064 31.945 13.006 1.00 38.41 542 SER A CA 1
ATOM 4032 C C . SER A 1 542 ? -0.527 32.296 11.621 1.00 38.41 542 SER A C 1
ATOM 4034 O O . SER A 1 542 ? 0.423 31.684 11.143 1.00 38.41 542 SER A O 1
ATOM 4036 N N . GLY A 1 543 ? -1.177 33.239 10.940 1.00 36.09 543 GLY A N 1
ATOM 4037 C CA . GLY A 1 543 ? -0.906 33.553 9.540 1.00 36.09 543 GLY A CA 1
ATOM 4038 C C . GLY A 1 543 ? 0.574 33.773 9.199 1.00 36.09 543 GLY A C 1
ATOM 4039 O O . GLY A 1 543 ? 1.229 34.656 9.742 1.00 36.09 543 GLY A O 1
ATOM 4040 N N . SER A 1 544 ? 1.057 33.014 8.217 1.00 30.83 544 SER A N 1
ATOM 4041 C CA . SER A 1 544 ? 1.991 33.479 7.190 1.00 30.83 544 SER A CA 1
ATOM 4042 C C . SER A 1 544 ? 1.977 32.475 6.039 1.00 30.83 544 SER A C 1
ATOM 4044 O O . SER A 1 544 ? 2.596 31.413 6.095 1.00 30.83 544 SER A O 1
ATOM 4046 N N . ALA A 1 545 ? 1.222 32.801 4.992 1.00 37.78 545 ALA A N 1
ATOM 4047 C CA . ALA A 1 545 ? 1.292 32.112 3.716 1.00 37.78 545 ALA A CA 1
ATOM 4048 C C . ALA A 1 545 ? 2.605 32.503 3.021 1.00 37.78 545 ALA A C 1
ATOM 4050 O O . ALA A 1 545 ? 2.664 33.500 2.306 1.00 37.78 545 ALA A O 1
ATOM 4051 N N . ALA A 1 546 ? 3.671 31.737 3.248 1.00 31.06 546 ALA A N 1
ATOM 4052 C CA . ALA A 1 546 ? 4.885 31.828 2.448 1.00 31.06 546 ALA A CA 1
ATOM 4053 C C . ALA A 1 546 ? 5.655 30.500 2.460 1.00 31.06 546 ALA A C 1
ATOM 4055 O O . ALA A 1 546 ? 6.265 30.134 3.461 1.00 31.06 546 ALA A O 1
ATOM 4056 N N . GLY A 1 547 ? 5.678 29.821 1.308 1.00 32.06 547 GLY A N 1
ATOM 4057 C CA . GLY A 1 547 ? 6.743 28.872 0.974 1.00 32.06 547 GLY A CA 1
ATOM 4058 C C . GLY A 1 547 ? 6.337 27.406 0.834 1.00 32.06 547 GLY A C 1
ATOM 4059 O O . GLY A 1 547 ? 6.844 26.561 1.562 1.00 32.06 547 GLY A O 1
ATOM 4060 N N . ALA A 1 548 ? 5.504 27.077 -0.153 1.00 30.30 548 ALA A N 1
ATOM 4061 C CA . ALA A 1 548 ? 5.412 25.709 -0.674 1.00 30.30 548 ALA A CA 1
ATOM 4062 C C . ALA A 1 548 ? 5.229 25.717 -2.199 1.00 30.30 548 ALA A C 1
ATOM 4064 O O . ALA A 1 548 ? 4.276 25.171 -2.740 1.00 30.30 548 ALA A O 1
ATOM 4065 N N . ALA A 1 549 ? 6.159 26.367 -2.895 1.00 31.62 549 ALA A N 1
ATOM 4066 C CA . ALA A 1 549 ? 6.365 26.196 -4.325 1.00 31.62 549 ALA A CA 1
ATOM 4067 C C . ALA A 1 549 ? 7.874 26.075 -4.553 1.00 31.62 549 ALA A C 1
ATOM 4069 O O . ALA A 1 549 ? 8.562 27.084 -4.614 1.00 31.62 549 ALA A O 1
ATOM 4070 N N . GLU A 1 550 ? 8.369 24.835 -4.534 1.00 27.64 550 GLU A N 1
ATOM 4071 C CA . GLU A 1 550 ? 9.553 24.318 -5.244 1.00 27.64 550 GLU A CA 1
ATOM 4072 C C . GLU A 1 550 ? 10.064 23.056 -4.533 1.00 27.64 550 GLU A C 1
ATOM 4074 O O . GLU A 1 550 ? 10.751 23.132 -3.517 1.00 27.64 550 GLU A O 1
ATOM 4079 N N . GLN A 1 551 ? 9.714 21.888 -5.083 1.00 25.45 551 GLN A N 1
ATOM 4080 C CA . GLN A 1 551 ? 10.604 20.744 -5.360 1.00 25.45 551 GLN A CA 1
ATOM 4081 C C . GLN A 1 551 ? 9.759 19.493 -5.645 1.00 25.45 551 GLN A C 1
ATOM 4083 O O . GLN A 1 551 ? 9.701 18.541 -4.865 1.00 25.45 551 GLN A O 1
ATOM 4088 N N . GLU A 1 552 ? 9.119 19.497 -6.815 1.00 26.67 552 GLU A N 1
ATOM 4089 C CA . GLU A 1 552 ? 8.773 18.273 -7.533 1.00 26.67 552 GLU A CA 1
ATOM 4090 C C . GLU A 1 552 ? 10.015 17.773 -8.286 1.00 26.67 552 GLU A C 1
ATOM 4092 O O . GLU A 1 552 ? 10.514 18.457 -9.176 1.00 26.67 552 GLU A O 1
ATOM 4097 N N . ALA A 1 553 ? 10.535 16.608 -7.884 1.00 23.80 553 ALA A N 1
ATOM 4098 C CA . ALA A 1 553 ? 11.209 15.600 -8.716 1.00 23.80 553 ALA A CA 1
ATOM 4099 C C . ALA A 1 553 ? 11.823 14.505 -7.813 1.00 23.80 553 ALA A C 1
ATOM 4101 O O . ALA A 1 553 ? 12.653 14.818 -6.957 1.00 23.80 553 ALA A O 1
ATOM 4102 N N . GLU A 1 554 ? 11.448 13.243 -8.080 1.00 27.38 554 GLU A N 1
ATOM 4103 C CA . GLU A 1 554 ? 11.971 11.930 -7.599 1.00 27.38 554 GLU A CA 1
ATOM 4104 C C . GLU A 1 554 ? 11.006 11.066 -6.769 1.00 27.38 554 GLU A C 1
ATOM 4106 O O . GLU A 1 554 ? 10.873 11.267 -5.537 1.00 27.38 554 GLU A O 1
#

Mean predicted aligned error: 12.16 Å

pLDDT: mean 77.34, std 20.59, range [23.8, 97.94]

InterPro domains:
  IPR006076 FAD dependent oxidoreductase [PF01266] (19-516)
  IPR036188 FAD/NAD(P)-binding domain superfamily [G3DSA:3.50.50.60] (22-157)
  IPR036188 FAD/NAD(P)-binding domain superfamily [G3DSA:3.50.50.60] (439-536)

Radius of gyration: 26.77 Å; Cα contacts (8 Å, |Δi|>4): 912; chains: 1; bounding box: 70×76×69 Å

Nearest PDB structures (foldseek):
  4ysh-assembly1_A  TM=7.549E-01  e=2.281E-13  Geobacillus kaustophilus HTA426
  1vrq-assembly1_B  TM=7.043E-01  e=6.354E-10  Corynebacterium sp. U-96
  1y56-assembly1_B  TM=6.970E-01  e=6.379E-09  Pyrococcus horikoshii OT3
  4yjf-assembly1_B  TM=7.217E-01  e=1.858E-08  Sus scrofa

Sequence (554 aa):
MNARSQVASCRKLKRSSPGHAVHVTVVDAVGIGAGGSGAAAGLLHPFSPKGKLLWKAQEAMASALQLLQAAEEAAAQFPDLPQPLAWRSGMLRPASNIKQSQDYWKVHSSKQQQQQGLDAGAVSGELALLQASIADAAAAQQLLPGVVLPAVAQAAADAHAPPQQQNHQPHLQRRRQGKQQQKKKLDGWTAEGATALHIPGGITLHPQRYMQALWAACQLTAAARADGSSTRLYMQQLSSLAELQQALEGSSSSSGGSR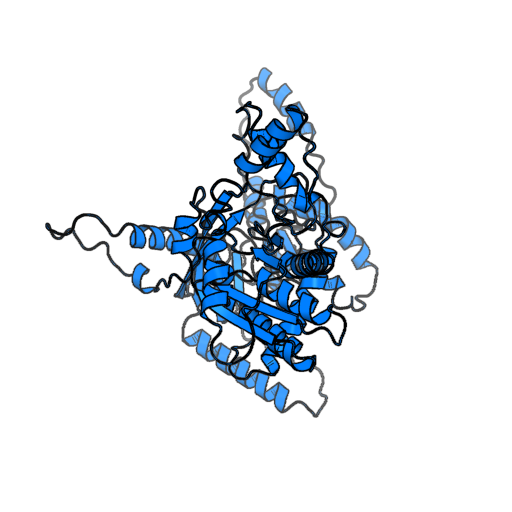KLDAVVVAAGAAVGSLAEFDGQLPLSLCQGYTLDMVPPLDQQQQQQHQQQQAARKRQDGASSSSTCTQAAAAAAAAPDLLHQYGAEAPSLLGSPYLASQGGQVLVVGATKQHDWTAQQALQELGRVIHPSILQQQDTQQQPQQPQPNEEAAEVRAAAKELLAGAAAAWPPVSGWQVGGIRSGVRALPPRTQQGSVPLAGRWTGGKQQQQQQQQQQQQGQQVQLTTEMEDGRPAVWLLVGLGARGLVYHAWLGQLMAQAVLSDSEQQLPQELLAWRELQAAEGSGSAAGAAEQEAE

Organism: Tetradesmus obliquus (NCBI:txid3088)

Foldseek 3Di:
DALQLLLLLLLLLVPDDQQDAAEAEAEAQADFCQAQLQQFFQKDAQADLLRDGADCLLLLQVLLVVLLVLLCVLCVVPVPQDDDFKDLLWEKEFQQAQVSLVSLCVVAVVVVVVVVPDPPDDPPDSVLRNDKHFDFPVRLCVLPPQFDQNHVVNVVVVVPDPPPDDPDDPPVVVVVCVVVVPPPPPPPDDSRRGRIMIRSRIMGGSRRSSRVSSNSSSQVSSVVSVNNHHYYYHNDDDQEVVVVLVVQQVPDPDDDDSDAAQADEDAPALLSLSYVQCPVFFQWKKKKKKKFWWFADPVVVVVVVVVVVVVVVCVVVVPDDDDDDDPPPVVVPPPPCSLLFDALSRHWYDDAFTFRDPRRGITITDIDIDIDDHSVVQVVQRSDFDAPCLLVDDQPPDPVPDPDGPVVSVVQNVGVVSRLVVVCNRRVSSVNIDGHGMGMHMGTAADQDPSGRAWAWDWDPGGPVVVVVLVVCVVVVNPPDPCPDPPVSHHTYIYTYRCGSNSSSRSSVVSNLRSVCSVVVHNPSPDVVNHCSVVVSVVVVPDDPDDDPDDDDD